Protein AF-Q58280-F1 (afdb_monomer_lite)

Radius of gyration: 30.01 Å; chains: 1; bounding box: 88×53×83 Å

InterPro domains:
  IPR005117 Nitrite/Sulfite reductase ferredoxin-like domain [PF03460] (348-410)
  IPR006066 Nitrite/sulphite reductase iron-sulphur/sirohaem-binding site [PR00397] (423-441)
  IPR006066 Nitrite/sulphite reductase iron-sulphur/sirohaem-binding site [PR00397] (466-484)
  IPR006066 Nitrite/sulphite reductase iron-sulphur/sirohaem-binding site [PS00365] (466-482)
  IPR006067 Nitrite/sulphite reductase 4Fe-4S domain [PF01077] (419-618)
  IPR007516 Coenzyme F420 hydrogenase/dehydrogenase beta subunit, N-terminal [PF04422] (76-139)
  IPR007525 Coenzyme F420 hydrogenase/dehydrogenase beta subunit, C-terminal [PF04432] (151-309)
  IPR017896 4Fe-4S ferredoxin-type, iron-sulphur binding domain [PF00037] (488-510)
  IPR017896 4Fe-4S ferredoxin-type, iron-sulphur binding domain [PF00037] (520-539)
  IPR017896 4Fe-4S ferredoxin-type, iron-sulphur binding domain [PF12800] (14-28)
  IPR017896 4Fe-4S ferredoxin-type, iron-sulphur binding domain [PS51379] (6-35)
  IPR017896 4Fe-4S ferredoxin-type, iron-sulphur binding domain [PS51379] (486-515)
  IPR017896 4Fe-4S ferredoxin-type, iron-sulphur binding domain [PS51379] (520-544)
  IPR017900 4Fe-4S ferredoxin, iron-sulphur binding, conserved site [PS00198] (15-26)
  IPR017900 4Fe-4S ferredoxin, iron-sulphur binding, conserved site [PS00198] (524-535)
  IPR036136 Nitrite/Sulfite reductase ferredoxin-like domain superfamily [SSF55124] (317-434)
  IPR045220 Oxidoreductase FRHB/FDHB/HCAR-like [PTHR31332] (1-546)
  IPR045854 Nitrite and sulphite reductase 4Fe-4S domain-like superfamily [G3DSA:3.30.413.10] (414-620)
  IPR045854 Nitrite and sulphite reductase 4Fe-4S domain-like superfamily [SSF56014] (419-613)

Structure (mmCIF, N/CA/C/O backbone):
data_AF-Q58280-F1
#
_entry.id   AF-Q58280-F1
#
loop_
_atom_site.group_PDB
_atom_site.id
_atom_site.type_symbol
_atom_site.label_atom_id
_atom_site.label_alt_id
_atom_site.label_comp_id
_atom_site.label_asym_id
_atom_site.label_entity_id
_atom_site.label_seq_id
_atom_site.pdbx_PDB_ins_code
_atom_site.Cartn_x
_atom_site.Cartn_y
_atom_site.Cartn_z
_atom_site.occupancy
_atom_site.B_iso_or_equiv
_atom_site.auth_seq_id
_atom_site.auth_comp_id
_atom_site.auth_asym_id
_atom_site.auth_atom_id
_atom_site.pdbx_PDB_model_num
ATOM 1 N N . MET A 1 1 ? -24.214 26.954 2.823 1.00 74.12 1 MET A N 1
ATOM 2 C CA . MET A 1 1 ? -23.451 25.808 3.363 1.00 74.12 1 MET A CA 1
ATOM 3 C C . MET A 1 1 ? -22.046 25.932 2.795 1.00 74.12 1 MET A C 1
ATOM 5 O O . MET A 1 1 ? -21.952 26.145 1.594 1.00 74.12 1 MET A O 1
ATOM 9 N N . TYR A 1 2 ? -21.002 25.929 3.626 1.00 87.38 2 TYR A N 1
ATOM 10 C CA . TYR A 1 2 ? -19.623 26.147 3.164 1.00 87.38 2 TYR A CA 1
ATOM 11 C C . TYR A 1 2 ? -19.167 25.038 2.208 1.00 87.38 2 TYR A C 1
ATOM 13 O O . TYR A 1 2 ? -19.563 23.877 2.367 1.00 87.38 2 TYR A O 1
ATOM 21 N N . GLU A 1 3 ? -18.339 25.387 1.223 1.00 86.62 3 GLU A N 1
ATOM 22 C CA . GLU A 1 3 ? -17.853 24.426 0.234 1.00 86.62 3 GLU A CA 1
ATOM 23 C C . GLU A 1 3 ? -16.837 23.474 0.880 1.00 86.62 3 GLU A C 1
ATOM 25 O O . GLU A 1 3 ? -15.738 23.859 1.292 1.00 86.62 3 GLU A O 1
ATOM 30 N N . TRP A 1 4 ? -17.211 22.199 0.983 1.00 91.69 4 TRP A N 1
ATOM 31 C CA . TRP A 1 4 ? -16.361 21.172 1.566 1.00 91.69 4 TRP A CA 1
ATOM 32 C C . TRP A 1 4 ? -16.449 19.887 0.765 1.00 91.69 4 TRP A C 1
ATOM 34 O O . TRP A 1 4 ? -17.489 19.237 0.711 1.00 91.69 4 TRP A O 1
ATOM 44 N N . LYS A 1 5 ? -15.321 19.471 0.193 1.00 90.38 5 LYS A N 1
ATOM 45 C CA . LYS A 1 5 ? -15.232 18.242 -0.601 1.00 90.38 5 LYS A CA 1
ATOM 46 C C . LYS A 1 5 ? -15.723 16.978 0.123 1.00 90.38 5 LYS A C 1
ATOM 48 O O . LYS A 1 5 ? -16.164 16.035 -0.521 1.00 90.38 5 LYS A O 1
ATOM 53 N N . LEU A 1 6 ? -15.653 16.936 1.455 1.00 93.75 6 LEU A N 1
ATOM 54 C CA . LEU A 1 6 ? -16.158 15.802 2.234 1.00 93.75 6 LEU A CA 1
ATOM 55 C C . LEU A 1 6 ? -17.679 15.815 2.444 1.00 93.75 6 LEU A C 1
ATOM 57 O O . LEU A 1 6 ? -18.184 14.813 2.947 1.00 93.75 6 LEU A O 1
ATOM 61 N N . ASN A 1 7 ? -18.409 16.860 2.033 1.00 93.69 7 ASN A N 1
ATOM 62 C CA . ASN A 1 7 ? -19.876 16.892 2.116 1.00 93.69 7 ASN A CA 1
ATOM 63 C C . ASN A 1 7 ? -20.492 15.667 1.428 1.00 93.69 7 ASN A C 1
ATOM 65 O O . ASN A 1 7 ? -21.327 15.002 2.028 1.00 93.69 7 ASN A O 1
ATOM 69 N N . GLU A 1 8 ? -19.988 15.254 0.257 1.00 92.25 8 GLU A N 1
ATOM 70 C CA . GLU A 1 8 ? -20.461 14.033 -0.417 1.00 92.25 8 GLU A CA 1
ATOM 71 C C . GLU A 1 8 ? -20.361 12.784 0.472 1.00 92.25 8 GLU A C 1
ATOM 73 O O . GLU A 1 8 ? -21.234 11.926 0.441 1.00 92.25 8 GLU A O 1
ATOM 78 N N . ILE A 1 9 ? -19.320 12.670 1.301 1.00 95.81 9 ILE A N 1
ATOM 79 C CA . ILE A 1 9 ? -19.116 11.534 2.213 1.00 95.81 9 ILE A CA 1
ATOM 80 C C . ILE A 1 9 ? -19.955 11.689 3.489 1.00 95.81 9 ILE A C 1
ATOM 82 O O . ILE A 1 9 ? -20.457 10.699 4.028 1.00 95.81 9 ILE A O 1
ATOM 86 N N . VAL A 1 10 ? -20.065 12.910 4.011 1.00 95.44 10 VAL A N 1
ATOM 87 C CA . VAL A 1 10 ? -20.758 13.208 5.271 1.00 95.44 10 VAL A CA 1
ATOM 88 C C . VAL A 1 10 ? -22.267 13.140 5.100 1.00 95.44 10 VAL A C 1
ATOM 90 O O . VAL A 1 10 ? -22.926 12.462 5.887 1.00 95.44 10 VAL A O 1
ATOM 93 N N . ASP A 1 11 ? -22.796 13.770 4.059 1.00 94.00 11 ASP A N 1
ATOM 94 C CA . ASP A 1 11 ? -24.233 13.895 3.831 1.00 94.00 11 ASP A CA 1
ATOM 95 C C . ASP A 1 11 ? -24.843 12.626 3.215 1.00 94.00 11 ASP A C 1
ATOM 97 O O . ASP A 1 11 ? -26.002 12.321 3.471 1.00 94.00 11 ASP A O 1
ATOM 101 N N . SER A 1 12 ? -24.058 11.802 2.507 1.00 94.69 12 SER A N 1
ATOM 102 C CA . SER A 1 12 ? -24.516 10.497 1.985 1.00 94.69 12 SER A CA 1
ATOM 103 C C . SER A 1 12 ? -24.589 9.375 3.030 1.00 94.69 12 SER A C 1
ATOM 105 O O . SER A 1 12 ? -24.921 8.226 2.708 1.00 94.69 12 SER A O 1
ATOM 107 N N . GLY A 1 13 ? -24.201 9.657 4.277 1.00 93.38 13 GLY A N 1
ATOM 108 C CA . GLY A 1 13 ? -24.159 8.676 5.360 1.00 93.38 13 GLY A CA 1
ATOM 109 C C . GLY A 1 13 ? -22.985 7.688 5.300 1.00 93.38 13 GLY A C 1
ATOM 110 O O . GLY A 1 13 ? -22.933 6.785 6.137 1.00 93.38 13 GLY A O 1
ATOM 111 N N . VAL A 1 14 ? -22.030 7.852 4.373 1.00 96.38 14 VAL A N 1
ATOM 112 C CA . VAL A 1 14 ? -20.827 6.997 4.245 1.00 96.38 14 VAL A CA 1
ATOM 113 C C . VAL A 1 14 ? -19.780 7.307 5.326 1.00 96.38 14 VAL A C 1
ATOM 115 O O . VAL A 1 14 ? -18.984 6.438 5.711 1.00 96.38 14 VAL A O 1
ATOM 118 N N . CYS A 1 15 ? -19.771 8.543 5.834 1.00 96.69 15 CYS A N 1
ATOM 119 C CA . CYS A 1 15 ? -18.841 9.012 6.855 1.00 96.69 15 CYS A CA 1
ATOM 120 C C . CYS A 1 15 ? -18.802 8.082 8.071 1.00 96.69 15 CYS A C 1
ATOM 122 O O . CYS A 1 15 ? -19.806 7.827 8.730 1.00 96.69 15 CYS A O 1
ATOM 124 N N . ALA A 1 16 ? -17.598 7.620 8.415 1.00 95.81 16 ALA A N 1
ATOM 125 C CA . ALA A 1 16 ? -17.385 6.726 9.548 1.00 95.81 16 ALA A CA 1
ATOM 126 C C . ALA A 1 16 ? -17.553 7.405 10.921 1.00 95.81 16 ALA A C 1
ATOM 128 O O . ALA A 1 16 ? -17.482 6.706 11.935 1.00 95.81 16 ALA A O 1
ATOM 129 N N . ARG A 1 17 ? -17.737 8.738 10.950 1.00 96.06 17 ARG A N 1
ATOM 130 C CA . ARG A 1 17 ? -17.824 9.565 12.166 1.00 96.06 17 ARG A CA 1
ATOM 131 C C . ARG A 1 17 ? -16.638 9.310 13.110 1.00 96.06 17 ARG A C 1
ATOM 133 O O . ARG A 1 17 ? -16.820 8.954 14.262 1.00 96.06 17 ARG A O 1
ATOM 140 N N . CYS A 1 18 ? -15.419 9.392 12.566 1.00 95.75 18 CYS A N 1
ATOM 141 C CA . CYS A 1 18 ? -14.172 9.090 13.290 1.00 95.75 18 CYS A CA 1
ATOM 142 C C . CYS A 1 18 ? -13.432 10.328 13.826 1.00 95.75 18 CYS A C 1
ATOM 144 O O . CYS A 1 18 ? -12.540 10.184 14.652 1.00 95.75 18 CYS A O 1
ATOM 146 N N . GLY A 1 19 ? -13.754 11.527 13.332 1.00 95.38 19 GLY A N 1
ATOM 147 C CA . GLY A 1 19 ? -13.117 12.775 13.766 1.00 95.38 19 GLY A CA 1
ATOM 148 C C . GLY A 1 19 ? -11.717 13.049 13.199 1.00 95.38 19 GLY A C 1
ATOM 149 O O . GLY A 1 19 ? -11.196 14.131 13.403 1.00 95.38 19 GLY A O 1
ATOM 150 N N . THR A 1 20 ? -11.083 12.166 12.416 1.00 95.62 20 THR A N 1
ATOM 151 C CA . THR A 1 20 ? -9.710 12.446 11.926 1.00 95.62 20 THR A CA 1
ATOM 152 C C . THR A 1 20 ? -9.606 13.753 11.121 1.00 95.62 20 THR A C 1
ATOM 154 O O . THR A 1 20 ? -8.592 14.444 11.173 1.00 95.62 20 THR A O 1
ATOM 157 N N . CYS A 1 21 ? -10.669 14.138 10.408 1.00 95.25 21 CYS A N 1
ATOM 158 C CA . CYS A 1 21 ? -10.714 15.386 9.648 1.00 95.25 21 CYS A CA 1
ATOM 159 C C . CYS A 1 21 ? -10.676 16.655 10.518 1.00 95.25 21 CYS A C 1
ATOM 161 O O . CYS A 1 21 ? -10.153 17.668 10.054 1.00 95.25 21 CYS A O 1
ATOM 163 N N . THR A 1 22 ? -11.218 16.621 11.742 1.00 94.69 22 THR A N 1
ATOM 164 C CA . THR A 1 22 ? -11.254 17.782 12.653 1.00 94.69 22 THR A CA 1
ATOM 165 C C . THR A 1 22 ? -9.886 18.021 13.288 1.00 94.69 22 THR A C 1
ATOM 167 O O . THR A 1 22 ? -9.436 19.165 13.372 1.00 94.69 22 THR A O 1
ATOM 170 N N . ILE A 1 23 ? -9.166 16.937 13.604 1.00 95.19 23 ILE A N 1
ATOM 171 C CA . ILE A 1 23 ? -7.809 16.958 14.174 1.00 95.19 23 ILE A CA 1
ATOM 172 C C . ILE A 1 23 ? -6.834 17.740 13.283 1.00 95.19 23 ILE A C 1
ATOM 174 O O . ILE A 1 23 ? -6.026 18.520 13.778 1.00 95.19 23 ILE A O 1
ATOM 178 N N . VAL A 1 24 ? -6.913 17.551 11.963 1.00 94.31 24 VAL A N 1
ATOM 179 C CA . VAL A 1 24 ? -5.906 18.055 11.012 1.00 94.31 24 VAL A CA 1
ATOM 180 C C . VAL A 1 24 ? -6.205 19.446 10.447 1.00 94.31 24 VAL A C 1
ATOM 182 O O . VAL A 1 24 ? -5.461 19.934 9.601 1.00 94.31 24 VAL A O 1
ATOM 185 N N . CYS A 1 25 ? -7.297 20.093 10.861 1.00 93.75 25 CYS A N 1
ATOM 186 C CA . CYS A 1 25 ? -7.671 21.405 10.335 1.00 93.75 25 CYS A CA 1
ATOM 187 C C . CYS A 1 25 ? -6.815 22.520 10.968 1.00 93.75 25 CYS A C 1
ATOM 189 O O . CYS A 1 25 ? -7.039 22.847 12.139 1.00 93.75 25 CYS A O 1
ATOM 191 N N . PRO A 1 26 ? -5.913 23.197 10.229 1.00 92.62 26 PRO A N 1
ATOM 192 C CA . PRO A 1 26 ? -5.037 24.213 10.823 1.00 92.62 26 PRO A CA 1
ATOM 193 C C . PRO A 1 26 ? -5.790 25.466 11.290 1.00 92.62 26 PRO A C 1
ATOM 195 O O . PRO A 1 26 ? -5.306 26.184 12.156 1.00 92.62 26 PRO A O 1
ATOM 198 N N . ASN A 1 27 ? -6.991 25.716 10.757 1.00 92.31 27 ASN A N 1
ATOM 199 C CA . ASN A 1 27 ? -7.810 26.878 11.112 1.00 92.31 27 ASN A CA 1
ATOM 200 C C . ASN A 1 27 ? -8.852 26.584 12.202 1.00 92.31 27 ASN A C 1
ATOM 202 O O . ASN A 1 27 ? -9.545 27.501 12.618 1.00 92.31 27 ASN A O 1
ATOM 206 N N . GLY A 1 28 ? -9.009 25.326 12.639 1.00 90.75 28 GLY A N 1
ATOM 207 C CA . GLY A 1 28 ? -10.010 24.966 13.658 1.00 90.75 28 GLY A CA 1
ATOM 208 C C . GLY A 1 28 ? -11.470 25.176 13.230 1.00 90.75 28 GLY A C 1
ATOM 209 O O . GLY A 1 28 ? -12.353 25.230 14.073 1.00 90.75 28 GLY A O 1
ATOM 210 N N . ILE A 1 29 ? -11.736 25.286 11.925 1.00 93.12 29 ILE A N 1
ATOM 211 C CA . ILE A 1 29 ? -13.072 25.575 11.369 1.00 93.12 29 ILE A CA 1
ATOM 212 C C . ILE A 1 29 ? -13.929 24.319 11.150 1.00 93.12 29 ILE A C 1
ATOM 214 O O . ILE A 1 29 ? -15.058 24.421 10.676 1.00 93.12 29 ILE A O 1
ATOM 218 N N . LEU A 1 30 ? -13.386 23.134 11.440 1.00 93.62 30 LEU A N 1
ATOM 219 C CA . LEU A 1 30 ? -14.109 21.865 11.422 1.00 93.62 30 LEU A CA 1
ATOM 220 C C . LEU A 1 30 ? -14.433 21.460 12.859 1.00 93.62 30 LEU A C 1
ATOM 222 O O . LEU A 1 30 ? -13.530 21.093 13.608 1.00 93.62 30 LEU A O 1
ATOM 226 N N . THR A 1 31 ? -15.713 21.500 13.215 1.00 93.00 31 THR A N 1
ATOM 227 C CA . THR A 1 31 ? -16.219 21.020 14.505 1.00 93.00 31 THR A CA 1
ATOM 228 C C . THR A 1 31 ? -16.819 19.629 14.355 1.00 93.00 31 THR A C 1
ATOM 230 O O . THR A 1 31 ? -17.085 19.168 13.240 1.00 93.00 31 THR A O 1
ATOM 233 N N . PHE A 1 32 ? -17.013 18.941 15.477 1.00 93.50 32 PHE A N 1
ATOM 234 C CA . PHE A 1 32 ? -17.645 17.631 15.512 1.00 93.50 32 PHE A CA 1
ATOM 235 C C . PHE A 1 32 ? -18.780 17.632 16.531 1.00 93.50 32 PHE A C 1
ATOM 237 O O . PHE A 1 32 ? -18.540 17.781 17.723 1.00 93.50 32 PHE A O 1
ATOM 244 N N . ASP A 1 33 ? -20.000 17.440 16.047 1.00 88.38 33 ASP A N 1
ATOM 245 C CA . ASP A 1 33 ? -21.176 17.195 16.878 1.00 88.38 33 ASP A CA 1
ATOM 246 C C . ASP A 1 33 ? -22.032 16.147 16.173 1.00 88.38 33 ASP A C 1
ATOM 248 O O . ASP A 1 33 ? -22.635 16.431 15.134 1.00 88.38 33 ASP A O 1
ATOM 252 N N . GLU A 1 34 ? -21.947 14.899 16.650 1.00 87.25 34 GLU A N 1
ATOM 253 C CA . GLU A 1 34 ? -22.400 13.655 15.998 1.00 87.25 34 GLU A CA 1
ATOM 254 C C . GLU A 1 34 ? -21.781 13.367 14.612 1.00 87.25 34 GLU A C 1
ATOM 256 O O . GLU A 1 34 ? -21.587 12.211 14.231 1.00 87.25 34 GLU A O 1
ATOM 261 N N . ARG A 1 35 ? -21.447 14.401 13.843 1.00 93.00 35 ARG A N 1
ATOM 262 C CA . ARG A 1 35 ? -20.812 14.394 12.530 1.00 93.00 35 ARG A CA 1
ATOM 263 C C . ARG A 1 35 ? -19.921 15.636 12.381 1.00 93.00 35 ARG A C 1
ATOM 265 O O . ARG A 1 35 ? -20.163 16.649 13.036 1.00 93.00 35 ARG A O 1
ATOM 272 N N . PRO A 1 36 ? -18.902 15.594 11.507 1.00 94.88 36 PRO A N 1
ATOM 273 C CA . PRO A 1 36 ? -18.076 16.766 11.260 1.00 94.88 36 PRO A CA 1
ATOM 274 C C . PRO A 1 36 ? -18.834 17.822 10.440 1.00 94.88 36 PRO A C 1
ATOM 276 O O . PRO A 1 36 ? -19.567 17.472 9.511 1.00 94.88 36 PRO A O 1
ATOM 279 N N . LYS A 1 37 ? -18.636 19.105 10.757 1.00 93.81 37 LYS A N 1
ATOM 280 C CA . LYS A 1 37 ? -19.264 20.246 10.072 1.00 93.81 37 LYS A CA 1
ATOM 281 C C . LYS A 1 37 ? -18.290 21.425 9.971 1.00 93.81 37 LYS A C 1
ATOM 283 O O . LYS A 1 37 ? -17.522 21.675 10.897 1.00 93.81 37 LYS A O 1
ATOM 288 N N . LEU A 1 38 ? -18.339 22.164 8.859 1.00 93.44 38 LEU A N 1
ATOM 289 C CA . LEU A 1 38 ? -17.668 23.464 8.751 1.00 93.44 38 LEU A CA 1
ATOM 290 C C . LEU A 1 38 ? -18.476 24.564 9.447 1.00 93.44 38 LEU A C 1
ATOM 292 O O . LEU A 1 38 ? -19.686 24.680 9.232 1.00 93.44 38 LEU A O 1
ATOM 296 N N . ILE A 1 39 ? -17.783 25.397 10.219 1.00 93.88 39 ILE A N 1
ATOM 297 C CA . ILE A 1 39 ? -18.339 26.606 10.847 1.00 93.88 39 ILE A CA 1
ATOM 298 C C . ILE A 1 39 ? -17.867 27.908 10.184 1.00 93.88 39 ILE A C 1
ATOM 300 O O . ILE A 1 39 ? -18.379 28.968 10.520 1.00 93.88 39 ILE A O 1
ATOM 304 N N . ASP A 1 40 ? -16.918 27.831 9.250 1.00 94.00 40 ASP A N 1
ATOM 305 C CA . ASP A 1 40 ? -16.397 28.964 8.478 1.00 94.00 40 ASP A CA 1
ATOM 306 C C . ASP A 1 40 ? -15.900 28.473 7.100 1.00 94.00 40 ASP A C 1
ATOM 308 O O . ASP A 1 40 ? -15.750 27.266 6.871 1.00 94.00 40 ASP A O 1
ATOM 312 N N . GLU A 1 41 ? -15.638 29.399 6.179 1.00 92.06 41 GLU A N 1
ATOM 313 C CA . GLU A 1 41 ? -15.187 29.114 4.819 1.00 92.06 41 GLU A CA 1
ATOM 314 C C . GLU A 1 41 ? -13.762 28.535 4.808 1.00 92.06 41 GLU A C 1
ATOM 316 O O . GLU A 1 41 ? -12.810 29.077 5.388 1.00 92.06 41 GLU A O 1
ATOM 321 N N . CYS A 1 42 ? -13.595 27.418 4.098 1.00 91.19 42 CYS A N 1
ATOM 322 C CA . CYS A 1 42 ? -12.296 26.791 3.922 1.00 91.19 42 CYS A CA 1
ATOM 323 C C . CYS A 1 42 ? -11.541 27.467 2.774 1.00 91.19 42 CYS A C 1
ATOM 325 O O . CYS A 1 42 ? -11.931 27.347 1.618 1.00 91.19 42 CYS A O 1
ATOM 327 N N . LEU A 1 43 ? -10.370 28.051 3.054 1.00 88.19 43 LEU A N 1
ATOM 328 C CA . LEU A 1 43 ? -9.512 28.673 2.027 1.00 88.19 43 LEU A CA 1
ATOM 329 C C . LEU A 1 43 ? -9.090 27.718 0.891 1.00 88.19 43 LEU A C 1
ATOM 331 O O . LEU A 1 43 ? -8.633 28.162 -0.158 1.00 88.19 43 LEU A O 1
ATOM 335 N N . ARG A 1 44 ? -9.220 26.404 1.100 1.00 88.50 44 ARG A N 1
ATOM 336 C CA . ARG A 1 44 ? -8.934 25.354 0.113 1.00 88.50 44 ARG A CA 1
ATOM 337 C C . ARG A 1 44 ? -10.184 24.605 -0.353 1.00 88.50 44 ARG A C 1
ATOM 339 O O . ARG A 1 44 ? -10.044 23.557 -0.977 1.00 88.50 44 ARG A O 1
ATOM 346 N N . LYS A 1 45 ? -11.393 25.080 -0.024 1.00 88.25 45 LYS A N 1
ATOM 347 C CA . LYS A 1 45 ? -12.674 24.456 -0.414 1.00 88.25 45 LYS A CA 1
ATOM 348 C C . LYS A 1 45 ? -12.749 22.956 -0.076 1.00 88.25 45 LYS A C 1
ATOM 350 O O . LYS A 1 45 ? -13.258 22.124 -0.822 1.00 88.25 45 LYS A O 1
ATOM 355 N N . GLY A 1 46 ? -12.125 22.559 1.036 1.00 83.88 46 GLY A N 1
ATOM 356 C CA . GLY A 1 46 ? -12.035 21.160 1.460 1.00 83.88 46 GLY A CA 1
ATOM 357 C C . GLY A 1 46 ? -11.034 20.272 0.718 1.00 83.88 46 GLY A C 1
ATOM 358 O O . GLY A 1 46 ? -10.967 19.086 1.028 1.00 83.88 46 GLY A O 1
ATOM 359 N N . HIS A 1 47 ? -10.218 20.797 -0.201 1.00 86.44 47 HIS A N 1
ATOM 360 C CA . HIS A 1 47 ? -9.141 20.054 -0.881 1.00 86.44 47 HIS A CA 1
ATOM 361 C C . HIS A 1 47 ? -7.897 19.842 -0.007 1.00 86.44 47 HIS A C 1
ATOM 363 O O . HIS A 1 47 ? -6.771 19.843 -0.505 1.00 86.44 47 HIS A O 1
ATOM 369 N N . GLY A 1 48 ? -8.109 19.693 1.296 1.00 87.69 48 GLY A N 1
ATOM 370 C CA . GLY A 1 48 ? -7.036 19.699 2.264 1.00 87.69 48 GLY A CA 1
ATOM 371 C C . GLY A 1 48 ? -6.727 18.384 2.933 1.00 87.69 48 GLY A C 1
ATOM 372 O O . GLY A 1 48 ? -7.245 17.333 2.550 1.00 87.69 48 GLY A O 1
ATOM 373 N N . MET A 1 49 ? -5.915 18.460 3.991 1.00 91.94 49 MET A N 1
ATOM 374 C CA . MET A 1 49 ? -5.506 17.293 4.777 1.00 91.94 49 MET A CA 1
ATOM 375 C C . MET A 1 49 ? -6.715 16.490 5.246 1.00 91.94 49 MET A C 1
ATOM 377 O O . MET A 1 49 ? -6.684 15.266 5.197 1.00 91.94 49 MET A O 1
ATOM 381 N N . CYS A 1 50 ? -7.802 17.173 5.626 1.00 93.75 50 CYS A N 1
ATOM 382 C CA . CYS A 1 50 ? -9.054 16.543 6.040 1.00 93.75 50 CYS A CA 1
ATOM 383 C C . CYS A 1 50 ? -9.585 15.520 5.019 1.00 93.75 50 CYS A C 1
ATOM 385 O O . CYS A 1 50 ? -10.046 14.454 5.424 1.00 93.75 50 CYS A O 1
ATOM 387 N N . PHE A 1 51 ? -9.487 15.814 3.718 1.00 93.62 51 PHE A N 1
ATOM 388 C CA . PHE A 1 51 ? -9.904 14.910 2.649 1.00 93.62 51 PHE A CA 1
ATOM 389 C C . PHE A 1 51 ? -8.942 13.725 2.516 1.00 93.62 51 PHE A C 1
ATOM 391 O O . PHE A 1 51 ? -9.382 12.579 2.490 1.00 93.62 51 PHE A O 1
ATOM 398 N N . GLU A 1 52 ? -7.634 13.985 2.490 1.00 92.94 52 GLU A N 1
ATOM 399 C CA . GLU A 1 52 ? -6.608 12.951 2.296 1.00 92.94 52 GLU A CA 1
ATOM 400 C C . GLU A 1 52 ? -6.570 11.925 3.441 1.00 92.94 52 GLU A C 1
ATOM 402 O O . GLU A 1 52 ? -6.471 10.722 3.188 1.00 92.94 52 GLU A O 1
ATOM 407 N N . VAL A 1 53 ? -6.738 12.373 4.693 1.00 94.38 53 VAL A N 1
ATOM 408 C CA . VAL A 1 53 ? -6.756 11.490 5.877 1.00 94.38 53 VAL A CA 1
ATOM 409 C C . VAL A 1 53 ? -8.095 10.786 6.089 1.00 94.38 53 VAL A C 1
ATOM 411 O O . VAL A 1 53 ? -8.209 9.931 6.964 1.00 94.38 53 VAL A O 1
ATOM 414 N N . CYS A 1 54 ? -9.136 11.118 5.322 1.00 95.69 54 CYS A N 1
ATOM 415 C CA . CYS A 1 54 ? -10.438 10.495 5.503 1.00 95.69 54 CYS A CA 1
ATOM 416 C C . CYS A 1 54 ? -10.360 8.991 5.163 1.00 95.69 54 CYS A C 1
ATOM 418 O O . CYS A 1 54 ? -9.948 8.624 4.055 1.00 95.69 54 CYS A O 1
ATOM 420 N N . PRO A 1 55 ? -10.815 8.087 6.054 1.00 95.38 55 PRO A N 1
ATOM 421 C CA . PRO A 1 55 ? -10.807 6.645 5.787 1.00 95.38 55 PRO A CA 1
ATOM 422 C C . PRO A 1 55 ? -11.784 6.238 4.673 1.00 95.38 55 PRO A C 1
ATOM 424 O O . PRO A 1 55 ? -11.748 5.113 4.187 1.00 95.38 55 PRO A O 1
ATOM 427 N N . ARG A 1 56 ? -12.672 7.153 4.262 1.00 95.69 56 ARG A N 1
ATOM 428 C CA . ARG A 1 56 ? -13.642 6.968 3.174 1.00 95.69 56 ARG A CA 1
ATOM 429 C C . ARG A 1 56 ? -13.191 7.565 1.844 1.00 95.69 56 ARG A C 1
ATOM 431 O O . ARG A 1 56 ? -13.972 7.557 0.902 1.00 95.69 56 ARG A O 1
ATOM 438 N N . VAL A 1 57 ? -11.952 8.035 1.747 1.00 93.19 57 VAL A N 1
ATOM 439 C CA . VAL A 1 57 ? -11.328 8.468 0.491 1.00 93.19 57 VAL A CA 1
ATOM 440 C C . VAL A 1 57 ? -10.356 7.388 0.013 1.00 93.19 57 VAL A C 1
ATOM 442 O O . VAL A 1 57 ? -9.587 6.846 0.810 1.00 93.19 57 VAL A O 1
ATOM 445 N N . SER A 1 58 ? -10.391 7.061 -1.283 1.00 89.38 58 SER A N 1
ATOM 446 C CA . SER A 1 58 ? -9.514 6.053 -1.897 1.00 89.38 58 SER A CA 1
ATOM 447 C C . SER A 1 58 ? -8.077 6.571 -2.046 1.00 89.38 58 SER A C 1
ATOM 449 O O . SER A 1 58 ? -7.664 7.003 -3.123 1.00 89.38 58 SER A O 1
ATOM 451 N N . SER A 1 59 ? -7.305 6.526 -0.963 1.00 85.12 59 SER A N 1
ATOM 452 C CA . SER A 1 59 ? -5.895 6.919 -0.940 1.00 85.12 59 SER A CA 1
ATOM 453 C C . SER A 1 59 ? -5.065 6.045 0.004 1.00 85.12 59 SER A C 1
ATOM 455 O O . SER A 1 59 ? -5.573 5.500 0.987 1.00 85.12 59 SER A O 1
ATOM 457 N N . ALA A 1 60 ? -3.764 5.971 -0.289 1.00 83.69 60 ALA A N 1
ATOM 458 C CA . ALA A 1 60 ? -2.670 5.552 0.595 1.00 83.69 60 ALA A CA 1
ATOM 459 C C . ALA A 1 60 ? -2.583 4.077 1.027 1.00 83.69 60 ALA A C 1
ATOM 461 O O . ALA A 1 60 ? -1.466 3.596 1.200 1.00 83.69 60 ALA A O 1
ATOM 462 N N . LYS A 1 61 ? -3.697 3.359 1.210 1.00 91.56 61 LYS A N 1
ATOM 463 C CA . LYS A 1 61 ? -3.704 2.079 1.944 1.00 91.56 61 LYS A CA 1
ATOM 464 C C . LYS A 1 61 ? -2.748 1.027 1.368 1.00 91.56 61 LYS A C 1
ATOM 466 O O . LYS A 1 61 ? -1.937 0.499 2.122 1.00 91.56 61 LYS A O 1
ATOM 471 N N . TYR A 1 62 ? -2.737 0.811 0.054 1.00 93.25 62 TYR A N 1
ATOM 472 C CA . TYR A 1 62 ? -1.770 -0.072 -0.611 1.00 93.25 62 TYR A CA 1
ATOM 473 C C . TYR A 1 62 ? -0.306 0.294 -0.311 1.00 93.25 62 TYR A C 1
ATOM 475 O O . TYR A 1 62 ? 0.503 -0.550 0.065 1.00 93.25 62 TYR A O 1
ATOM 483 N N . GLN A 1 63 ? 0.035 1.582 -0.415 1.00 92.00 63 GLN A N 1
ATOM 484 C CA . GLN A 1 63 ? 1.399 2.067 -0.184 1.00 92.00 63 GLN A CA 1
ATOM 485 C C . GLN A 1 63 ? 1.809 1.955 1.284 1.00 92.00 63 GLN A C 1
ATOM 487 O O . GLN A 1 63 ? 2.966 1.658 1.571 1.00 92.00 63 GLN A O 1
ATOM 492 N N . ILE A 1 64 ? 0.871 2.194 2.201 1.00 94.56 64 ILE A N 1
ATOM 493 C CA . ILE A 1 64 ? 1.081 2.009 3.637 1.00 94.56 64 ILE A CA 1
ATOM 494 C C . ILE A 1 64 ? 1.365 0.531 3.916 1.00 94.56 64 ILE A C 1
ATOM 496 O O . ILE A 1 64 ? 2.362 0.236 4.566 1.00 94.56 64 ILE A O 1
ATOM 500 N N . LYS A 1 65 ? 0.565 -0.394 3.364 1.00 94.06 65 LYS A N 1
ATOM 501 C CA . LYS A 1 65 ? 0.769 -1.841 3.546 1.00 94.06 65 LYS A CA 1
ATOM 502 C C . LYS A 1 65 ? 2.154 -2.303 3.093 1.00 94.06 65 LYS A C 1
ATOM 504 O O . LYS A 1 65 ? 2.795 -3.069 3.802 1.00 94.06 65 LYS A O 1
ATOM 509 N N . ILE A 1 66 ? 2.643 -1.794 1.962 1.00 92.81 66 ILE A N 1
ATOM 510 C CA . ILE A 1 66 ? 3.992 -2.107 1.465 1.00 92.81 66 ILE A CA 1
ATOM 511 C C . ILE A 1 66 ? 5.091 -1.545 2.380 1.00 92.81 66 ILE A C 1
ATOM 513 O O . ILE A 1 66 ? 6.121 -2.188 2.565 1.00 92.81 66 ILE A O 1
ATOM 517 N N . ARG A 1 67 ? 4.905 -0.336 2.924 1.00 93.69 67 ARG A N 1
ATOM 518 C CA . ARG A 1 67 ? 5.906 0.328 3.777 1.00 93.69 67 ARG A CA 1
ATOM 519 C C . ARG A 1 67 ? 6.008 -0.308 5.155 1.00 93.69 67 ARG A C 1
ATOM 521 O O . ARG A 1 67 ? 7.120 -0.540 5.610 1.00 93.69 67 ARG A O 1
ATOM 528 N N . GLU A 1 68 ? 4.865 -0.588 5.770 1.00 94.25 68 GLU A N 1
ATOM 529 C CA . GLU A 1 68 ? 4.778 -1.192 7.104 1.00 94.25 68 GLU A CA 1
ATOM 530 C C . GLU A 1 68 ? 5.034 -2.701 7.092 1.00 94.25 68 GLU A C 1
ATOM 532 O O . GLU A 1 68 ? 5.403 -3.255 8.118 1.00 94.25 68 GLU A O 1
ATOM 537 N N . LYS A 1 69 ? 4.847 -3.373 5.943 1.00 94.25 69 LYS A N 1
ATOM 538 C CA . LYS A 1 69 ? 4.992 -4.834 5.807 1.00 94.25 69 LYS A CA 1
ATOM 539 C C . LYS A 1 69 ? 4.201 -5.593 6.882 1.00 94.25 69 LYS A C 1
ATOM 541 O O . LYS A 1 69 ? 4.743 -6.456 7.568 1.00 94.25 69 LYS A O 1
ATOM 546 N N . PHE A 1 70 ? 2.920 -5.246 7.026 1.00 95.62 70 PHE A N 1
ATOM 547 C CA . PHE A 1 70 ? 2.064 -5.823 8.063 1.00 95.62 70 PHE A CA 1
ATOM 548 C C . PHE A 1 70 ? 2.062 -7.357 8.036 1.00 95.62 70 PHE A C 1
ATOM 550 O O . PHE A 1 70 ? 1.997 -7.969 6.968 1.00 95.62 70 PHE A O 1
ATOM 557 N N . TYR A 1 71 ? 2.047 -7.951 9.224 1.00 97.06 71 TYR A N 1
ATOM 558 C CA . TYR A 1 71 ? 1.863 -9.384 9.453 1.00 97.06 71 TYR A CA 1
ATOM 559 C C . TYR A 1 71 ? 0.749 -9.628 10.482 1.00 97.06 71 TYR A C 1
ATOM 561 O O . TYR A 1 71 ? 0.100 -8.687 10.937 1.00 97.06 71 TYR A O 1
ATOM 569 N N . GLU A 1 72 ? 0.477 -10.889 10.818 1.00 97.44 72 GLU A N 1
ATOM 570 C CA . GLU A 1 72 ? -0.487 -11.259 11.859 1.00 97.44 72 GLU A CA 1
ATOM 571 C C . GLU A 1 72 ? 0.128 -12.328 12.760 1.00 97.44 72 GLU A C 1
ATOM 573 O O . GLU A 1 72 ? 0.380 -13.448 12.321 1.00 97.44 72 GLU A O 1
ATOM 578 N N . LYS A 1 73 ? 0.381 -11.976 14.024 1.00 98.06 73 LYS A N 1
ATOM 579 C CA . LYS A 1 73 ? 0.666 -12.944 15.091 1.00 98.06 73 LYS A CA 1
ATOM 580 C C . LYS A 1 73 ? -0.417 -12.840 16.152 1.00 98.06 73 LYS A C 1
ATOM 582 O O . LYS A 1 73 ? -0.726 -11.736 16.600 1.00 98.06 73 LYS A O 1
ATOM 587 N N . TYR A 1 74 ? -0.971 -13.981 16.536 1.00 98.19 74 TYR A N 1
ATOM 588 C CA . TYR A 1 74 ? -2.148 -14.063 17.390 1.00 98.19 74 TYR A CA 1
ATOM 589 C C . TYR A 1 74 ? -1.786 -14.592 18.765 1.00 98.19 74 TYR A C 1
ATOM 591 O O . TYR A 1 74 ? -1.239 -15.685 18.892 1.00 98.19 74 TYR A O 1
ATOM 599 N N . TYR A 1 75 ? -2.167 -13.835 19.782 1.00 97.50 75 TYR A N 1
ATOM 600 C CA . TYR A 1 75 ? -2.006 -14.203 21.177 1.00 97.50 75 TYR A CA 1
ATOM 601 C C . TYR A 1 75 ? -3.263 -13.834 21.951 1.00 97.50 75 TYR A C 1
ATOM 603 O O . TYR A 1 75 ? -4.079 -13.038 21.492 1.00 97.50 75 TYR A O 1
ATOM 611 N N . TYR A 1 76 ? -3.409 -14.366 23.151 1.00 95.62 76 TYR A N 1
ATOM 612 C CA . TYR A 1 76 ? -4.313 -13.814 24.142 1.00 95.62 76 TYR A CA 1
ATOM 613 C C . TYR A 1 76 ? -3.560 -13.565 25.442 1.00 95.62 76 TYR A C 1
ATOM 615 O O . TYR A 1 76 ? -2.596 -14.259 25.761 1.00 95.62 76 TYR A O 1
ATOM 623 N N . ALA A 1 77 ? -3.992 -12.563 26.195 1.00 93.69 77 ALA A N 1
ATOM 624 C CA . ALA A 1 77 ? -3.407 -12.234 27.484 1.00 93.69 77 ALA A CA 1
ATOM 625 C C . ALA A 1 77 ? -4.470 -11.739 28.453 1.00 93.69 77 ALA A C 1
ATOM 627 O O . ALA A 1 77 ? -5.567 -11.327 28.068 1.00 93.69 77 ALA A O 1
ATOM 628 N N . LYS A 1 78 ? -4.120 -11.791 29.731 1.00 87.50 78 LYS A N 1
ATOM 629 C CA . LYS A 1 78 ? -4.867 -11.162 30.808 1.00 87.50 78 LYS A CA 1
ATOM 630 C C . LYS A 1 78 ? -3.915 -10.206 31.508 1.00 87.50 78 LYS A C 1
ATOM 632 O O . LYS A 1 78 ? -2.741 -10.519 31.671 1.00 87.50 78 LYS A O 1
ATOM 637 N N . SER A 1 79 ? -4.417 -9.034 31.862 1.00 74.88 79 SER A N 1
ATOM 638 C CA . SER A 1 79 ? -3.685 -8.089 32.697 1.00 74.88 79 SER A CA 1
ATOM 639 C C . SER A 1 79 ? -4.127 -8.254 34.148 1.00 74.88 79 SER A C 1
ATOM 641 O O . SER A 1 79 ? -5.297 -8.547 34.400 1.00 74.88 79 SER A O 1
ATOM 643 N N . ASP A 1 80 ? -3.210 -8.013 35.083 1.00 66.88 80 ASP A N 1
ATOM 644 C CA . ASP A 1 80 ? -3.513 -7.897 36.517 1.00 66.88 80 ASP A CA 1
ATOM 645 C C . ASP A 1 80 ? -4.369 -6.659 36.838 1.00 66.88 80 ASP A C 1
ATOM 647 O O . ASP A 1 80 ? -4.871 -6.500 37.947 1.00 66.88 80 ASP A O 1
ATOM 651 N N . ILE A 1 81 ? -4.546 -5.769 35.859 1.00 62.06 81 ILE A N 1
ATOM 652 C CA . ILE A 1 81 ? -5.370 -4.573 35.962 1.00 62.06 81 ILE A CA 1
ATOM 653 C C . ILE A 1 81 ? -6.842 -4.945 35.738 1.00 62.06 81 ILE A C 1
ATOM 655 O O . ILE A 1 81 ? -7.214 -5.410 34.657 1.00 62.06 81 ILE A O 1
ATOM 659 N N . GLU A 1 82 ? -7.694 -4.695 36.739 1.00 52.00 82 GLU A N 1
ATOM 660 C CA . GLU A 1 82 ? -9.144 -4.882 36.620 1.00 52.00 82 GLU A CA 1
ATOM 661 C C . GLU A 1 82 ? -9.737 -3.976 35.524 1.00 52.00 82 GLU A C 1
ATOM 663 O O . GLU A 1 82 ? -9.759 -2.751 35.629 1.00 52.00 82 GLU A O 1
ATOM 668 N N . GLY A 1 83 ? -10.244 -4.594 34.452 1.00 50.56 83 GLY A N 1
ATOM 669 C CA . GLY A 1 83 ? -10.937 -3.913 33.358 1.00 50.56 83 GLY A CA 1
ATOM 670 C C . GLY A 1 83 ? -11.137 -4.831 32.149 1.00 50.56 83 GLY A C 1
ATOM 671 O O . GLY A 1 83 ? -10.178 -5.400 31.633 1.00 50.56 83 GLY A O 1
ATOM 672 N N . GLN A 1 84 ? -12.382 -4.988 31.684 1.00 50.84 84 GLN A N 1
ATOM 673 C CA . GLN A 1 84 ? -12.702 -5.801 30.501 1.00 50.84 84 GLN A CA 1
ATOM 674 C C . GLN A 1 84 ? -12.105 -5.166 29.241 1.00 50.84 84 GLN A C 1
ATOM 676 O O . GLN A 1 84 ? -12.391 -4.004 28.977 1.00 50.84 84 GLN A O 1
ATOM 681 N N . ASP A 1 85 ? -11.311 -5.922 28.476 1.00 56.09 85 ASP A N 1
ATOM 682 C CA . ASP A 1 85 ? -10.587 -5.521 27.252 1.00 56.09 85 ASP A CA 1
ATOM 683 C C . ASP A 1 85 ? -9.575 -4.365 27.397 1.00 56.09 85 ASP A C 1
ATOM 685 O O . ASP A 1 85 ? -8.519 -4.371 26.760 1.00 56.09 85 ASP A O 1
ATOM 689 N N . GLY A 1 86 ? -9.830 -3.413 28.295 1.00 62.31 86 GLY A N 1
ATOM 690 C CA . GLY A 1 86 ? -8.968 -2.285 28.611 1.00 62.31 86 GLY A CA 1
ATOM 691 C C . GLY A 1 86 ? -7.759 -2.643 29.469 1.00 62.31 86 GLY A C 1
ATOM 692 O O . GLY A 1 86 ? -6.781 -1.904 29.422 1.00 62.31 86 GLY A O 1
ATOM 693 N N . GLY A 1 87 ? -7.768 -3.754 30.213 1.00 81.31 87 GLY A N 1
ATOM 694 C CA . GLY A 1 87 ? -6.632 -4.138 31.061 1.00 81.31 87 GLY A CA 1
ATOM 695 C C . GLY A 1 87 ? -5.339 -4.328 30.259 1.00 81.31 87 GLY A C 1
ATOM 696 O O . GLY A 1 87 ? -4.307 -3.746 30.583 1.00 81.31 87 GLY A O 1
ATOM 697 N N . VAL A 1 88 ? -5.410 -5.061 29.143 1.00 89.69 88 VAL A N 1
ATOM 698 C CA . VAL A 1 88 ? -4.263 -5.277 28.241 1.00 89.69 88 VAL A CA 1
ATOM 699 C C . VAL A 1 88 ? -3.812 -3.975 27.575 1.00 89.69 88 VAL A C 1
ATOM 701 O O . VAL A 1 88 ? -2.622 -3.673 27.550 1.00 89.69 88 VAL A O 1
ATOM 704 N N . VAL A 1 89 ? -4.751 -3.168 27.071 1.00 92.31 89 VAL A N 1
ATOM 705 C CA . VAL A 1 89 ? -4.428 -1.865 26.463 1.00 92.31 89 VAL A CA 1
ATOM 706 C C . VAL A 1 89 ? -3.760 -0.942 27.482 1.00 92.31 89 VAL A C 1
ATOM 708 O O . VAL A 1 89 ? -2.772 -0.283 27.169 1.00 92.31 89 VAL A O 1
ATOM 711 N N . THR A 1 90 ? -4.263 -0.934 28.715 1.00 90.75 90 THR A N 1
ATOM 712 C CA . THR A 1 90 ? -3.713 -0.146 29.819 1.00 90.75 90 THR A CA 1
ATOM 713 C C . THR A 1 90 ? -2.308 -0.618 30.166 1.00 90.75 90 THR A C 1
ATOM 715 O O . THR A 1 90 ? -1.429 0.219 30.332 1.00 90.75 90 THR A O 1
ATOM 718 N N . ALA A 1 91 ? -2.061 -1.931 30.203 1.00 91.94 91 ALA A N 1
ATOM 719 C CA . ALA A 1 91 ? -0.727 -2.487 30.415 1.00 91.94 91 ALA A CA 1
ATOM 720 C C . ALA A 1 91 ? 0.261 -2.057 29.315 1.00 91.94 91 ALA A C 1
ATOM 722 O O . ALA A 1 91 ? 1.360 -1.606 29.633 1.00 91.94 91 ALA A O 1
ATOM 723 N N . PHE A 1 92 ? -0.142 -2.093 28.038 1.00 94.50 92 PHE A N 1
ATOM 724 C CA . PHE A 1 92 ? 0.688 -1.584 26.939 1.00 94.50 92 PHE A CA 1
ATOM 725 C C . PHE A 1 92 ? 1.003 -0.093 27.083 1.00 94.50 92 PHE A C 1
ATOM 727 O O . PHE A 1 92 ? 2.158 0.311 26.962 1.00 94.50 92 PHE A O 1
ATOM 734 N N . LEU A 1 93 ? -0.006 0.737 27.352 1.00 95.12 93 LEU A N 1
ATOM 735 C CA . LEU A 1 93 ? 0.184 2.180 27.510 1.00 95.12 93 LEU A CA 1
ATOM 736 C C . LEU A 1 93 ? 1.033 2.521 28.738 1.00 95.12 93 LEU A C 1
ATOM 738 O O . LEU A 1 93 ? 1.906 3.382 28.650 1.00 95.12 93 LEU A O 1
ATOM 742 N N . LYS A 1 94 ? 0.813 1.826 29.858 1.00 93.31 94 LYS A N 1
ATOM 743 C CA . LYS A 1 94 ? 1.613 1.950 31.078 1.00 93.31 94 LYS A CA 1
ATOM 744 C C . LYS A 1 94 ? 3.073 1.615 30.795 1.00 93.31 94 LYS A C 1
ATOM 746 O O . LYS A 1 94 ? 3.936 2.440 31.073 1.00 93.31 94 LYS A O 1
ATOM 751 N N . TYR A 1 95 ? 3.335 0.476 30.153 1.00 94.06 95 TYR A N 1
ATOM 752 C CA . TYR A 1 95 ? 4.682 0.084 29.743 1.00 94.06 95 TYR A CA 1
ATOM 753 C C . TYR A 1 95 ? 5.346 1.160 28.875 1.00 94.06 95 TYR A C 1
ATOM 755 O O . TYR A 1 95 ? 6.496 1.529 29.113 1.00 94.06 95 TYR A O 1
ATOM 763 N N . LEU A 1 96 ? 4.621 1.705 27.895 1.00 96.38 96 LEU A N 1
ATOM 764 C CA . LEU A 1 96 ? 5.137 2.751 27.013 1.00 96.38 96 LEU A CA 1
ATOM 765 C C . LEU A 1 96 ? 5.471 4.057 27.755 1.00 96.38 96 LEU A C 1
ATOM 767 O O . LEU A 1 96 ? 6.509 4.655 27.463 1.00 96.38 96 LEU A O 1
ATOM 771 N N . LEU A 1 97 ? 4.625 4.490 28.695 1.00 95.00 97 LEU A N 1
ATOM 772 C CA . LEU A 1 97 ? 4.858 5.682 29.521 1.00 95.00 97 LEU A CA 1
ATOM 773 C C . LEU A 1 97 ? 6.042 5.480 30.477 1.00 95.00 97 LEU A C 1
ATOM 775 O O . LEU A 1 97 ? 6.955 6.300 30.505 1.00 95.00 97 LEU A O 1
ATOM 779 N N . GLU A 1 98 ? 6.067 4.370 31.218 1.00 93.00 98 GLU A N 1
ATOM 780 C CA . GLU A 1 98 ? 7.102 4.080 32.224 1.00 93.00 98 GLU A CA 1
ATOM 781 C C . GLU A 1 98 ? 8.493 3.884 31.604 1.00 93.00 98 GLU A C 1
ATOM 783 O O . GLU A 1 98 ? 9.500 4.213 32.226 1.00 93.00 98 GLU A O 1
ATOM 788 N N . ASN A 1 99 ? 8.563 3.409 30.356 1.00 94.56 99 ASN A N 1
ATOM 789 C CA . ASN A 1 99 ? 9.817 3.267 29.609 1.00 94.56 99 ASN A CA 1
ATOM 790 C C . ASN A 1 99 ? 10.173 4.509 28.767 1.00 94.56 99 ASN A C 1
ATOM 792 O O . ASN A 1 99 ? 11.088 4.443 27.943 1.00 94.56 99 ASN A O 1
ATOM 796 N N . GLY A 1 100 ? 9.443 5.623 28.912 1.00 94.56 100 GLY A N 1
ATOM 797 C CA . GLY A 1 100 ? 9.716 6.876 28.196 1.00 94.56 100 GLY A CA 1
ATOM 798 C C . GLY A 1 100 ? 9.627 6.757 26.669 1.00 94.56 100 GLY A C 1
ATOM 799 O O . GLY A 1 100 ? 10.292 7.490 25.937 1.00 94.56 100 GLY A O 1
ATOM 800 N N . LYS A 1 101 ? 8.845 5.797 26.158 1.00 96.62 101 LYS A N 1
ATOM 801 C CA . LYS A 1 101 ? 8.643 5.596 24.713 1.00 96.62 101 LYS A CA 1
ATOM 802 C C . LYS A 1 101 ? 7.643 6.599 24.134 1.00 96.62 101 LYS A C 1
ATOM 804 O O . LYS A 1 101 ? 7.691 6.873 22.932 1.00 96.62 101 LYS A O 1
ATOM 809 N N . ILE A 1 102 ? 6.751 7.118 24.975 1.00 97.75 102 ILE A N 1
ATOM 810 C CA . ILE A 1 102 ? 5.749 8.141 24.662 1.00 97.75 102 ILE A CA 1
ATOM 811 C C . ILE A 1 102 ? 5.657 9.145 25.815 1.00 97.75 102 ILE A C 1
ATOM 813 O O . ILE A 1 102 ? 5.878 8.779 26.966 1.00 97.75 102 ILE A O 1
ATOM 817 N N . ASP A 1 103 ? 5.257 10.375 25.505 1.00 97.19 103 ASP A N 1
ATOM 818 C CA . ASP A 1 103 ? 5.012 11.440 26.490 1.00 97.19 103 ASP A CA 1
ATOM 819 C C . ASP A 1 103 ? 3.558 11.426 26.992 1.00 97.19 103 ASP A C 1
ATOM 821 O O . ASP A 1 103 ? 3.216 12.022 28.011 1.00 97.19 103 ASP A O 1
ATOM 825 N N . GLY A 1 104 ? 2.671 10.769 26.241 1.00 97.25 104 GLY A N 1
ATOM 826 C CA . GLY A 1 104 ? 1.254 10.680 26.557 1.00 97.25 104 GLY A CA 1
ATOM 827 C C . GLY A 1 104 ? 0.510 9.683 25.680 1.00 97.25 104 GLY A C 1
ATOM 828 O O . GLY A 1 104 ? 0.956 9.294 24.600 1.00 97.25 104 GLY A O 1
ATOM 829 N N . ALA A 1 105 ? -0.662 9.278 26.145 1.00 97.50 105 ALA A N 1
ATOM 830 C CA . ALA A 1 105 ? -1.588 8.414 25.443 1.00 97.50 105 ALA A CA 1
ATOM 831 C C . ALA A 1 105 ? -2.872 9.176 25.103 1.00 97.50 105 ALA A C 1
ATOM 833 O O . ALA A 1 105 ? -3.428 9.892 25.937 1.00 97.50 105 ALA A O 1
ATOM 834 N N . ILE A 1 106 ? -3.360 9.001 23.878 1.00 97.06 106 ILE A N 1
ATOM 835 C CA . ILE A 1 106 ? -4.669 9.487 23.447 1.00 97.06 106 ILE A CA 1
ATOM 836 C C . ILE A 1 106 ? -5.654 8.329 23.553 1.00 97.06 106 ILE A C 1
ATOM 838 O O . ILE A 1 106 ? -5.541 7.341 22.822 1.00 97.06 106 ILE A O 1
ATOM 842 N N . VAL A 1 107 ? -6.608 8.456 24.470 1.00 95.31 107 VAL A N 1
ATOM 843 C CA . VAL A 1 107 ? -7.593 7.416 24.802 1.00 95.31 107 VAL A CA 1
ATOM 844 C C . VAL A 1 107 ? -9.008 7.988 24.809 1.00 95.31 107 VAL A C 1
ATOM 846 O O . VAL A 1 107 ? -9.205 9.203 24.739 1.00 95.31 107 VAL A O 1
ATOM 849 N N . VAL A 1 108 ? -10.006 7.110 24.892 1.00 93.12 108 VAL A N 1
ATOM 850 C CA . VAL A 1 108 ? -11.418 7.491 25.008 1.00 93.12 108 VAL A CA 1
ATOM 851 C C . VAL A 1 108 ? -11.910 7.161 26.417 1.00 93.12 108 VAL A C 1
ATOM 853 O O . VAL A 1 108 ? -12.113 5.999 26.771 1.00 93.12 108 VAL A O 1
ATOM 856 N N . GLY A 1 109 ? -12.092 8.204 27.223 1.00 91.06 109 GLY A N 1
ATOM 857 C CA . GLY A 1 109 ? -12.844 8.148 28.472 1.00 91.06 109 GLY A CA 1
ATOM 858 C C . GLY A 1 109 ? -14.324 8.423 28.224 1.00 91.06 109 GLY A C 1
ATOM 859 O O . GLY A 1 109 ? -14.829 8.249 27.110 1.00 91.06 109 GLY A O 1
ATOM 860 N N . ASP A 1 110 ? -15.025 8.859 29.260 1.00 89.88 110 ASP A N 1
ATOM 861 C CA . ASP A 1 110 ? -16.420 9.254 29.150 1.00 89.88 110 ASP A CA 1
ATOM 862 C C . ASP A 1 110 ? -16.812 10.321 30.174 1.00 89.88 110 ASP A C 1
ATOM 864 O O . ASP A 1 110 ? -16.210 10.435 31.239 1.00 89.88 110 ASP A O 1
ATOM 868 N N . GLU A 1 111 ? -17.845 11.082 29.827 1.00 88.56 111 GLU A N 1
ATOM 869 C CA . GLU A 1 111 ? -18.625 11.906 30.744 1.00 88.56 111 GLU A CA 1
ATOM 870 C C . GLU A 1 111 ? -20.041 11.326 30.758 1.00 88.56 111 GLU A C 1
ATOM 872 O O . GLU A 1 111 ? -20.801 11.504 29.804 1.00 88.56 111 GLU A O 1
ATOM 877 N N . CYS A 1 112 ? -20.381 10.571 31.807 1.00 87.12 112 CYS A N 1
ATOM 878 C CA . CYS A 1 112 ? -21.649 9.840 31.897 1.00 87.12 112 CYS A CA 1
ATOM 879 C C . CYS A 1 112 ? -21.892 8.924 30.683 1.00 87.12 112 CYS A C 1
ATOM 881 O O . CYS A 1 112 ? -22.926 9.011 30.024 1.00 87.12 112 CYS A O 1
ATOM 883 N N . TRP A 1 113 ? -20.916 8.077 30.337 1.00 89.62 113 TRP A N 1
ATOM 884 C CA . TRP A 1 113 ? -20.925 7.202 29.155 1.00 89.62 113 TRP A CA 1
ATOM 885 C C . TRP A 1 113 ? -20.899 7.894 27.789 1.00 89.62 113 TRP A C 1
ATOM 887 O O . TRP A 1 113 ? -20.712 7.207 26.777 1.00 89.62 113 TRP A O 1
ATOM 897 N N . LYS A 1 114 ? -21.016 9.226 27.716 1.00 91.12 114 LYS A N 1
ATOM 898 C CA . LYS A 1 114 ? -20.752 9.959 26.476 1.00 91.12 114 LYS A CA 1
ATOM 899 C C . LYS A 1 114 ? -19.246 9.925 26.209 1.00 91.12 114 LYS A C 1
ATOM 901 O O . LYS A 1 114 ? -18.495 10.431 27.039 1.00 91.12 114 LYS A O 1
ATOM 906 N N . PRO A 1 115 ? -18.771 9.348 25.092 1.00 92.94 115 PRO A N 1
ATOM 907 C CA . PRO A 1 115 ? -17.339 9.202 24.861 1.00 92.94 115 PRO A CA 1
ATOM 908 C C . PRO A 1 115 ? -16.635 10.555 24.742 1.00 92.94 115 PRO A C 1
ATOM 910 O O . PRO A 1 115 ? -17.051 11.405 23.954 1.00 92.94 115 PRO A O 1
ATOM 913 N N . VAL A 1 116 ? -15.529 10.723 25.468 1.00 92.25 116 VAL A N 1
ATOM 914 C CA . VAL A 1 116 ? -14.690 11.927 25.414 1.00 92.25 116 VAL A CA 1
ATOM 915 C C . VAL A 1 116 ? -13.241 11.517 25.195 1.00 92.25 116 VAL A C 1
ATOM 917 O O . VAL A 1 116 ? -12.717 10.631 25.869 1.00 92.25 116 VAL A O 1
ATOM 920 N N . SER A 1 117 ? -12.575 12.150 24.231 1.00 94.62 117 SER A N 1
ATOM 921 C CA . SER A 1 117 ? -11.150 11.917 23.997 1.00 94.62 117 SER A CA 1
ATOM 922 C C . SER A 1 117 ? -10.310 12.617 25.065 1.00 94.62 117 SER A C 1
ATOM 924 O O . SER A 1 117 ? -10.494 13.818 25.284 1.00 94.62 117 SER A O 1
ATOM 926 N N . LEU A 1 118 ? -9.349 11.908 25.653 1.00 95.19 118 LEU A N 1
ATOM 927 C CA . LEU A 1 118 ? -8.488 12.397 26.729 1.00 95.19 118 LEU A CA 1
ATOM 928 C C . LEU A 1 118 ? -7.008 12.264 26.354 1.00 95.19 118 LEU A C 1
ATOM 930 O O . LEU A 1 118 ? -6.624 11.355 25.617 1.00 95.19 118 LEU A O 1
ATOM 934 N N . VAL A 1 119 ? -6.190 13.175 26.886 1.00 96.25 119 VAL A N 1
ATOM 935 C CA . VAL A 1 119 ? -4.728 13.045 26.922 1.00 96.25 119 VAL A CA 1
ATOM 936 C C . VAL A 1 119 ? -4.366 12.524 28.306 1.00 96.25 119 VAL A C 1
ATOM 938 O O . VAL A 1 119 ? -4.700 13.164 29.299 1.00 96.25 119 VAL A O 1
ATOM 941 N N . VAL A 1 120 ? -3.699 11.377 28.373 1.00 94.94 120 VAL A N 1
ATOM 942 C CA . VAL A 1 120 ? -3.250 10.765 29.628 1.00 94.94 120 VAL A CA 1
ATOM 943 C C . VAL A 1 120 ? -1.729 10.715 29.638 1.00 94.94 120 VAL A C 1
ATOM 945 O O . VAL A 1 120 ? -1.131 10.167 28.719 1.00 94.94 120 VAL A O 1
ATOM 948 N N . GLN A 1 121 ? -1.099 11.293 30.659 1.00 94.62 121 GLN A N 1
ATOM 949 C CA . GLN A 1 121 ? 0.368 11.352 30.783 1.00 94.62 121 GLN A CA 1
ATOM 950 C C . GLN A 1 121 ? 0.908 10.519 31.953 1.00 94.62 121 GLN A C 1
ATOM 952 O O . GLN A 1 121 ? 2.117 10.421 32.125 1.00 94.62 121 GLN A O 1
ATOM 957 N N . ASN A 1 122 ? 0.034 9.934 32.776 1.00 89.75 122 ASN A N 1
ATOM 958 C CA . ASN A 1 122 ? 0.419 9.084 33.899 1.00 89.75 122 ASN A CA 1
ATOM 959 C C . ASN A 1 122 ? -0.349 7.753 33.849 1.00 89.75 122 ASN A C 1
ATOM 961 O O . ASN A 1 122 ? -1.431 7.662 33.270 1.00 89.75 122 ASN A O 1
ATOM 965 N N . ALA A 1 123 ? 0.234 6.706 34.431 1.00 80.62 123 ALA A N 1
ATOM 966 C CA . ALA A 1 123 ? -0.341 5.367 34.372 1.00 80.62 123 ALA A CA 1
ATOM 967 C C . ALA A 1 123 ? -1.625 5.220 35.210 1.00 80.62 123 ALA A C 1
ATOM 969 O O . ALA A 1 123 ? -2.507 4.446 34.845 1.00 80.62 123 ALA A O 1
ATOM 970 N N . GLU A 1 124 ? -1.748 5.958 36.315 1.00 81.12 124 GLU A N 1
ATOM 971 C CA . GLU A 1 124 ? -2.890 5.862 37.234 1.00 81.12 124 GLU A CA 1
ATOM 972 C C . GLU A 1 124 ? -4.191 6.370 36.598 1.00 81.12 124 GLU A C 1
ATOM 974 O O . GLU A 1 124 ? -5.248 5.756 36.756 1.00 81.12 124 GLU A O 1
ATOM 979 N N . ASP A 1 125 ? -4.122 7.441 35.805 1.00 85.69 125 ASP A N 1
ATOM 980 C CA . ASP A 1 125 ? -5.284 8.003 35.119 1.00 85.69 125 ASP A CA 1
ATOM 981 C C . ASP A 1 125 ? -5.789 7.108 33.980 1.00 85.69 125 ASP A C 1
ATOM 983 O O . ASP A 1 125 ? -6.956 7.218 33.594 1.00 85.69 125 ASP A O 1
ATOM 987 N N . LEU A 1 126 ? -4.976 6.166 33.480 1.00 83.31 126 LEU A N 1
ATOM 988 C CA . LEU A 1 126 ? -5.430 5.199 32.475 1.00 83.31 126 LEU A CA 1
ATOM 989 C C . LEU A 1 126 ? -6.549 4.301 33.017 1.00 83.31 126 LEU A C 1
ATOM 991 O O . LEU A 1 126 ? -7.493 3.999 32.282 1.00 83.31 126 LEU A O 1
ATOM 995 N N . LEU A 1 127 ? -6.496 3.933 34.304 1.00 77.38 127 LEU A N 1
ATOM 996 C CA . LEU A 1 127 ? -7.480 3.054 34.953 1.00 77.38 127 LEU A CA 1
ATOM 997 C C . LEU A 1 127 ? -8.898 3.627 34.881 1.00 77.38 127 LEU A C 1
ATOM 999 O O . LEU A 1 127 ? -9.867 2.898 34.667 1.00 77.38 127 LEU A O 1
ATOM 1003 N N . LYS A 1 128 ? -9.017 4.956 34.960 1.00 76.38 128 LYS A N 1
ATOM 1004 C CA . LYS A 1 128 ? -10.296 5.675 34.868 1.00 76.38 128 LYS A CA 1
ATOM 1005 C C . LYS A 1 128 ? -10.935 5.557 33.480 1.00 76.38 128 LYS A C 1
ATOM 1007 O O . LYS A 1 128 ? -12.126 5.807 33.324 1.00 76.38 128 LYS A O 1
ATOM 1012 N N . THR A 1 129 ? -10.171 5.147 32.467 1.00 81.06 129 THR A N 1
ATOM 1013 C CA . THR A 1 129 ? -10.625 5.068 31.071 1.00 81.06 129 THR A CA 1
ATOM 1014 C C . THR A 1 129 ? -10.926 3.646 30.594 1.00 81.06 129 THR A C 1
ATOM 1016 O O . THR A 1 129 ? -11.479 3.489 29.508 1.00 81.06 129 THR A O 1
ATOM 1019 N N . ALA A 1 130 ? -10.658 2.618 31.409 1.00 74.88 130 ALA A N 1
ATOM 1020 C CA . ALA A 1 130 ? -10.625 1.216 30.976 1.00 74.88 130 ALA A CA 1
ATOM 1021 C C . ALA A 1 130 ? -11.979 0.609 30.549 1.00 74.88 130 ALA A C 1
ATOM 1023 O O . ALA A 1 130 ? -11.998 -0.405 29.857 1.00 74.88 130 ALA A O 1
ATOM 1024 N N . LYS A 1 131 ? -13.118 1.196 30.945 1.00 80.56 131 LYS A N 1
ATOM 1025 C CA . LYS A 1 131 ? -14.452 0.678 30.581 1.00 80.56 131 LYS A CA 1
ATOM 1026 C C . LYS A 1 131 ? -14.706 0.775 29.071 1.00 80.56 131 LYS A C 1
ATOM 1028 O O . LYS A 1 131 ? -14.318 1.770 28.461 1.00 80.56 131 LYS A O 1
ATOM 1033 N N . SER A 1 132 ? -15.430 -0.187 28.494 1.00 83.25 132 SER A N 1
ATOM 1034 C CA . SER A 1 132 ? -15.821 -0.192 27.074 1.00 83.25 132 SER A CA 1
ATOM 1035 C C . SER A 1 132 ? -16.897 0.849 26.762 1.00 83.25 132 SER A C 1
ATOM 1037 O O . SER A 1 132 ? -17.943 0.882 27.407 1.00 83.25 132 SER A O 1
ATOM 1039 N N . LYS A 1 133 ? -16.661 1.685 25.744 1.00 88.56 133 LYS A N 1
ATOM 1040 C CA . LYS A 1 133 ? -17.619 2.687 25.247 1.00 88.56 133 LYS A CA 1
ATOM 1041 C C . LYS A 1 133 ? -18.058 2.309 23.837 1.00 88.56 133 LYS A C 1
ATOM 1043 O O . LYS A 1 133 ? -17.219 2.159 22.951 1.00 88.56 133 LYS A O 1
ATOM 1048 N N . TYR A 1 134 ? -19.367 2.212 23.619 1.00 90.19 134 TYR A N 1
ATOM 1049 C CA . TYR A 1 134 ? -19.935 1.777 22.335 1.00 90.19 134 TYR A CA 1
ATOM 1050 C C . TYR A 1 134 ? -20.534 2.917 21.494 1.00 90.19 134 TYR A C 1
ATOM 1052 O O . TYR A 1 134 ? -20.894 2.707 20.335 1.00 90.19 134 TYR A O 1
ATOM 1060 N N . ALA A 1 135 ? -20.629 4.130 22.043 1.00 93.38 135 ALA A N 1
ATOM 1061 C CA . ALA A 1 135 ? -21.102 5.301 21.311 1.00 93.38 135 ALA A CA 1
ATOM 1062 C C . ALA A 1 135 ? -20.038 5.870 20.346 1.00 93.38 135 ALA A C 1
ATOM 1064 O O . ALA A 1 135 ? -18.852 5.540 20.411 1.00 93.38 135 ALA A O 1
ATOM 1065 N N . ILE A 1 136 ? -20.467 6.729 19.416 1.00 93.88 136 ILE A N 1
ATOM 1066 C CA . ILE A 1 136 ? -19.573 7.472 18.515 1.00 93.88 136 ILE A CA 1
ATOM 1067 C C . ILE A 1 136 ? -18.532 8.249 19.332 1.00 93.88 136 ILE A C 1
ATOM 1069 O O . ILE A 1 136 ? -18.879 9.010 20.229 1.00 93.88 136 ILE A O 1
ATOM 1073 N N . SER A 1 137 ? -17.257 8.081 18.977 1.00 93.94 137 SER A N 1
ATOM 1074 C CA . SER A 1 137 ? -16.130 8.769 19.601 1.00 93.94 137 SER A CA 1
ATOM 1075 C C . SER A 1 137 ? -15.204 9.395 18.558 1.00 93.94 137 SER A C 1
ATOM 1077 O O . SER A 1 137 ? -15.092 8.932 17.413 1.00 93.94 137 SER A O 1
ATOM 1079 N N . THR A 1 138 ? -14.511 10.448 18.972 1.00 94.31 138 THR A N 1
ATOM 1080 C CA . THR A 1 138 ? -13.439 11.114 18.225 1.00 94.31 138 THR A CA 1
ATOM 1081 C C . THR A 1 138 ? -12.137 11.059 19.023 1.00 94.31 138 THR A C 1
ATOM 1083 O O . THR A 1 138 ? -12.095 10.517 20.125 1.00 94.31 138 THR A O 1
ATOM 1086 N N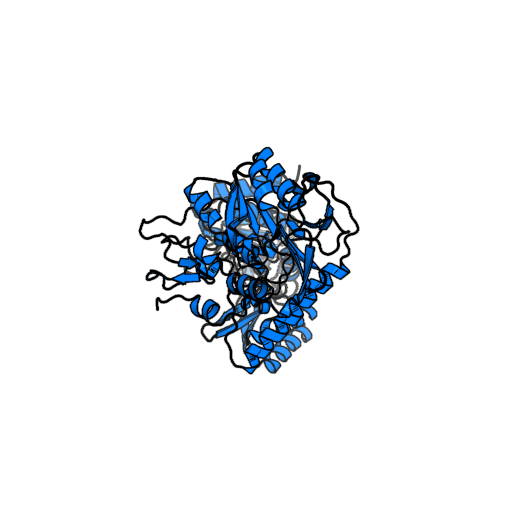 . LEU A 1 139 ? -11.052 11.580 18.446 1.00 95.38 139 LEU A N 1
ATOM 1087 C CA . LEU A 1 139 ? -9.724 11.629 19.067 1.00 95.38 139 LEU A CA 1
ATOM 1088 C C . LEU A 1 139 ? -9.158 13.057 19.021 1.00 95.38 139 LEU A C 1
ATOM 1090 O O . LEU A 1 139 ? -7.970 13.257 18.773 1.00 95.38 139 LEU A O 1
ATOM 1094 N N . ASP A 1 140 ? -10.013 14.064 19.234 1.00 93.31 140 ASP A N 1
ATOM 1095 C CA . ASP A 1 140 ? -9.634 15.486 19.192 1.00 93.31 140 ASP A CA 1
ATOM 1096 C C . ASP A 1 140 ? -8.546 15.839 20.224 1.00 93.31 140 ASP A C 1
ATOM 1098 O O . ASP A 1 140 ? -7.762 16.766 20.017 1.00 93.31 140 ASP A O 1
ATOM 1102 N N . ALA A 1 141 ? -8.424 15.048 21.295 1.00 95.50 141 ALA A N 1
ATOM 1103 C CA . ALA A 1 141 ? -7.320 15.109 22.251 1.00 95.50 141 ALA A CA 1
ATOM 1104 C C . ALA A 1 141 ? -5.929 15.007 21.602 1.00 95.50 141 ALA A C 1
ATOM 1106 O O . ALA A 1 141 ? -4.984 15.579 22.134 1.00 95.50 141 ALA A O 1
ATOM 1107 N N . LEU A 1 142 ? -5.785 14.375 20.431 1.00 97.25 142 LEU A N 1
ATOM 1108 C CA . LEU A 1 142 ? -4.514 14.358 19.700 1.00 97.25 142 LEU A CA 1
ATOM 1109 C C . LEU A 1 142 ? -4.051 15.772 19.309 1.00 97.25 142 LEU A C 1
ATOM 1111 O O . LEU A 1 142 ? -2.861 16.078 19.368 1.00 97.25 142 LEU A O 1
ATOM 1115 N N . ARG A 1 143 ? -4.991 16.650 18.940 1.00 94.75 143 ARG A N 1
ATOM 1116 C CA . ARG A 1 143 ? -4.690 18.057 18.657 1.00 94.75 143 ARG A CA 1
ATOM 1117 C C . ARG A 1 143 ? -4.291 18.794 19.932 1.00 94.75 143 ARG A C 1
ATOM 1119 O O . ARG A 1 143 ? -3.264 19.467 19.940 1.00 94.75 143 ARG A O 1
ATOM 1126 N N . LYS A 1 144 ? -5.054 18.598 21.013 1.00 95.00 144 LYS A N 1
ATOM 1127 C CA . LYS A 1 144 ? -4.745 19.176 22.330 1.00 95.00 144 LYS A CA 1
ATOM 1128 C C . LYS A 1 144 ? -3.350 18.766 22.804 1.00 95.00 144 LYS A C 1
ATOM 1130 O O . LYS A 1 144 ? -2.607 19.612 23.276 1.00 95.00 144 LYS A O 1
ATOM 1135 N N . ALA A 1 145 ? -2.953 17.510 22.603 1.00 97.12 145 ALA A N 1
ATOM 1136 C CA . ALA A 1 145 ? -1.621 17.033 22.963 1.00 97.12 145 ALA A CA 1
ATOM 1137 C C . ALA A 1 145 ? -0.501 17.785 22.219 1.00 97.12 145 ALA A C 1
ATOM 1139 O O . ALA A 1 145 ? 0.512 18.151 22.812 1.00 97.12 145 ALA A O 1
ATOM 1140 N N . GLY A 1 146 ? -0.697 18.088 20.933 1.00 95.50 146 GLY A N 1
ATOM 1141 C CA . GLY A 1 146 ? 0.250 18.905 20.169 1.00 95.50 146 GLY A CA 1
ATOM 1142 C C . GLY A 1 146 ? 0.318 20.347 20.676 1.00 95.50 146 GLY A C 1
ATOM 1143 O O . GLY A 1 146 ? 1.406 20.919 20.800 1.00 95.50 146 GLY A O 1
ATOM 1144 N N . GLU A 1 147 ? -0.834 20.926 21.016 1.00 93.31 147 GLU A N 1
ATOM 1145 C CA . GLU A 1 147 ? -0.949 22.262 21.616 1.00 93.31 147 GLU A CA 1
ATOM 1146 C C . GLU A 1 147 ? -0.269 22.324 22.998 1.00 93.31 147 GLU A C 1
ATOM 1148 O O . GLU A 1 147 ? 0.466 23.274 23.261 1.00 93.31 147 GLU A O 1
ATOM 1153 N N . MET A 1 148 ? -0.401 21.270 23.812 1.00 95.75 148 MET A N 1
ATOM 1154 C CA . MET A 1 148 ? 0.298 21.074 25.093 1.00 95.75 148 MET A CA 1
ATOM 1155 C C . MET A 1 148 ? 1.811 20.854 24.939 1.00 95.75 148 MET A C 1
ATOM 1157 O O . MET A 1 148 ? 2.553 21.007 25.902 1.00 95.75 148 MET A O 1
ATOM 1161 N N . GLY A 1 149 ? 2.281 20.529 23.732 1.00 96.44 149 GLY A N 1
ATOM 1162 C CA . GLY A 1 149 ? 3.703 20.367 23.439 1.00 96.44 149 GLY A CA 1
ATOM 1163 C C . GLY A 1 149 ? 4.260 18.961 23.628 1.00 96.44 149 GLY A C 1
ATOM 1164 O O . GLY A 1 149 ? 5.478 18.833 23.644 1.00 96.44 149 GLY A O 1
ATOM 1165 N N . LEU A 1 150 ? 3.414 17.929 23.704 1.00 97.69 150 LEU A N 1
ATOM 1166 C CA . LEU A 1 150 ? 3.886 16.545 23.641 1.00 97.69 150 LEU A CA 1
ATOM 1167 C C . LEU A 1 150 ? 4.561 16.279 22.287 1.00 97.69 150 LEU A C 1
ATOM 1169 O O . LEU A 1 150 ? 4.105 16.776 21.250 1.00 97.69 150 LEU A O 1
ATOM 1173 N N . GLU A 1 151 ? 5.619 15.470 22.282 1.00 97.62 151 GLU A N 1
ATOM 1174 C CA . GLU A 1 151 ? 6.367 15.131 21.072 1.00 97.62 151 GLU A CA 1
ATOM 1175 C C . GLU A 1 151 ? 5.945 13.779 20.501 1.00 97.62 151 GLU A C 1
ATOM 1177 O O . GLU A 1 151 ? 5.757 13.663 19.288 1.00 97.62 151 GLU A O 1
ATOM 1182 N N . LYS A 1 152 ? 5.769 12.762 21.352 1.00 98.25 152 LYS A N 1
ATOM 1183 C CA . LYS A 1 152 ? 5.420 11.387 20.974 1.00 98.25 152 LYS A CA 1
ATOM 1184 C C . LYS A 1 152 ? 4.220 10.892 21.758 1.00 98.25 152 LYS A C 1
ATOM 1186 O O . LYS A 1 152 ? 4.193 10.971 22.981 1.00 98.25 152 LYS A O 1
ATOM 1191 N N . VAL A 1 153 ? 3.252 10.305 21.062 1.00 98.50 153 VAL A N 1
ATOM 1192 C CA . VAL A 1 153 ? 2.064 9.731 21.703 1.00 98.50 153 VAL A CA 1
ATOM 1193 C C . VAL A 1 153 ? 1.748 8.328 21.210 1.00 98.50 153 VAL A C 1
ATOM 1195 O O . VAL A 1 153 ? 1.993 7.995 20.049 1.00 98.50 153 VAL A O 1
ATOM 1198 N N . ALA A 1 154 ? 1.141 7.522 22.076 1.00 98.38 154 ALA A N 1
ATOM 1199 C CA . ALA A 1 154 ? 0.378 6.353 21.649 1.00 98.38 154 ALA A CA 1
ATOM 1200 C C . ALA A 1 154 ? -1.090 6.744 21.473 1.00 98.38 154 ALA A C 1
ATOM 1202 O O . ALA A 1 154 ? -1.606 7.585 22.206 1.00 98.38 154 ALA A O 1
ATOM 1203 N N . VAL A 1 155 ? -1.778 6.141 20.509 1.00 98.25 155 VAL A N 1
ATOM 1204 C CA . VAL A 1 155 ? -3.198 6.406 20.271 1.00 98.25 155 VAL A CA 1
ATOM 1205 C C . VAL A 1 155 ? -3.967 5.095 20.265 1.00 98.25 155 VAL A C 1
ATOM 1207 O O . VAL A 1 155 ? -3.654 4.194 19.485 1.00 98.25 155 VAL A O 1
ATOM 1210 N N . VAL A 1 156 ? -4.990 5.012 21.115 1.00 97.00 156 VAL A N 1
ATOM 1211 C CA . VAL A 1 156 ? -5.961 3.916 21.116 1.00 97.00 156 VAL A CA 1
ATOM 1212 C C . VAL A 1 156 ? -7.148 4.328 20.262 1.00 97.00 156 VAL A C 1
ATOM 1214 O O . VAL A 1 156 ? -7.729 5.394 20.470 1.00 97.00 156 VAL A O 1
ATOM 1217 N N . GLY A 1 157 ? -7.519 3.503 19.288 1.00 96.38 157 GLY A N 1
ATOM 1218 C CA . GLY A 1 157 ? -8.576 3.866 18.355 1.00 96.38 157 GLY A CA 1
ATOM 1219 C C . GLY A 1 157 ? -9.334 2.688 17.771 1.00 96.38 157 GLY A C 1
ATOM 1220 O O . GLY A 1 157 ? -8.856 1.562 17.682 1.00 96.38 157 GLY A O 1
ATOM 1221 N N . LEU A 1 158 ? -10.541 2.984 17.305 1.00 96.94 158 LEU A N 1
ATOM 1222 C CA . LEU A 1 158 ? -11.368 2.065 16.532 1.00 96.94 158 LEU A CA 1
ATOM 1223 C C . LEU A 1 158 ? -10.842 1.964 15.088 1.00 96.94 158 LEU A C 1
ATOM 1225 O O . LEU A 1 158 ? -10.202 2.904 14.607 1.00 96.94 158 LEU A O 1
ATOM 1229 N N . PRO A 1 159 ? -11.186 0.915 14.320 1.00 97.62 159 PRO A N 1
ATOM 1230 C CA . PRO A 1 159 ? -10.631 0.677 12.984 1.00 97.62 159 PRO A CA 1
ATOM 1231 C C . PRO A 1 159 ? -10.722 1.885 12.035 1.00 97.62 159 PRO A C 1
ATOM 1233 O O . PRO A 1 159 ? -9.772 2.228 11.333 1.00 97.62 159 PRO A O 1
ATOM 1236 N N . CYS A 1 160 ? -11.839 2.623 12.059 1.00 97.06 160 CYS A N 1
ATOM 1237 C CA . CYS A 1 160 ? -11.995 3.829 11.242 1.00 97.06 160 CYS A CA 1
ATOM 1238 C C . CYS A 1 160 ? -11.081 4.994 11.659 1.00 97.06 160 CYS A C 1
ATOM 1240 O O . CYS A 1 160 ? -10.684 5.778 10.801 1.00 97.06 160 CYS A O 1
ATOM 1242 N N . GLN A 1 161 ? -10.774 5.119 12.953 1.00 97.44 161 GLN A N 1
ATOM 1243 C CA . GLN A 1 161 ? -9.854 6.126 13.484 1.00 97.44 161 GLN A CA 1
ATOM 1244 C C . GLN A 1 161 ? -8.412 5.730 13.168 1.00 97.44 161 GLN A C 1
ATOM 1246 O O . GLN A 1 161 ? -7.689 6.530 12.582 1.00 97.44 161 GLN A O 1
ATOM 1251 N N . ILE A 1 162 ? -8.033 4.476 13.449 1.00 97.94 162 ILE A N 1
ATOM 1252 C CA . ILE A 1 162 ? -6.723 3.912 13.093 1.00 97.94 162 ILE A CA 1
ATOM 1253 C C . ILE A 1 162 ? -6.441 4.111 11.605 1.00 97.94 162 ILE A C 1
ATOM 1255 O O . ILE A 1 162 ? -5.348 4.534 11.236 1.00 97.94 162 ILE A O 1
ATOM 1259 N N . ASN A 1 163 ? -7.443 3.899 10.746 1.00 96.81 163 ASN A N 1
ATOM 1260 C CA . ASN A 1 163 ? -7.272 4.095 9.316 1.00 96.81 163 ASN A CA 1
ATOM 1261 C C . ASN A 1 163 ? -6.890 5.539 8.958 1.00 96.81 163 ASN A C 1
ATOM 1263 O O . ASN A 1 163 ? -5.903 5.758 8.254 1.00 96.81 163 ASN A O 1
ATOM 1267 N N . GLY A 1 164 ? -7.616 6.521 9.495 1.00 96.19 164 GLY A N 1
ATOM 1268 C CA . GLY A 1 164 ? -7.298 7.928 9.269 1.00 96.19 164 GLY A CA 1
ATOM 1269 C C . GLY A 1 164 ? -5.965 8.361 9.889 1.00 96.19 164 GLY A C 1
ATOM 1270 O O . GLY A 1 164 ? -5.219 9.127 9.280 1.00 96.19 164 GLY A O 1
ATOM 1271 N N . LEU A 1 165 ? -5.622 7.840 11.068 1.00 97.12 165 LEU A N 1
ATOM 1272 C CA . LEU A 1 165 ? -4.373 8.159 11.764 1.00 97.12 165 LEU A CA 1
ATOM 1273 C C . LEU A 1 165 ? -3.144 7.563 11.072 1.00 97.12 165 LEU A C 1
ATOM 1275 O O . LEU A 1 165 ? -2.132 8.247 10.932 1.00 97.12 165 LEU A O 1
ATOM 1279 N N . ARG A 1 166 ? -3.234 6.333 10.556 1.00 97.00 166 ARG A N 1
ATOM 1280 C CA . ARG A 1 166 ? -2.151 5.746 9.758 1.00 97.00 166 ARG A CA 1
ATOM 1281 C C . ARG A 1 166 ? -1.963 6.517 8.451 1.00 97.00 166 ARG A C 1
ATOM 1283 O O . ARG A 1 166 ? -0.830 6.773 8.050 1.00 97.00 166 ARG A O 1
ATOM 1290 N N . LYS A 1 167 ? -3.046 6.980 7.810 1.00 95.75 167 LYS A N 1
ATOM 1291 C CA . LYS A 1 167 ? -2.922 7.917 6.680 1.00 95.75 167 LYS A CA 1
ATOM 1292 C C . LYS A 1 167 ? -2.185 9.186 7.092 1.00 95.75 167 LYS A C 1
ATOM 1294 O O . LYS A 1 167 ? -1.268 9.587 6.386 1.00 95.75 167 LYS A O 1
ATOM 1299 N N . LEU A 1 168 ? -2.525 9.780 8.234 1.00 94.62 168 LEU A N 1
ATOM 1300 C CA . LEU A 1 168 ? -1.836 10.960 8.755 1.00 94.62 168 LEU A CA 1
ATOM 1301 C C . LEU A 1 168 ? -0.329 10.717 8.980 1.00 94.62 168 LEU A C 1
ATOM 1303 O O . LEU A 1 168 ? 0.470 11.530 8.520 1.00 94.62 168 LEU A O 1
ATOM 1307 N N . GLN A 1 169 ? 0.079 9.589 9.581 1.00 94.38 169 GLN A N 1
ATOM 1308 C CA . GLN A 1 169 ? 1.503 9.220 9.729 1.00 94.38 169 GLN A CA 1
ATOM 1309 C C . GLN A 1 169 ? 2.232 9.152 8.377 1.00 94.38 169 GLN A C 1
ATOM 1311 O O . GLN A 1 169 ? 3.380 9.578 8.255 1.00 94.38 169 GLN A O 1
ATOM 1316 N N . TYR A 1 170 ? 1.548 8.667 7.339 1.00 93.12 170 TYR A N 1
ATOM 1317 C CA . TYR A 1 170 ? 2.079 8.543 5.981 1.00 93.12 170 TYR A CA 1
ATOM 1318 C C . TYR A 1 170 ? 1.677 9.696 5.057 1.00 93.12 170 TYR A C 1
ATOM 1320 O O . TYR A 1 170 ? 1.775 9.560 3.833 1.00 93.12 170 TYR A O 1
ATOM 1328 N N . PHE A 1 171 ? 1.237 10.837 5.598 1.00 92.00 171 PHE A N 1
ATOM 1329 C CA . PHE A 1 171 ? 0.811 11.990 4.802 1.00 92.00 171 PHE A CA 1
ATOM 1330 C C . PHE A 1 171 ? 1.841 12.424 3.752 1.00 92.00 171 PHE A C 1
ATOM 1332 O O . PHE A 1 171 ? 1.468 12.501 2.577 1.00 92.00 171 PHE A O 1
ATOM 1339 N N . PRO A 1 172 ? 3.140 12.567 4.090 1.00 87.44 172 PRO A N 1
ATOM 1340 C CA . PRO A 1 172 ? 4.159 12.940 3.108 1.00 87.44 172 PRO A CA 1
ATOM 1341 C C . PRO A 1 172 ? 4.264 11.971 1.921 1.00 87.44 172 PRO A C 1
ATOM 1343 O O . PRO A 1 172 ? 4.663 12.366 0.827 1.00 87.44 172 PRO A O 1
ATOM 1346 N N . TYR A 1 173 ? 3.912 10.698 2.121 1.00 88.12 173 TYR A N 1
ATOM 1347 C CA . TYR A 1 173 ? 4.053 9.650 1.113 1.00 88.12 173 T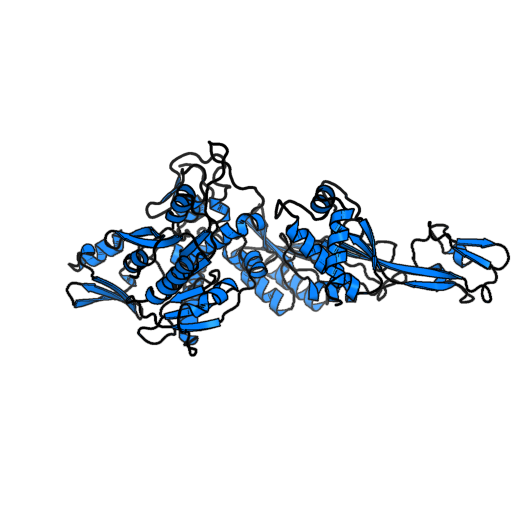YR A CA 1
ATOM 1348 C C . TYR A 1 173 ? 2.799 9.406 0.287 1.00 88.12 173 TYR A C 1
ATOM 1350 O O . TYR A 1 173 ? 2.920 8.759 -0.745 1.00 88.12 173 TYR A O 1
ATOM 1358 N N . HIS A 1 174 ? 1.620 9.898 0.668 1.00 86.75 174 HIS A N 1
ATOM 1359 C CA . HIS A 1 174 ? 0.405 9.702 -0.135 1.00 86.75 174 HIS A CA 1
ATOM 1360 C C . HIS A 1 174 ? -0.171 11.004 -0.694 1.00 86.75 174 HIS A C 1
ATOM 1362 O O . HIS A 1 174 ? -0.710 10.990 -1.804 1.00 86.75 174 HIS A O 1
ATOM 1368 N N . ALA A 1 175 ? -0.013 12.122 0.018 1.00 85.56 175 ALA A N 1
ATOM 1369 C CA . ALA A 1 175 ? -0.483 13.417 -0.441 1.00 85.56 175 ALA A CA 1
ATOM 1370 C C . ALA A 1 175 ? 0.452 13.999 -1.509 1.00 85.56 175 ALA A C 1
ATOM 1372 O O . ALA A 1 175 ? 1.675 13.859 -1.466 1.00 85.56 175 ALA A O 1
ATOM 1373 N N . LYS A 1 176 ? -0.135 14.689 -2.491 1.00 77.06 176 LYS A N 1
ATOM 1374 C CA . LYS A 1 176 ? 0.618 15.393 -3.547 1.00 77.06 176 LYS A CA 1
ATOM 1375 C C . LYS A 1 176 ? 1.012 16.822 -3.151 1.00 77.06 176 LYS A C 1
ATOM 1377 O O . LYS A 1 176 ? 1.690 17.497 -3.923 1.00 77.06 176 LYS A O 1
ATOM 1382 N N . HIS A 1 177 ? 0.563 17.289 -1.989 1.00 82.19 177 HIS A N 1
ATOM 1383 C CA . HIS A 1 177 ? 0.723 18.654 -1.496 1.00 82.19 177 HIS A CA 1
ATOM 1384 C C . HIS A 1 177 ? 1.381 18.672 -0.109 1.00 82.19 177 HIS A C 1
ATOM 1386 O O . HIS A 1 177 ? 1.351 17.677 0.610 1.00 82.19 177 HIS A O 1
ATOM 1392 N N . ASP A 1 178 ? 1.984 19.811 0.246 1.00 83.81 178 ASP A N 1
ATOM 1393 C CA . ASP A 1 178 ? 2.486 20.069 1.601 1.00 83.81 178 ASP A CA 1
ATOM 1394 C C . ASP A 1 178 ? 1.363 20.135 2.631 1.00 83.81 178 ASP A C 1
ATOM 1396 O O . ASP A 1 178 ? 0.197 20.368 2.290 1.00 83.81 178 ASP A O 1
ATOM 1400 N N . LEU A 1 179 ? 1.762 20.018 3.902 1.00 86.94 179 LEU A N 1
ATOM 1401 C CA . LEU A 1 179 ? 0.922 20.384 5.035 1.00 86.94 179 LEU A CA 1
ATOM 1402 C C . LEU A 1 179 ? 0.317 21.772 4.819 1.00 86.94 179 LEU A C 1
ATOM 1404 O O . LEU A 1 179 ? 0.958 22.702 4.321 1.00 86.94 179 LEU A O 1
ATOM 1408 N N . GLU A 1 180 ? -0.950 21.898 5.180 1.00 88.62 180 GLU A N 1
ATOM 1409 C CA . GLU A 1 180 ? -1.679 23.142 4.990 1.00 88.62 180 GLU A CA 1
ATOM 1410 C C . GLU A 1 180 ? -1.266 24.149 6.049 1.00 88.62 180 GLU A C 1
ATOM 1412 O O . GLU A 1 180 ? -1.241 23.827 7.235 1.00 88.62 180 GLU A O 1
ATOM 1417 N N . LEU A 1 181 ? -0.988 25.378 5.624 1.00 91.31 181 LEU A N 1
ATOM 1418 C CA . LEU A 1 181 ? -0.766 26.482 6.543 1.00 91.31 181 LEU A CA 1
ATOM 1419 C C . LEU A 1 181 ? -2.114 27.095 6.924 1.00 91.31 181 LEU A C 1
ATOM 1421 O O . LEU A 1 181 ? -2.972 27.327 6.067 1.00 91.31 181 LEU A O 1
ATOM 1425 N N . GLY A 1 182 ? -2.298 27.342 8.216 1.00 91.06 182 GLY A N 1
ATOM 1426 C CA . GLY A 1 182 ? -3.424 28.106 8.726 1.00 91.06 182 GLY A CA 1
ATOM 1427 C C . GLY A 1 182 ? -3.300 29.592 8.394 1.00 91.06 182 GLY A C 1
ATOM 1428 O O . GLY A 1 182 ? -2.288 30.057 7.867 1.00 91.06 182 GLY A O 1
ATOM 1429 N N . ARG A 1 183 ? -4.321 30.367 8.769 1.00 91.44 183 ARG A N 1
ATOM 1430 C CA . ARG A 1 183 ? -4.341 31.838 8.650 1.00 91.44 183 ARG A CA 1
ATOM 1431 C C . ARG A 1 183 ? -3.169 32.513 9.383 1.00 91.44 183 ARG A C 1
ATOM 1433 O O . ARG A 1 183 ? -2.788 33.618 9.032 1.00 91.44 183 ARG A O 1
ATOM 1440 N N . ASN A 1 184 ? -2.570 31.831 10.359 1.00 91.88 184 ASN A N 1
ATOM 1441 C CA . ASN A 1 184 ? -1.372 32.259 11.089 1.00 91.88 184 ASN A CA 1
ATOM 1442 C C . ASN A 1 184 ? -0.041 31.901 10.387 1.00 91.88 184 ASN A C 1
ATOM 1444 O O . ASN A 1 184 ? 1.023 32.073 10.981 1.00 91.88 184 ASN A O 1
ATOM 1448 N N . GLY A 1 185 ? -0.083 31.343 9.173 1.00 93.31 185 GLY A N 1
ATOM 1449 C CA . GLY A 1 185 ? 1.100 30.931 8.414 1.00 93.31 185 GLY A CA 1
ATOM 1450 C C . GLY A 1 185 ? 1.788 29.661 8.927 1.00 93.31 185 GLY A C 1
ATOM 1451 O O . GLY A 1 185 ? 2.872 29.333 8.452 1.00 93.31 185 GLY A O 1
ATOM 1452 N N . LYS A 1 186 ? 1.189 28.933 9.879 1.00 92.12 186 LYS A N 1
ATOM 1453 C CA . LYS A 1 186 ? 1.761 27.719 10.482 1.00 92.12 186 LYS A CA 1
ATOM 1454 C C . LYS A 1 186 ? 0.877 26.498 10.211 1.00 92.12 186 LYS A C 1
ATOM 1456 O O . LYS A 1 186 ? -0.344 26.645 10.131 1.00 92.12 186 LYS A O 1
ATOM 1461 N N . PRO A 1 187 ? 1.450 25.291 10.070 1.00 91.62 187 PRO A N 1
ATOM 1462 C CA . PRO A 1 187 ? 0.654 24.073 10.015 1.00 91.62 187 PRO A CA 1
ATOM 1463 C C . PRO A 1 187 ? 0.019 23.769 11.376 1.00 91.62 187 PRO A C 1
ATOM 1465 O O . PRO A 1 187 ? 0.421 24.317 12.406 1.00 91.62 187 PRO A O 1
ATOM 1468 N N . VAL A 1 188 ? -0.962 22.864 11.385 1.00 92.94 188 VAL A N 1
ATOM 1469 C CA . VAL A 1 188 ? -1.473 22.296 12.638 1.00 92.94 188 VAL A CA 1
ATOM 1470 C C . VAL A 1 188 ? -0.329 21.609 13.392 1.00 92.94 188 VAL A C 1
ATOM 1472 O O . VAL A 1 188 ? 0.448 20.857 12.802 1.00 92.94 188 VAL A O 1
ATOM 1475 N N . LYS A 1 189 ? -0.209 21.883 14.693 1.00 93.38 189 LYS A N 1
ATOM 1476 C CA . LYS A 1 189 ? 0.786 21.244 15.556 1.00 93.38 189 LYS A CA 1
ATOM 1477 C C . LYS A 1 189 ? 0.200 19.941 16.090 1.00 93.38 189 LYS A C 1
ATOM 1479 O O . LYS A 1 189 ? -0.790 19.969 16.811 1.00 93.38 189 LYS A O 1
ATOM 1484 N N . LEU A 1 190 ? 0.802 18.817 15.721 1.00 95.81 190 LEU A N 1
ATOM 1485 C CA . LEU A 1 190 ? 0.409 17.481 16.168 1.00 95.81 190 LEU A CA 1
ATOM 1486 C C . LEU A 1 190 ? 1.654 16.748 16.679 1.00 95.81 190 LEU A C 1
ATOM 1488 O O . LEU A 1 190 ? 2.718 16.916 16.076 1.00 95.81 190 LEU A O 1
ATOM 1492 N N . PRO A 1 191 ? 1.542 15.941 17.748 1.00 97.25 191 PRO A N 1
ATOM 1493 C CA . PRO A 1 191 ? 2.636 15.083 18.173 1.00 97.25 191 PRO A CA 1
ATOM 1494 C C . PRO A 1 191 ? 2.855 13.974 17.136 1.00 97.25 191 PRO A C 1
ATOM 1496 O O . PRO A 1 191 ? 1.954 13.612 16.368 1.00 97.25 191 PRO A O 1
ATOM 1499 N N . LYS A 1 192 ? 4.048 13.383 17.137 1.00 97.19 192 LYS A N 1
ATOM 1500 C CA . LYS A 1 192 ? 4.315 12.152 16.401 1.00 97.19 192 LYS A CA 1
ATOM 1501 C C . LYS A 1 192 ? 3.477 11.033 17.016 1.00 97.19 192 LYS A C 1
ATOM 1503 O O . LYS A 1 192 ? 3.638 10.681 18.181 1.00 97.19 192 LYS A O 1
ATOM 1508 N N . ILE A 1 193 ? 2.601 10.440 16.212 1.00 97.94 193 ILE A N 1
ATOM 1509 C CA . ILE A 1 193 ? 1.928 9.192 16.575 1.00 97.94 193 ILE A CA 1
ATOM 1510 C C . ILE A 1 193 ? 2.999 8.102 16.533 1.00 97.94 193 ILE A C 1
ATOM 1512 O O . ILE A 1 193 ? 3.443 7.708 15.452 1.00 97.94 193 ILE A O 1
ATOM 1516 N N . GLU A 1 194 ? 3.471 7.677 17.697 1.00 97.81 194 GLU A N 1
ATOM 1517 C CA . GLU A 1 194 ? 4.522 6.673 17.817 1.00 97.81 194 GLU A CA 1
ATOM 1518 C C . GLU A 1 194 ? 3.928 5.264 17.774 1.00 97.81 194 GLU A C 1
ATOM 1520 O O . GLU A 1 194 ? 4.449 4.438 17.032 1.00 97.81 194 GLU A O 1
ATOM 1525 N N . TYR A 1 195 ? 2.810 5.020 18.463 1.00 98.50 195 TYR A N 1
ATOM 1526 C CA . TYR A 1 195 ? 2.128 3.720 18.489 1.00 98.50 195 TYR A CA 1
ATOM 1527 C C . TYR A 1 195 ? 0.634 3.865 18.198 1.00 98.50 195 TYR A C 1
ATOM 1529 O O . TYR A 1 195 ? -0.024 4.777 18.704 1.00 98.50 195 TYR A O 1
ATOM 1537 N N . LEU A 1 196 ? 0.089 2.940 17.413 1.00 98.62 196 LEU A N 1
ATOM 1538 C CA . LEU A 1 196 ? -1.340 2.779 17.170 1.00 98.62 196 LEU A CA 1
ATOM 1539 C C . LEU A 1 196 ? -1.823 1.456 17.765 1.00 98.62 196 LEU A C 1
ATOM 1541 O O . LEU A 1 196 ? -1.484 0.386 17.262 1.00 98.62 196 LEU A O 1
ATOM 1545 N N . ILE A 1 197 ? -2.664 1.540 18.796 1.00 98.12 197 ILE A N 1
ATOM 1546 C CA . ILE A 1 197 ? -3.347 0.386 19.387 1.00 98.12 197 ILE A CA 1
ATOM 1547 C C . ILE A 1 197 ? -4.789 0.382 18.878 1.00 98.12 197 ILE A C 1
ATOM 1549 O O . ILE A 1 197 ? -5.590 1.266 19.187 1.00 98.12 197 ILE A O 1
ATOM 1553 N N . GLY A 1 198 ? -5.112 -0.596 18.045 1.00 97.62 198 GLY A N 1
ATOM 1554 C CA . GLY A 1 198 ? -6.438 -0.790 17.485 1.00 97.62 198 GLY A CA 1
ATOM 1555 C C . GLY A 1 198 ? -7.339 -1.579 18.424 1.00 97.62 198 GLY A C 1
ATOM 1556 O O . GLY A 1 198 ? -6.895 -2.529 19.057 1.00 97.62 198 GLY A O 1
ATOM 1557 N N . LEU A 1 199 ? -8.617 -1.223 18.489 1.00 95.50 199 LEU A N 1
ATOM 1558 C CA . LEU A 1 199 ? -9.632 -2.019 19.178 1.00 95.50 199 LEU A CA 1
ATOM 1559 C C . LEU A 1 199 ? -10.503 -2.773 18.174 1.00 95.50 199 LEU A C 1
ATOM 1561 O O . LEU A 1 199 ? -10.820 -2.249 17.101 1.00 95.50 199 LEU A O 1
ATOM 1565 N N . PHE A 1 200 ? -10.955 -3.968 18.547 1.00 94.94 200 PHE A N 1
ATOM 1566 C CA . PHE A 1 200 ? -11.969 -4.686 17.778 1.00 94.94 200 PHE A CA 1
ATOM 1567 C C . PHE A 1 200 ? -13.290 -3.914 17.809 1.00 94.94 200 PHE A C 1
ATOM 1569 O O . PHE A 1 200 ? -13.714 -3.390 18.838 1.00 94.94 200 PHE A O 1
ATOM 1576 N N . CYS A 1 201 ? -13.960 -3.818 16.663 1.00 94.69 201 CYS A N 1
ATOM 1577 C CA . CYS A 1 201 ? -15.177 -3.031 16.530 1.00 94.69 201 CYS A CA 1
ATOM 1578 C C . CYS A 1 201 ? -16.092 -3.583 15.440 1.00 94.69 201 CYS A C 1
ATOM 1580 O O . CYS A 1 201 ? -15.778 -3.568 14.243 1.00 94.69 201 CYS A O 1
ATOM 1582 N N . THR A 1 202 ? -17.300 -3.976 15.832 1.00 93.25 202 THR A N 1
ATOM 1583 C CA . THR A 1 202 ? -18.390 -4.295 14.905 1.00 93.25 202 THR A CA 1
ATOM 1584 C C . THR A 1 202 ? -19.108 -3.021 14.459 1.00 93.25 202 THR A C 1
ATOM 1586 O O . THR A 1 202 ? -19.246 -2.784 13.253 1.00 93.25 202 THR A O 1
ATOM 1589 N N . GLU A 1 203 ? -19.506 -2.164 15.398 1.00 94.25 203 GLU A N 1
ATOM 1590 C CA . GLU A 1 203 ? -20.241 -0.920 15.155 1.00 94.25 203 GLU A CA 1
ATOM 1591 C C . GLU A 1 203 ? -20.143 0.076 16.314 1.00 94.25 203 GLU A C 1
ATOM 1593 O O . GLU A 1 203 ? -19.572 -0.218 17.359 1.00 94.25 203 GLU A O 1
ATOM 1598 N N . LYS A 1 204 ? -20.662 1.284 16.074 1.00 94.25 204 LYS A N 1
ATOM 1599 C CA . LYS A 1 204 ? -20.799 2.356 17.063 1.00 94.25 204 LYS A CA 1
ATOM 1600 C C . LYS A 1 204 ? -22.247 2.819 17.067 1.00 94.25 204 LYS A C 1
ATOM 1602 O O . LYS A 1 204 ? -22.825 2.907 15.981 1.00 94.25 204 LYS A O 1
ATOM 1607 N N . PHE A 1 205 ? -22.780 3.191 18.219 1.00 94.69 205 PHE A N 1
ATOM 1608 C CA . PHE A 1 205 ? -24.158 3.663 18.370 1.00 94.69 205 PHE A CA 1
ATOM 1609 C C . PHE A 1 205 ? -24.222 5.181 18.545 1.00 94.69 205 PHE A C 1
ATOM 1611 O O . PHE A 1 205 ? -23.235 5.826 18.910 1.00 94.69 205 PHE A O 1
ATOM 1618 N N . ARG A 1 206 ? -25.385 5.770 18.268 1.00 93.62 206 ARG A N 1
ATOM 1619 C CA . ARG A 1 206 ? -25.645 7.171 18.620 1.00 93.62 206 ARG A CA 1
ATOM 1620 C C . ARG A 1 206 ? -25.927 7.274 20.113 1.00 93.62 206 ARG A C 1
ATOM 1622 O O . ARG A 1 206 ? -26.786 6.557 20.620 1.00 93.62 206 ARG A O 1
ATOM 1629 N N . TYR A 1 207 ? -25.223 8.172 20.798 1.00 93.38 207 TYR A N 1
ATOM 1630 C CA . TYR A 1 207 ? -25.346 8.325 22.249 1.00 93.38 207 TYR A CA 1
ATOM 1631 C C . TYR A 1 207 ? -26.776 8.696 22.663 1.00 93.38 207 TYR A C 1
ATOM 1633 O O . TYR A 1 207 ? -27.353 8.043 23.528 1.00 93.38 207 TYR A O 1
ATOM 1641 N N . ASP A 1 208 ? -27.382 9.669 21.979 1.00 93.06 208 ASP A N 1
ATOM 1642 C CA . ASP A 1 208 ? -28.743 10.117 22.293 1.00 93.06 208 ASP A CA 1
ATOM 1643 C C . ASP A 1 208 ? -29.776 9.001 22.099 1.00 93.06 208 ASP A C 1
ATOM 1645 O O . ASP A 1 208 ? -30.664 8.832 22.930 1.00 93.06 208 ASP A O 1
ATOM 1649 N N . ASN A 1 209 ? -29.623 8.185 21.050 1.00 94.56 209 ASN A N 1
ATOM 1650 C CA . ASN A 1 209 ? -30.503 7.041 20.826 1.00 94.56 209 ASN A CA 1
ATOM 1651 C C . ASN A 1 209 ? -30.298 5.952 21.891 1.00 94.56 209 ASN A C 1
ATOM 1653 O O . ASN A 1 209 ? -31.280 5.413 22.388 1.00 94.56 209 ASN A O 1
ATOM 1657 N N . MET A 1 210 ? -29.053 5.663 22.294 1.00 94.12 210 MET A N 1
ATOM 1658 C CA . MET A 1 210 ? -28.805 4.761 23.425 1.00 94.12 210 MET A CA 1
ATOM 1659 C C . MET A 1 210 ? -29.493 5.269 24.693 1.00 94.12 210 MET A C 1
ATOM 1661 O O . MET A 1 210 ? -30.200 4.505 25.347 1.00 94.12 210 MET A O 1
ATOM 1665 N N . LYS A 1 211 ? -29.335 6.557 25.019 1.00 94.38 211 LYS A N 1
ATOM 1666 C CA . LYS A 1 211 ? -29.975 7.175 26.187 1.00 94.38 211 LYS A CA 1
ATOM 1667 C C . LYS A 1 211 ? -31.501 7.080 26.103 1.00 94.38 211 LYS A C 1
ATOM 1669 O O . LYS A 1 211 ? -32.139 6.737 27.096 1.00 94.38 211 LYS A O 1
ATOM 1674 N N . GLU A 1 212 ? -32.081 7.320 24.930 1.00 95.50 212 GLU A N 1
ATOM 1675 C CA . GLU A 1 212 ? -33.521 7.209 24.684 1.00 95.50 212 GLU A CA 1
ATOM 1676 C C . GLU A 1 212 ? -34.038 5.774 24.882 1.00 95.50 212 GLU A C 1
ATOM 1678 O O . GLU A 1 212 ? -35.012 5.564 25.607 1.00 95.50 212 GLU A O 1
ATOM 1683 N N . VAL A 1 213 ? -33.380 4.780 24.275 1.00 95.50 213 VAL A N 1
ATOM 1684 C CA . VAL A 1 213 ? -33.768 3.361 24.365 1.00 95.50 213 VAL A CA 1
ATOM 1685 C C . VAL A 1 213 ? -33.682 2.858 25.807 1.00 95.50 213 VAL A C 1
ATOM 1687 O O . VAL A 1 213 ? -34.598 2.181 26.274 1.00 95.50 213 VAL A O 1
ATOM 1690 N N . LEU A 1 214 ? -32.631 3.227 26.544 1.00 95.50 214 LEU A N 1
ATOM 1691 C CA . LEU A 1 214 ? -32.486 2.867 27.958 1.00 95.50 214 LEU A CA 1
ATOM 1692 C C . LEU A 1 214 ? -33.546 3.550 28.831 1.00 95.50 214 LEU A C 1
ATOM 1694 O O . LEU A 1 214 ? -34.179 2.889 29.657 1.00 95.50 214 LEU A O 1
ATOM 1698 N N . SER A 1 215 ? -33.817 4.837 28.589 1.00 95.19 215 SER A N 1
ATOM 1699 C CA . SER A 1 215 ? -34.829 5.599 29.335 1.00 95.19 215 SER A CA 1
ATOM 1700 C C . SER A 1 215 ? -36.235 5.022 29.143 1.00 95.19 215 SER A C 1
ATOM 1702 O O . SER A 1 215 ? -36.993 4.927 30.106 1.00 95.19 215 SER A O 1
ATOM 1704 N N . LYS A 1 216 ? -36.570 4.553 27.930 1.00 95.31 216 LYS A N 1
ATOM 1705 C CA . LYS A 1 216 ? -37.829 3.834 27.642 1.00 95.31 216 LYS A CA 1
ATOM 1706 C C . LYS A 1 216 ? -38.004 2.561 28.478 1.00 95.31 216 LYS A C 1
ATOM 1708 O O . LYS A 1 216 ? -39.133 2.154 28.726 1.00 95.31 216 LYS A O 1
ATOM 1713 N N . HIS A 1 217 ? -36.907 1.972 28.948 1.00 93.69 217 HIS A N 1
ATOM 1714 C CA . HIS A 1 217 ? -36.892 0.803 29.829 1.00 93.69 217 HIS A CA 1
ATOM 1715 C C . HIS A 1 217 ? -36.655 1.161 31.307 1.00 93.69 217 HIS A C 1
ATOM 1717 O O . HIS A 1 217 ? -36.320 0.290 32.116 1.00 93.69 217 HIS A O 1
ATOM 1723 N N . GLY A 1 218 ? -36.811 2.440 31.668 1.00 93.81 218 GLY A N 1
ATOM 1724 C CA . GLY A 1 218 ? -36.636 2.936 33.032 1.00 93.81 218 GLY A CA 1
ATOM 1725 C C . GLY A 1 218 ? -35.188 2.902 33.528 1.00 93.81 218 GLY A C 1
ATOM 1726 O O . GLY A 1 218 ? -34.962 2.902 34.736 1.00 93.81 218 GLY A O 1
ATOM 1727 N N . ILE A 1 219 ? -34.207 2.830 32.623 1.00 94.75 219 ILE A N 1
ATOM 1728 C CA . ILE A 1 219 ? -32.783 2.847 32.962 1.00 94.75 219 ILE A CA 1
ATOM 1729 C C . ILE A 1 219 ? -32.237 4.242 32.688 1.00 94.75 219 ILE A C 1
ATOM 1731 O O . ILE A 1 219 ? -32.186 4.692 31.544 1.00 94.75 219 ILE A O 1
ATOM 1735 N N . ASP A 1 220 ? -31.780 4.897 33.747 1.00 92.69 220 ASP A N 1
ATOM 1736 C CA . ASP A 1 220 ? -30.958 6.090 33.623 1.00 92.69 220 ASP A CA 1
ATOM 1737 C C . ASP A 1 220 ? -29.525 5.680 33.268 1.00 92.69 220 ASP A C 1
ATOM 1739 O O . ASP A 1 220 ? -28.884 4.930 34.009 1.00 92.69 220 ASP A O 1
ATOM 1743 N N . ILE A 1 221 ? -29.031 6.161 32.125 1.00 92.44 221 ILE A N 1
ATOM 1744 C CA . ILE A 1 221 ? -27.692 5.831 31.628 1.00 92.44 221 ILE A CA 1
ATOM 1745 C C . ILE A 1 221 ? -26.600 6.236 32.625 1.00 92.44 221 ILE A C 1
ATOM 1747 O O . ILE A 1 221 ? -25.586 5.554 32.725 1.00 92.44 221 ILE A O 1
ATOM 1751 N N . GLU A 1 222 ? -26.825 7.291 33.410 1.00 90.25 222 GLU A N 1
ATOM 1752 C CA . GLU A 1 222 ? -25.867 7.801 34.399 1.00 90.25 222 GLU A CA 1
ATOM 1753 C C . GLU A 1 222 ? -25.668 6.828 35.570 1.00 90.25 222 GLU A C 1
ATOM 1755 O O . GLU A 1 222 ? -24.624 6.836 36.218 1.00 90.25 222 GLU A O 1
ATOM 1760 N N . LYS A 1 223 ? -26.642 5.939 35.806 1.00 91.94 223 LYS A N 1
ATOM 1761 C CA . LYS A 1 223 ? -26.580 4.895 36.839 1.00 91.94 223 LYS A CA 1
ATOM 1762 C C . LYS A 1 223 ? -26.015 3.572 36.329 1.00 91.94 223 LYS A C 1
ATOM 1764 O O . LYS A 1 223 ? -25.847 2.643 37.113 1.00 91.94 223 LYS A O 1
ATOM 1769 N N . VAL A 1 224 ? -25.748 3.453 35.027 1.00 92.62 224 VAL A N 1
ATOM 1770 C CA . VAL A 1 224 ? -25.179 2.230 34.456 1.00 92.62 224 VAL A CA 1
ATOM 1771 C C . VAL A 1 224 ? -23.744 2.065 34.946 1.00 92.62 224 VAL A C 1
ATOM 1773 O O . VAL A 1 224 ? -22.905 2.952 34.809 1.00 92.62 224 VAL A O 1
ATOM 1776 N N . GLU A 1 225 ? -23.445 0.893 35.490 1.00 89.94 225 GLU A N 1
ATOM 1777 C CA . GLU A 1 225 ? -22.133 0.549 36.035 1.00 89.94 225 GLU A CA 1
ATOM 1778 C C . GLU A 1 225 ? -21.191 0.058 34.932 1.00 89.94 225 GLU A C 1
ATOM 1780 O O . GLU A 1 225 ? -19.988 0.366 34.938 1.00 89.94 225 GLU A O 1
ATOM 1785 N N . LYS A 1 226 ? -21.754 -0.687 33.969 1.00 88.75 226 LYS A N 1
ATOM 1786 C CA . LYS A 1 226 ? -21.028 -1.331 32.875 1.00 88.75 226 LYS A CA 1
ATOM 1787 C C . LYS A 1 226 ? -21.930 -1.610 31.666 1.00 88.75 226 LYS A C 1
ATOM 1789 O O . LYS A 1 226 ? -23.058 -2.076 31.818 1.00 88.75 226 LYS A O 1
ATOM 1794 N N . PHE A 1 227 ? -21.378 -1.419 30.468 1.00 90.38 227 PHE A N 1
ATOM 1795 C CA . PHE A 1 227 ? -21.901 -1.981 29.222 1.00 90.38 227 PHE A CA 1
ATOM 1796 C C . PHE A 1 227 ? -21.014 -3.123 28.727 1.00 90.38 227 PHE A C 1
ATOM 1798 O O . PHE A 1 227 ? -19.790 -3.062 28.848 1.00 90.38 227 PHE A O 1
ATOM 1805 N N . ASP A 1 228 ? -21.622 -4.124 28.099 1.00 87.06 228 ASP A N 1
ATOM 1806 C CA . ASP A 1 228 ? -20.919 -5.208 27.415 1.00 87.06 228 ASP A CA 1
ATOM 1807 C C . ASP A 1 228 ? -21.684 -5.650 26.157 1.00 87.06 228 ASP A C 1
ATOM 1809 O O . ASP A 1 228 ? -22.895 -5.464 26.075 1.00 87.06 228 ASP A O 1
ATOM 1813 N N . ILE A 1 229 ? -21.004 -6.230 25.168 1.00 85.88 229 ILE A N 1
ATOM 1814 C CA . ILE A 1 229 ? -21.647 -6.807 23.982 1.00 85.88 229 ILE A CA 1
ATOM 1815 C C . ILE A 1 229 ? -21.238 -8.267 23.854 1.00 85.88 229 ILE A C 1
ATOM 1817 O O . ILE A 1 229 ? -20.090 -8.585 23.554 1.00 85.88 229 ILE A O 1
ATOM 1821 N N . LYS A 1 230 ? -22.213 -9.171 23.993 1.00 78.62 230 LYS A N 1
ATOM 1822 C CA . LYS A 1 230 ? -21.996 -10.612 23.819 1.00 78.62 230 LYS A CA 1
ATOM 1823 C C . LYS A 1 230 ? -23.100 -11.199 22.949 1.00 78.62 230 LYS A C 1
ATOM 1825 O O . LYS A 1 230 ? -24.280 -10.945 23.163 1.00 78.62 230 LYS A O 1
ATOM 1830 N N . LYS A 1 231 ? -22.708 -11.974 21.931 1.00 77.69 231 LYS A N 1
ATOM 1831 C CA . LYS A 1 231 ? -23.619 -12.728 21.040 1.00 77.69 231 LYS A CA 1
ATOM 1832 C C . LYS A 1 231 ? -24.781 -11.896 20.456 1.00 77.69 231 LYS A C 1
ATOM 1834 O O . LYS A 1 231 ? -25.902 -12.379 20.351 1.00 77.69 231 LYS A O 1
ATOM 1839 N N . GLY A 1 232 ? -24.511 -10.654 20.047 1.00 81.75 232 GLY A N 1
ATOM 1840 C CA . GLY A 1 232 ? -25.519 -9.790 19.416 1.00 81.75 232 GLY A CA 1
ATOM 1841 C C . GLY A 1 232 ? -26.513 -9.145 20.387 1.00 81.75 232 GLY A C 1
ATOM 1842 O O . GLY A 1 232 ? -27.551 -8.655 19.944 1.00 81.75 232 GLY A O 1
ATOM 1843 N N . LYS A 1 233 ? -26.203 -9.134 21.687 1.00 90.38 233 LYS A N 1
ATOM 1844 C CA . LYS A 1 233 ? -26.947 -8.416 22.724 1.00 90.38 233 LYS A CA 1
ATOM 1845 C C . LYS A 1 233 ? -26.066 -7.353 23.372 1.00 90.38 233 LYS A C 1
ATOM 1847 O O . LYS A 1 233 ? -24.878 -7.601 23.584 1.00 90.38 233 LYS A O 1
ATOM 1852 N N . LEU A 1 234 ? -26.656 -6.204 23.699 1.00 92.56 234 LEU A N 1
ATOM 1853 C CA . LEU A 1 234 ? -26.066 -5.236 24.621 1.00 92.56 234 LEU A CA 1
ATOM 1854 C C . LEU A 1 234 ? -26.471 -5.636 26.042 1.00 92.56 234 LEU A C 1
ATOM 1856 O O . LEU A 1 234 ? -27.658 -5.680 26.365 1.00 92.56 234 LEU A O 1
ATOM 1860 N N . LEU A 1 235 ? -25.487 -5.944 26.875 1.00 92.88 235 LEU A N 1
ATOM 1861 C CA . LEU A 1 235 ? -25.656 -6.227 28.292 1.00 92.88 235 LEU A CA 1
ATOM 1862 C C . LEU A 1 235 ? -25.437 -4.927 29.069 1.00 92.88 235 LEU A C 1
ATOM 1864 O O . LEU A 1 235 ? -24.407 -4.268 28.915 1.00 92.88 235 LEU A O 1
ATOM 1868 N N . VAL A 1 236 ? -26.408 -4.567 29.898 1.00 94.50 236 VAL A N 1
ATOM 1869 C CA . VAL A 1 236 ? -26.418 -3.343 30.700 1.00 94.50 236 VAL A CA 1
ATOM 1870 C C . VAL A 1 236 ? -26.463 -3.748 32.160 1.00 94.50 236 VAL A C 1
ATOM 1872 O O . VAL A 1 236 ? -27.428 -4.370 32.603 1.00 94.50 236 VAL A O 1
ATOM 1875 N N . TYR A 1 237 ? -25.412 -3.411 32.895 1.00 93.56 237 TYR A N 1
ATOM 1876 C CA . TYR A 1 237 ? -25.309 -3.677 34.324 1.00 93.56 237 TYR A CA 1
ATOM 1877 C C . TYR A 1 237 ? -25.683 -2.405 35.076 1.00 93.56 237 TYR A C 1
ATOM 1879 O O . TYR A 1 237 ? -25.018 -1.379 34.921 1.00 93.56 237 TYR A O 1
ATOM 1887 N N . VAL A 1 238 ? -26.771 -2.449 35.837 1.00 93.69 238 VAL A N 1
ATOM 1888 C CA . VAL A 1 238 ? -27.307 -1.293 36.561 1.00 93.69 238 VAL A CA 1
ATOM 1889 C C . VAL A 1 238 ? -27.929 -1.751 37.873 1.00 93.69 238 VAL A C 1
ATOM 1891 O O . VAL A 1 238 ? -28.738 -2.676 37.882 1.00 93.69 238 VAL A O 1
ATOM 1894 N N . ASN A 1 239 ? -27.562 -1.098 38.978 1.00 89.62 239 ASN A N 1
ATOM 1895 C CA . ASN A 1 239 ? -28.016 -1.434 40.332 1.00 89.62 239 ASN A CA 1
ATOM 1896 C C . ASN A 1 239 ? -27.773 -2.915 40.692 1.00 89.62 239 ASN A C 1
ATOM 1898 O O . ASN A 1 239 ? -28.637 -3.563 41.280 1.00 89.62 239 ASN A O 1
ATOM 1902 N N . GLY A 1 24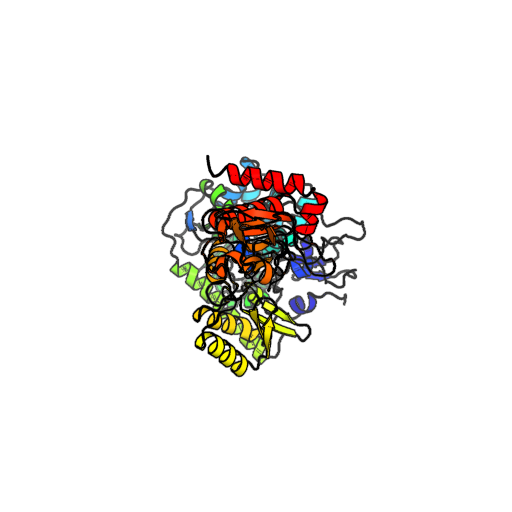0 ? -26.631 -3.476 40.280 1.00 88.44 240 GLY A N 1
ATOM 1903 C CA . GLY A 1 240 ? -26.306 -4.896 40.471 1.00 88.44 240 GLY A CA 1
ATOM 1904 C C . GLY A 1 240 ? -27.097 -5.897 39.609 1.00 88.44 240 GLY A C 1
ATOM 1905 O O . GLY A 1 240 ? -26.817 -7.094 39.665 1.00 88.44 240 GLY A O 1
ATOM 1906 N N . GLU A 1 241 ? -28.045 -5.449 38.781 1.00 92.06 241 GLU A N 1
ATOM 1907 C CA . GLU A 1 241 ? -28.786 -6.305 37.849 1.00 92.06 241 GLU A CA 1
ATOM 1908 C C . GLU A 1 241 ? -28.191 -6.259 36.438 1.00 92.06 241 GLU A C 1
ATOM 1910 O O . GLU A 1 241 ? -27.734 -5.218 35.966 1.00 92.06 241 GLU A O 1
ATOM 1915 N N . LYS A 1 242 ? -28.257 -7.388 35.720 1.00 94.12 242 LYS A N 1
ATOM 1916 C CA . LYS A 1 242 ? -27.925 -7.471 34.291 1.00 94.12 242 LYS A CA 1
ATOM 1917 C C . LYS A 1 242 ? -29.207 -7.452 33.461 1.00 94.12 242 LYS A C 1
ATOM 1919 O O . LYS A 1 242 ? -30.003 -8.385 33.541 1.00 94.12 242 LYS A O 1
ATOM 1924 N N . LYS A 1 243 ? -29.354 -6.450 32.596 1.00 94.94 243 LYS A N 1
ATOM 1925 C CA . LYS A 1 243 ? -30.415 -6.362 31.583 1.00 94.94 243 LYS A CA 1
ATOM 1926 C C . LYS A 1 243 ? -29.839 -6.584 30.188 1.00 94.94 243 LYS A C 1
ATOM 1928 O O . LYS A 1 243 ? -28.720 -6.164 29.906 1.00 94.94 243 LYS A O 1
ATOM 1933 N N . GLU A 1 244 ? -30.586 -7.262 29.324 1.00 95.38 244 GLU A N 1
ATOM 1934 C CA . GLU A 1 244 ? -30.146 -7.600 27.967 1.00 95.38 244 GLU A CA 1
ATOM 1935 C C . GLU A 1 244 ? -31.060 -6.955 26.928 1.00 95.38 244 GLU A C 1
ATOM 1937 O O . GLU A 1 244 ? -32.279 -7.074 27.018 1.00 95.38 244 GLU A O 1
ATOM 1942 N N . PHE A 1 245 ? -30.461 -6.322 25.924 1.00 95.25 245 PHE A N 1
ATOM 1943 C CA . PHE A 1 245 ? -31.161 -5.650 24.830 1.00 95.25 245 PHE A CA 1
ATOM 1944 C C . PHE A 1 245 ? -30.683 -6.191 23.489 1.00 95.25 245 PHE A C 1
ATOM 1946 O O . PHE A 1 245 ? -29.504 -6.526 23.330 1.00 95.25 245 PHE A O 1
ATOM 1953 N N . ASP A 1 246 ? -31.574 -6.283 22.502 1.00 93.94 246 ASP A N 1
ATOM 1954 C CA . ASP A 1 246 ? -31.148 -6.621 21.148 1.00 93.94 246 ASP A CA 1
ATOM 1955 C C . ASP A 1 246 ? -30.389 -5.446 20.527 1.00 93.94 246 ASP A C 1
ATOM 1957 O O . ASP A 1 246 ? -30.832 -4.301 20.601 1.00 93.94 246 ASP A O 1
ATOM 1961 N N . LEU A 1 247 ? -29.253 -5.708 19.869 1.00 91.75 247 LEU A N 1
ATOM 1962 C CA . LEU A 1 247 ? -28.501 -4.634 19.209 1.00 91.75 247 LEU A CA 1
ATOM 1963 C C . LEU A 1 247 ? -29.327 -3.905 18.140 1.00 91.75 247 LEU A C 1
ATOM 1965 O O . LEU A 1 247 ? -29.055 -2.743 17.856 1.00 91.75 247 LEU A O 1
ATOM 1969 N N . LYS A 1 248 ? -30.351 -4.556 17.568 1.00 91.25 248 LYS A N 1
ATOM 1970 C CA . LYS A 1 248 ? -31.258 -3.943 16.586 1.00 91.25 248 LYS A CA 1
ATOM 1971 C C . LYS A 1 248 ? -32.124 -2.822 17.159 1.00 91.25 248 LYS A C 1
ATOM 1973 O O . LYS A 1 248 ? -32.664 -2.047 16.375 1.00 91.25 248 LYS A O 1
ATOM 1978 N N . GLU A 1 249 ? -32.279 -2.747 18.479 1.00 94.06 249 GLU A N 1
ATOM 1979 C CA . GLU A 1 249 ? -33.017 -1.663 19.136 1.00 94.06 249 GLU A CA 1
ATOM 1980 C C . GLU A 1 249 ? -32.241 -0.341 19.102 1.00 94.06 249 GLU A C 1
ATOM 1982 O O . GLU A 1 249 ? -32.840 0.728 19.196 1.00 94.06 249 GLU A O 1
ATOM 1987 N N . PHE A 1 250 ? -30.918 -0.407 18.921 1.00 94.62 250 PHE A N 1
ATOM 1988 C CA . PHE A 1 250 ? -30.041 0.755 18.919 1.00 94.62 250 PHE A CA 1
ATOM 1989 C C . PHE A 1 250 ? -29.677 1.195 17.499 1.00 94.62 250 PHE A C 1
ATOM 1991 O O . PHE A 1 250 ? -29.298 0.409 16.627 1.00 94.62 250 PHE A O 1
ATOM 1998 N N . GLU A 1 251 ? -29.725 2.502 17.272 1.00 94.31 251 GLU A N 1
ATOM 1999 C CA . GLU A 1 251 ? -29.338 3.123 16.017 1.00 94.31 251 GLU A CA 1
ATOM 2000 C C . GLU A 1 251 ? -27.808 3.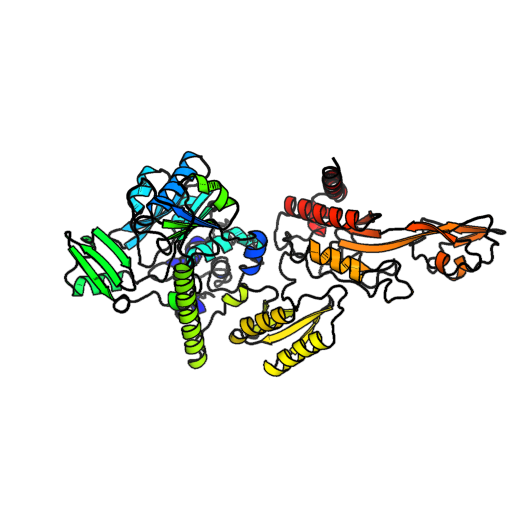147 15.884 1.00 94.31 251 GLU A C 1
ATOM 2002 O O . GLU A 1 251 ? -27.090 3.862 16.595 1.00 94.31 251 GLU A O 1
ATOM 2007 N N . ILE A 1 252 ? -27.298 2.380 14.921 1.00 94.25 252 ILE A N 1
ATOM 2008 C CA . ILE A 1 252 ? -25.877 2.380 14.576 1.00 94.25 252 ILE A CA 1
ATOM 2009 C C . ILE A 1 252 ? -25.500 3.620 13.761 1.00 94.25 252 ILE A C 1
ATOM 2011 O O . ILE A 1 252 ? -26.258 4.118 12.929 1.00 94.25 252 ILE A O 1
ATOM 2015 N N . CYS A 1 253 ? -24.253 4.061 13.902 1.00 94.19 253 CYS A N 1
ATOM 2016 C CA . CYS A 1 253 ? -23.637 5.027 13.003 1.00 94.19 253 CYS A CA 1
ATOM 2017 C C . CYS A 1 253 ? -23.739 4.522 11.554 1.00 94.19 253 CYS A C 1
ATOM 2019 O O . CYS A 1 253 ? -23.198 3.465 11.217 1.00 94.19 253 CYS A O 1
ATOM 2021 N N . SER A 1 254 ? -24.390 5.304 10.686 1.00 92.69 254 SER A N 1
ATOM 2022 C CA . SER A 1 254 ? -24.677 4.943 9.289 1.00 92.69 254 SER A CA 1
ATOM 2023 C C . SER A 1 254 ? -23.438 4.453 8.532 1.00 92.69 254 SER A C 1
ATOM 2025 O O . SER A 1 254 ? -23.475 3.423 7.855 1.00 92.69 254 SER A O 1
ATOM 2027 N N . GLY A 1 255 ? -22.297 5.119 8.732 1.00 95.69 255 GLY A N 1
ATOM 2028 C CA . GLY A 1 255 ? -21.036 4.769 8.086 1.00 95.69 255 GLY A CA 1
ATOM 2029 C C . GLY A 1 255 ? -20.449 3.428 8.529 1.00 95.69 255 GLY A C 1
ATOM 2030 O O . GLY A 1 255 ? -19.536 2.933 7.868 1.00 95.69 255 GLY A O 1
ATOM 2031 N N . CYS A 1 256 ? -20.942 2.805 9.608 1.00 96.38 256 CYS A N 1
ATOM 2032 C CA . CYS A 1 256 ? -20.521 1.463 10.029 1.00 96.38 256 CYS A CA 1
ATOM 2033 C C . CYS A 1 256 ? -21.002 0.368 9.066 1.00 96.38 256 CYS A C 1
ATOM 2035 O O . CYS A 1 256 ? -20.343 -0.671 8.968 1.00 96.38 256 CYS A O 1
ATOM 2037 N N . LYS A 1 257 ? -22.085 0.613 8.310 1.00 96.31 257 LYS A N 1
ATOM 2038 C CA . LYS A 1 257 ? -22.539 -0.270 7.220 1.00 96.31 257 LYS A CA 1
ATOM 2039 C C . LYS A 1 257 ? -21.529 -0.308 6.073 1.00 96.31 257 LYS A C 1
ATOM 2041 O O . LYS A 1 257 ? -21.303 -1.359 5.497 1.00 96.31 257 LYS A O 1
ATOM 2046 N N . MET A 1 258 ? -20.834 0.806 5.839 1.00 96.50 258 MET A N 1
ATOM 2047 C CA . MET A 1 258 ? -19.760 0.929 4.849 1.00 96.50 258 MET A CA 1
ATOM 2048 C C . MET A 1 258 ? -18.381 0.506 5.387 1.00 96.50 258 MET A C 1
ATOM 2050 O O . MET A 1 258 ? -17.369 0.819 4.773 1.00 96.50 258 MET A O 1
ATOM 2054 N N . CYS A 1 259 ? -18.273 -0.108 6.571 1.00 96.31 259 CYS A N 1
ATOM 2055 C CA . CYS A 1 259 ? -16.988 -0.483 7.173 1.00 96.31 259 CYS A CA 1
ATOM 2056 C C . CYS A 1 259 ? -16.655 -1.961 6.941 1.00 96.31 259 CYS A C 1
ATOM 2058 O O . CYS A 1 259 ? -17.410 -2.825 7.376 1.00 96.31 259 CYS A O 1
ATOM 2060 N N . ARG A 1 260 ? -15.492 -2.228 6.331 1.00 95.88 260 ARG A N 1
ATOM 2061 C CA . ARG A 1 260 ? -14.942 -3.580 6.107 1.00 95.88 260 ARG A CA 1
ATOM 2062 C C . ARG A 1 260 ? -14.094 -4.105 7.271 1.00 95.88 260 ARG A C 1
ATOM 2064 O O . ARG A 1 260 ? -13.947 -5.307 7.414 1.00 95.88 260 ARG A O 1
ATOM 2071 N N . ASP A 1 261 ? -13.531 -3.203 8.068 1.00 96.81 261 ASP A N 1
ATOM 2072 C CA . ASP A 1 261 ? -12.444 -3.501 9.006 1.00 96.81 261 ASP A CA 1
ATOM 2073 C C . ASP A 1 261 ? -12.994 -3.755 10.417 1.00 96.81 261 ASP A C 1
ATOM 2075 O O . ASP A 1 261 ? -13.652 -2.876 10.988 1.00 96.81 261 ASP A O 1
ATOM 2079 N N . PHE A 1 262 ? -12.799 -4.969 10.935 1.00 97.56 262 PHE A N 1
ATOM 2080 C CA . PHE A 1 262 ? -13.271 -5.404 12.255 1.00 97.56 262 PHE A CA 1
ATOM 2081 C C . PHE A 1 262 ? -12.220 -5.161 13.333 1.00 97.56 262 PHE A C 1
ATOM 2083 O O . PHE A 1 262 ? -12.536 -4.611 14.383 1.00 97.56 262 PHE A O 1
ATOM 2090 N N . ASP A 1 263 ? -10.988 -5.544 13.054 1.00 97.19 263 ASP A N 1
ATOM 2091 C CA . ASP A 1 263 ? -9.911 -5.710 14.017 1.00 97.19 263 ASP A CA 1
ATOM 2092 C C . ASP A 1 263 ? -8.763 -4.726 13.785 1.00 97.19 263 ASP A C 1
ATOM 2094 O O . ASP A 1 263 ? -7.645 -4.984 14.202 1.00 97.19 263 ASP A O 1
ATOM 2098 N N . ALA A 1 264 ? -9.037 -3.589 13.140 1.00 97.56 264 ALA A N 1
ATOM 2099 C CA . ALA A 1 264 ? -8.108 -2.477 12.971 1.00 97.56 264 ALA A CA 1
ATOM 2100 C C . ALA A 1 264 ? -6.804 -2.889 12.269 1.00 97.56 264 ALA A C 1
ATOM 2102 O O . ALA A 1 264 ? -5.708 -2.663 12.778 1.00 97.56 264 ALA A O 1
ATOM 2103 N N . GLU A 1 265 ? -6.918 -3.424 11.052 1.00 96.62 265 GLU A N 1
ATOM 2104 C CA . GLU A 1 265 ? -5.806 -4.032 10.296 1.00 96.62 265 GLU A CA 1
ATOM 2105 C C . GLU A 1 265 ? -4.567 -3.133 10.075 1.00 96.62 265 GLU A C 1
ATOM 2107 O O . GLU A 1 265 ? -3.514 -3.625 9.679 1.00 96.62 265 GLU A O 1
ATOM 2112 N N . MET A 1 266 ? -4.682 -1.816 10.286 1.00 97.06 266 MET A N 1
ATOM 2113 C CA . MET A 1 266 ? -3.582 -0.847 10.148 1.00 97.06 266 MET A CA 1
ATOM 2114 C C . MET A 1 266 ? -3.003 -0.356 11.488 1.00 97.06 266 MET A C 1
ATOM 2116 O O . MET A 1 266 ? -2.229 0.609 11.510 1.00 97.06 266 MET A O 1
ATOM 2120 N N . ALA A 1 267 ? -3.392 -0.969 12.605 1.00 98.25 267 ALA A N 1
ATOM 2121 C CA . ALA A 1 267 ? -2.780 -0.748 13.912 1.00 98.25 267 ALA A CA 1
ATOM 2122 C C . ALA A 1 267 ? -1.431 -1.477 14.019 1.00 98.25 267 ALA A C 1
ATOM 2124 O O . ALA A 1 267 ? -1.146 -2.370 13.227 1.00 98.25 267 ALA A O 1
ATOM 2125 N N . ASP A 1 268 ? -0.605 -1.095 14.994 1.00 98.50 268 ASP A N 1
ATOM 2126 C CA . ASP A 1 268 ? 0.614 -1.839 15.343 1.00 98.50 268 ASP A CA 1
ATOM 2127 C C . ASP A 1 268 ? 0.266 -3.098 16.151 1.00 98.50 268 ASP A C 1
ATOM 2129 O O . ASP A 1 268 ? 0.809 -4.180 15.916 1.00 98.50 268 ASP A O 1
ATOM 2133 N N . VAL A 1 269 ? -0.708 -2.959 17.056 1.00 98.12 269 VAL A N 1
ATOM 2134 C CA . VAL A 1 269 ? -1.335 -4.048 17.812 1.00 98.12 269 VAL A CA 1
ATOM 2135 C C . VAL A 1 269 ? -2.838 -3.838 17.817 1.00 98.12 269 VAL A C 1
ATOM 2137 O O . VAL A 1 269 ? -3.302 -2.709 17.948 1.00 98.12 269 VAL A O 1
ATOM 2140 N N . SER A 1 270 ? -3.602 -4.915 17.683 1.00 97.94 270 SER A N 1
ATOM 2141 C CA . SER A 1 270 ? -5.064 -4.894 17.775 1.00 97.94 270 SER A CA 1
ATOM 2142 C C . SER A 1 270 ? -5.525 -5.702 18.982 1.00 97.94 270 SER A C 1
ATOM 2144 O O . SER A 1 270 ? -4.991 -6.784 19.205 1.00 97.94 270 SER A O 1
ATOM 2146 N N . VAL A 1 271 ? -6.492 -5.201 19.751 1.00 95.62 271 VAL A N 1
ATOM 2147 C CA . VAL A 1 271 ? -6.958 -5.820 21.001 1.00 95.62 271 VAL A CA 1
ATOM 2148 C C . VAL A 1 271 ? -8.483 -5.946 21.018 1.00 95.62 271 VAL A C 1
ATOM 2150 O O . VAL A 1 271 ? -9.198 -5.023 20.621 1.00 95.62 271 VAL A O 1
ATOM 2153 N N . GLY A 1 272 ? -8.992 -7.076 21.505 1.00 92.81 272 GLY A N 1
ATOM 2154 C CA . GLY A 1 272 ? -10.416 -7.284 21.787 1.00 92.81 272 GLY A CA 1
ATOM 2155 C C . GLY A 1 272 ? -10.693 -8.650 22.414 1.00 92.81 272 GLY A C 1
ATOM 2156 O O . GLY A 1 272 ? -9.792 -9.466 22.518 1.00 92.81 272 GLY A O 1
ATOM 2157 N N . CYS A 1 273 ? -11.928 -8.937 22.820 1.00 89.44 273 CYS A N 1
ATOM 2158 C CA . CYS A 1 273 ? -12.271 -10.179 23.536 1.00 89.44 273 CYS A CA 1
ATOM 2159 C C . CYS A 1 273 ? -12.542 -11.409 22.651 1.00 89.44 273 CYS A C 1
ATOM 2161 O O . CYS A 1 273 ? -12.673 -12.519 23.161 1.00 89.44 273 CYS A O 1
ATOM 2163 N N . VAL A 1 274 ? -12.688 -11.238 21.336 1.00 91.06 274 VAL A N 1
ATOM 2164 C CA . VAL A 1 274 ? -13.147 -12.314 20.441 1.00 91.06 274 VAL A CA 1
ATOM 2165 C C . VAL A 1 274 ? -12.006 -13.261 20.100 1.00 91.06 274 VAL A C 1
ATOM 2167 O O . VAL A 1 274 ? -10.969 -12.800 19.635 1.00 91.06 274 VAL A O 1
ATOM 2170 N N . GLY A 1 275 ? -12.236 -14.568 20.247 1.00 92.38 275 GLY A N 1
ATOM 2171 C CA . GLY A 1 275 ? -11.231 -15.602 20.010 1.00 92.38 275 GLY A CA 1
ATOM 2172 C C . GLY A 1 275 ? -10.402 -15.966 21.246 1.00 92.38 275 GLY A C 1
ATOM 2173 O O . GLY A 1 275 ? -9.588 -16.884 21.177 1.00 92.38 275 GLY A O 1
ATOM 2174 N N . SER A 1 276 ? -10.612 -15.300 22.383 1.00 93.00 276 SER A N 1
ATOM 2175 C CA . SER A 1 276 ? -9.938 -15.590 23.654 1.00 93.00 276 SER A CA 1
ATOM 2176 C C . SER A 1 276 ? -10.905 -16.149 24.704 1.00 93.00 276 SER A C 1
ATOM 2178 O O . SER A 1 276 ? -12.105 -15.879 24.632 1.00 93.00 276 SER A O 1
ATOM 2180 N N . PRO A 1 277 ? -10.410 -16.895 25.712 1.00 89.44 277 PRO A N 1
ATOM 2181 C CA . PRO A 1 277 ? -11.227 -17.318 26.849 1.00 89.44 277 PRO A CA 1
ATOM 2182 C C . PRO A 1 277 ? -11.839 -16.135 27.617 1.00 89.44 277 PRO A C 1
ATOM 2184 O O . PRO A 1 277 ? -11.293 -15.031 27.616 1.00 89.44 277 PRO A O 1
ATOM 2187 N N . ASP A 1 278 ? -12.938 -16.378 28.337 1.00 82.62 278 ASP A N 1
ATOM 2188 C CA . ASP A 1 278 ? -13.574 -15.354 29.171 1.00 82.62 278 ASP A CA 1
ATOM 2189 C C . ASP A 1 278 ? -12.567 -14.761 30.185 1.00 82.62 278 ASP A C 1
ATOM 2191 O O . ASP A 1 278 ? -11.843 -15.476 30.881 1.00 82.62 278 ASP A O 1
ATOM 2195 N N . GLY A 1 279 ? -12.513 -13.428 30.257 1.00 81.62 279 GLY A N 1
ATOM 2196 C CA . GLY A 1 279 ? -11.573 -12.690 31.109 1.00 81.62 279 GLY A CA 1
ATOM 2197 C C . GLY A 1 279 ? -10.178 -12.474 30.508 1.00 81.62 279 GLY A C 1
ATOM 2198 O O . GLY A 1 279 ? -9.350 -11.839 31.160 1.00 81.62 279 GLY A O 1
ATOM 2199 N N . TYR A 1 280 ? -9.925 -12.964 29.294 1.00 90.25 280 TYR A N 1
ATOM 2200 C CA . TYR A 1 280 ? -8.737 -12.658 28.500 1.00 90.25 280 TYR A CA 1
ATOM 2201 C C . TYR A 1 280 ? -9.106 -11.768 27.312 1.00 90.25 280 TYR A C 1
ATOM 2203 O O . TYR A 1 280 ? -10.252 -11.749 26.860 1.00 90.25 280 TYR A O 1
ATOM 2211 N N . SER A 1 281 ? -8.107 -11.072 26.781 1.00 92.19 281 SER A N 1
ATOM 2212 C CA . SER A 1 281 ? -8.210 -10.335 25.528 1.00 92.19 281 SER A CA 1
ATOM 2213 C C . SER A 1 281 ? -7.285 -10.941 24.488 1.00 92.19 281 SER A C 1
ATOM 2215 O O . SER A 1 281 ? -6.122 -11.240 24.754 1.00 92.19 281 SER A O 1
ATOM 2217 N N . THR A 1 282 ? -7.814 -11.095 23.287 1.00 95.44 282 THR A N 1
ATOM 2218 C CA . THR A 1 282 ? -7.084 -11.399 22.066 1.00 95.44 282 THR A CA 1
ATOM 2219 C C . THR A 1 282 ? -6.253 -10.197 21.639 1.00 95.44 282 THR A C 1
ATOM 2221 O O . THR A 1 282 ? -6.696 -9.050 21.705 1.00 95.44 282 THR A O 1
ATOM 2224 N N . ILE A 1 283 ? -5.038 -10.484 21.186 1.00 97.06 283 ILE A N 1
ATOM 2225 C CA . ILE A 1 283 ? -4.011 -9.550 20.751 1.00 97.06 283 ILE A CA 1
ATOM 2226 C C . ILE A 1 283 ? -3.533 -10.001 19.370 1.00 97.06 283 ILE A C 1
ATOM 2228 O O . ILE A 1 283 ? -3.107 -11.142 19.193 1.00 97.06 283 ILE A O 1
ATOM 2232 N N . ILE A 1 284 ? -3.572 -9.094 18.396 1.00 98.12 284 ILE A N 1
ATOM 2233 C CA . ILE A 1 284 ? -3.014 -9.305 17.058 1.00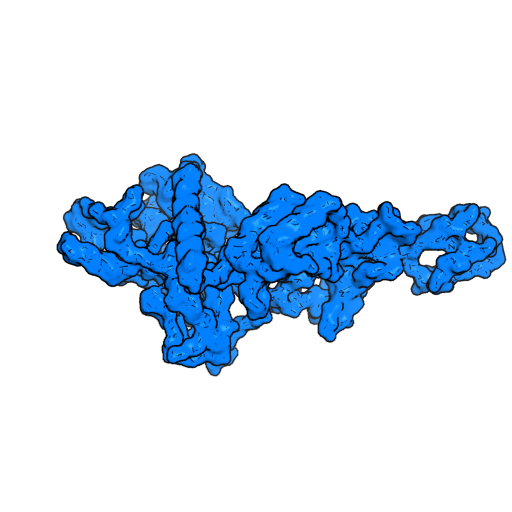 98.12 284 ILE A CA 1
ATOM 2234 C C . ILE A 1 284 ? -1.856 -8.329 16.868 1.00 98.12 284 ILE A C 1
ATOM 2236 O O . ILE A 1 284 ? -2.082 -7.124 16.740 1.00 98.12 284 ILE A O 1
ATOM 2240 N N . ILE A 1 285 ? -0.624 -8.833 16.849 1.00 98.31 285 ILE A N 1
ATOM 2241 C CA . ILE A 1 285 ? 0.573 -8.034 16.548 1.00 98.31 285 ILE A CA 1
ATOM 2242 C C . ILE A 1 285 ? 0.727 -7.935 15.032 1.00 98.31 285 ILE A C 1
ATOM 2244 O O . ILE A 1 285 ? 0.656 -8.956 14.339 1.00 98.31 285 ILE A O 1
ATOM 2248 N N . ARG A 1 286 ? 0.941 -6.710 14.530 1.00 97.81 286 ARG A N 1
ATOM 2249 C CA . ARG A 1 286 ? 0.943 -6.422 13.090 1.00 97.81 286 ARG A CA 1
ATOM 2250 C C . ARG A 1 286 ? 2.194 -5.752 12.545 1.00 97.81 286 ARG A C 1
ATOM 2252 O O . ARG A 1 286 ? 2.411 -5.815 11.338 1.00 97.81 286 ARG A O 1
ATOM 2259 N N . THR A 1 287 ? 2.989 -5.107 13.391 1.00 97.75 287 THR A N 1
ATOM 2260 C CA . THR A 1 287 ? 4.205 -4.388 12.986 1.00 97.75 287 THR A CA 1
ATOM 2261 C C . THR A 1 287 ? 5.342 -4.653 13.965 1.00 97.75 287 THR A C 1
ATOM 2263 O O . THR A 1 287 ? 5.106 -5.108 15.088 1.00 97.75 287 THR A O 1
ATOM 2266 N N . GLU A 1 288 ? 6.571 -4.303 13.570 1.00 96.50 288 GLU A N 1
ATOM 2267 C CA . GLU A 1 288 ? 7.747 -4.353 14.453 1.00 96.50 288 GLU A CA 1
ATOM 2268 C C . GLU A 1 288 ? 7.509 -3.571 15.754 1.00 96.50 288 GLU A C 1
ATOM 2270 O O . GLU A 1 288 ? 7.824 -4.056 16.836 1.00 96.50 288 GLU A O 1
ATOM 2275 N N . LYS A 1 289 ? 6.828 -2.421 15.680 1.00 96.12 289 LYS A N 1
ATOM 2276 C CA . LYS A 1 289 ? 6.440 -1.640 16.864 1.00 96.12 289 LYS A CA 1
ATOM 2277 C C . LYS A 1 289 ? 5.490 -2.384 17.793 1.00 96.12 289 LYS A C 1
ATOM 2279 O O . LYS A 1 289 ? 5.564 -2.227 19.008 1.00 96.12 289 LYS A O 1
ATOM 2284 N N . GLY A 1 290 ? 4.583 -3.182 17.238 1.00 97.06 290 GLY A N 1
ATOM 2285 C CA . GLY A 1 290 ? 3.728 -4.034 18.053 1.00 97.06 290 GLY A CA 1
ATOM 2286 C C . GLY A 1 290 ? 4.509 -5.148 18.749 1.00 97.06 290 GLY A C 1
ATOM 2287 O O . GLY A 1 290 ? 4.197 -5.504 19.883 1.00 97.06 290 GLY A O 1
ATOM 2288 N N . GLU A 1 291 ? 5.562 -5.656 18.106 1.00 96.62 291 GLU A N 1
ATOM 2289 C CA . GLU A 1 291 ? 6.479 -6.626 18.706 1.00 96.62 291 GLU A CA 1
ATOM 2290 C C . GLU A 1 291 ? 7.275 -6.014 19.871 1.00 96.62 291 GLU A C 1
ATOM 2292 O O . GLU A 1 291 ? 7.490 -6.692 20.874 1.00 96.62 291 GLU A O 1
ATOM 2297 N N . GLU A 1 292 ? 7.663 -4.735 19.785 1.00 96.06 292 GLU A N 1
ATOM 2298 C CA . GLU A 1 292 ? 8.409 -4.033 20.846 1.00 96.06 292 GLU A CA 1
ATOM 2299 C C . GLU A 1 292 ? 7.665 -3.995 22.190 1.00 96.06 292 GLU A C 1
ATOM 2301 O O . GLU A 1 292 ? 8.298 -4.041 23.244 1.00 96.06 292 GLU A O 1
ATOM 2306 N N . ILE A 1 293 ? 6.331 -3.930 22.172 1.00 95.12 293 ILE A N 1
ATOM 2307 C CA . ILE A 1 293 ? 5.510 -3.809 23.390 1.00 95.12 293 ILE A CA 1
ATOM 2308 C C . ILE A 1 293 ? 4.936 -5.137 23.881 1.00 95.12 293 ILE A C 1
ATOM 2310 O O . ILE A 1 293 ? 4.248 -5.172 24.900 1.00 95.12 293 ILE A O 1
ATOM 2314 N N . LYS A 1 294 ? 5.223 -6.243 23.188 1.00 92.12 294 LYS A N 1
ATOM 2315 C CA . LYS A 1 294 ? 4.619 -7.553 23.467 1.00 92.12 294 LYS A CA 1
ATOM 2316 C C . LYS A 1 294 ? 4.876 -8.054 24.894 1.00 92.12 294 LYS A C 1
ATOM 2318 O O . LYS A 1 294 ? 4.032 -8.737 25.454 1.00 92.12 294 LYS A O 1
ATOM 2323 N N . ASN A 1 295 ? 6.015 -7.675 25.481 1.00 89.81 295 ASN A N 1
ATOM 2324 C CA . ASN A 1 295 ? 6.443 -8.098 26.819 1.00 89.81 295 ASN A CA 1
ATOM 2325 C C . ASN A 1 295 ? 5.750 -7.328 27.956 1.00 89.81 295 ASN A C 1
ATOM 2327 O O . ASN A 1 295 ? 6.015 -7.606 29.121 1.00 89.81 295 ASN A O 1
ATOM 2331 N N . ALA A 1 296 ? 4.888 -6.354 27.646 1.00 91.44 296 ALA A N 1
ATOM 2332 C CA . ALA A 1 296 ? 4.113 -5.645 28.664 1.00 91.44 296 ALA A CA 1
ATOM 2333 C C . ALA A 1 296 ? 3.056 -6.538 29.342 1.00 91.44 296 ALA A C 1
ATOM 2335 O O . ALA A 1 296 ? 2.515 -6.168 30.381 1.00 91.44 296 ALA A O 1
ATOM 2336 N N . VAL A 1 297 ? 2.730 -7.682 28.735 1.00 91.94 297 VAL A N 1
ATOM 2337 C CA . VAL A 1 297 ? 1.782 -8.677 29.243 1.00 91.94 297 VAL A CA 1
ATOM 2338 C C . VAL A 1 297 ? 2.300 -10.086 28.955 1.00 91.94 297 VAL A C 1
ATOM 2340 O O . VAL A 1 297 ? 3.061 -10.300 28.013 1.00 91.94 297 VAL A O 1
ATOM 2343 N N . GLU A 1 298 ? 1.863 -11.067 29.742 1.00 92.75 298 GLU A N 1
ATOM 2344 C CA . GLU A 1 298 ? 2.157 -12.475 29.473 1.00 92.75 298 GLU A CA 1
ATOM 2345 C C . GLU A 1 298 ? 1.269 -12.990 28.328 1.00 92.75 298 GLU A C 1
ATOM 2347 O O . GLU A 1 298 ? 0.053 -13.146 28.477 1.00 92.75 298 GLU A O 1
ATOM 2352 N N . LEU A 1 299 ? 1.880 -13.232 27.167 1.00 93.94 299 LEU A N 1
ATOM 2353 C CA . LEU A 1 299 ? 1.193 -13.709 25.969 1.00 93.94 299 LEU A CA 1
ATOM 2354 C C . LEU A 1 299 ? 1.033 -15.230 25.972 1.00 93.94 299 LEU A C 1
ATOM 2356 O O . LEU A 1 299 ? 1.974 -15.966 26.263 1.00 93.94 299 LEU A O 1
ATOM 2360 N N . LYS A 1 300 ? -0.148 -15.698 25.564 1.00 95.69 300 LYS A N 1
ATOM 2361 C CA . LYS A 1 300 ? -0.480 -17.115 25.389 1.00 95.69 300 LYS A CA 1
ATOM 2362 C C . LYS A 1 300 ? -0.965 -17.380 23.967 1.00 95.69 300 LYS A C 1
ATOM 2364 O O . LYS A 1 300 ? -1.618 -16.535 23.356 1.00 95.69 300 LYS A O 1
ATOM 2369 N N . GLU A 1 301 ? -0.638 -18.552 23.439 1.00 96.38 301 GLU A N 1
ATOM 2370 C CA . GLU A 1 301 ? -1.100 -19.022 22.128 1.00 96.38 301 GLU A CA 1
ATOM 2371 C C . GLU A 1 301 ? -2.399 -19.825 22.251 1.00 96.38 301 GLU A C 1
ATOM 2373 O O . GLU A 1 301 ? -2.734 -20.300 23.332 1.00 96.38 301 GLU A O 1
ATOM 2378 N N . GLY A 1 302 ? -3.111 -20.017 21.135 1.00 95.75 302 GLY A N 1
ATOM 2379 C CA . GLY A 1 302 ? -4.375 -20.769 21.100 1.00 95.75 302 GLY A CA 1
ATOM 2380 C C . GLY A 1 302 ? -5.621 -19.901 20.912 1.00 95.75 302 GLY A C 1
ATOM 2381 O O . GLY A 1 302 ? -6.714 -20.295 21.308 1.00 95.75 302 GLY A O 1
ATOM 2382 N N . VAL A 1 303 ? -5.466 -18.716 20.315 1.00 96.75 303 VAL A N 1
ATOM 2383 C CA . VAL A 1 303 ? -6.594 -17.872 19.898 1.00 96.75 303 VAL A CA 1
ATOM 2384 C C . VAL A 1 303 ? -7.475 -18.632 18.904 1.00 96.75 303 VAL A C 1
ATOM 2386 O O . VAL A 1 303 ? -6.982 -19.181 17.917 1.00 96.75 303 VAL A O 1
ATOM 2389 N N . ASN A 1 304 ? -8.789 -18.621 19.121 1.00 96.81 304 ASN A N 1
ATOM 2390 C CA . ASN A 1 304 ? -9.755 -19.176 18.183 1.00 96.81 304 ASN A CA 1
ATOM 2391 C C . ASN A 1 304 ? -9.922 -18.242 16.971 1.00 96.81 304 ASN A C 1
ATOM 2393 O O . ASN A 1 304 ? -10.707 -17.290 16.983 1.00 96.81 304 ASN A O 1
ATOM 2397 N N . LEU A 1 305 ? -9.173 -18.536 15.907 1.00 97.31 305 LEU A N 1
ATOM 2398 C CA . LEU A 1 305 ? -9.180 -17.761 14.664 1.00 97.31 305 LEU A CA 1
ATOM 2399 C C . LEU A 1 305 ? -10.521 -17.831 13.918 1.00 97.31 305 LEU A C 1
ATOM 2401 O O . LEU A 1 305 ? -10.871 -16.885 13.213 1.00 97.31 305 LEU A O 1
ATOM 2405 N N . GLU A 1 306 ? -11.290 -18.910 14.085 1.00 97.38 306 GLU A N 1
ATOM 2406 C CA . GLU A 1 306 ? -12.587 -19.076 13.420 1.00 97.38 306 GLU A CA 1
ATOM 2407 C C . GLU A 1 306 ? -13.601 -18.034 13.914 1.00 97.38 306 GLU A C 1
ATOM 2409 O O . GLU A 1 306 ? -14.350 -17.461 13.120 1.00 97.38 306 GLU A O 1
ATOM 2414 N N . GLU A 1 307 ? -13.588 -17.709 15.211 1.00 95.00 307 GLU A N 1
ATOM 2415 C CA . GLU A 1 307 ? -14.454 -16.663 15.768 1.00 95.00 307 GLU A CA 1
ATOM 2416 C C . GLU A 1 307 ? -14.101 -15.264 15.250 1.00 95.00 307 GLU A C 1
ATOM 2418 O O . GLU A 1 307 ? -15.000 -14.469 14.951 1.00 95.00 307 GLU A O 1
ATOM 2423 N N . ILE A 1 308 ? -12.806 -14.968 15.102 1.00 96.44 308 ILE A N 1
ATOM 2424 C CA . ILE A 1 308 ? -12.333 -13.694 14.543 1.00 96.44 308 ILE A CA 1
ATOM 2425 C C . ILE A 1 308 ? -12.757 -13.587 13.078 1.00 96.44 308 ILE A C 1
ATOM 2427 O O . ILE A 1 308 ? -13.346 -12.580 12.669 1.00 96.44 308 ILE A O 1
ATOM 2431 N N . GLU A 1 309 ? -12.511 -14.635 12.290 1.00 97.69 309 GLU A N 1
ATOM 2432 C CA . GLU A 1 309 ? -12.835 -14.643 10.866 1.00 97.69 309 GLU A CA 1
ATOM 2433 C C . GLU A 1 309 ? -14.346 -14.548 10.633 1.00 97.69 309 GLU A C 1
ATOM 2435 O O . GLU A 1 309 ? -14.805 -13.797 9.770 1.00 97.69 309 GLU A O 1
ATOM 2440 N N . LYS A 1 310 ? -15.153 -15.190 11.481 1.00 96.50 310 LYS A N 1
ATOM 2441 C CA . LYS A 1 310 ? -16.612 -15.048 11.457 1.00 96.50 310 LYS A CA 1
ATOM 2442 C C . LYS A 1 310 ? -17.059 -13.588 11.577 1.00 96.50 310 LYS A C 1
ATOM 2444 O O . LYS A 1 310 ? -17.976 -13.173 10.861 1.00 96.50 310 LYS A O 1
ATOM 2449 N N . LEU A 1 311 ? -16.432 -12.787 12.444 1.00 94.88 311 LEU A N 1
ATOM 2450 C CA . LEU A 1 311 ? -16.769 -11.365 12.586 1.00 94.88 311 LEU A CA 1
ATOM 2451 C C . LEU A 1 311 ? -16.204 -10.492 11.460 1.00 94.88 311 LEU A C 1
ATOM 2453 O O . LEU A 1 311 ? -16.893 -9.564 11.021 1.00 94.88 311 LEU A O 1
ATOM 2457 N N . ARG A 1 312 ? -15.018 -10.812 10.928 1.00 97.50 312 ARG A N 1
ATOM 2458 C CA . ARG A 1 312 ? -14.500 -10.186 9.697 1.00 97.50 312 ARG A CA 1
ATOM 2459 C C . ARG A 1 312 ? -15.479 -10.388 8.536 1.00 97.50 312 ARG A C 1
ATOM 2461 O O . ARG A 1 312 ? -15.911 -9.414 7.911 1.00 97.50 312 ARG A O 1
ATOM 2468 N N . GLN A 1 313 ? -15.935 -11.622 8.317 1.00 97.50 313 GLN A N 1
ATOM 2469 C CA . GLN A 1 313 ? -16.913 -11.956 7.277 1.00 97.50 313 GLN A CA 1
ATOM 2470 C C . GLN A 1 313 ? -18.280 -11.317 7.517 1.00 97.50 313 GLN A C 1
ATOM 2472 O O . GLN A 1 313 ? -18.915 -10.848 6.569 1.00 97.50 313 GLN A O 1
ATOM 2477 N N . LEU A 1 314 ? -18.728 -11.213 8.773 1.00 95.06 314 LEU A N 1
ATOM 2478 C CA . LEU A 1 314 ? -19.952 -10.485 9.110 1.00 95.06 314 LEU A CA 1
ATOM 2479 C C . LEU A 1 314 ? -19.884 -9.025 8.631 1.00 95.06 314 LEU A C 1
ATOM 2481 O O . LEU A 1 314 ? -20.832 -8.540 8.003 1.00 95.06 314 LEU A O 1
ATOM 2485 N N . LYS A 1 315 ? -18.763 -8.328 8.876 1.00 95.62 315 LYS A N 1
ATOM 2486 C CA . LYS A 1 315 ? -18.581 -6.948 8.399 1.00 95.62 315 LYS A CA 1
ATOM 2487 C C . LYS A 1 315 ? -18.517 -6.870 6.882 1.00 95.62 315 LYS A C 1
ATOM 2489 O O . LYS A 1 315 ? -19.193 -6.018 6.306 1.00 95.62 315 LYS A O 1
ATOM 2494 N N . LEU A 1 316 ? -17.773 -7.766 6.232 1.00 96.50 316 LEU A N 1
ATOM 2495 C CA . LEU A 1 316 ? -17.683 -7.808 4.770 1.00 96.50 316 LEU A CA 1
ATOM 2496 C C . LEU A 1 316 ? -19.046 -8.058 4.116 1.00 96.50 316 LEU A C 1
ATOM 2498 O O . LEU A 1 316 ? -19.404 -7.359 3.170 1.00 96.50 316 LEU A O 1
ATOM 2502 N N . LYS A 1 317 ? -19.850 -8.983 4.649 1.00 97.56 317 LYS A N 1
ATOM 2503 C CA . LYS A 1 317 ? -21.206 -9.259 4.154 1.00 97.56 317 LYS A CA 1
ATOM 2504 C C . LYS A 1 317 ? -22.121 -8.045 4.304 1.00 97.56 317 LYS A C 1
ATOM 2506 O O . LYS A 1 317 ? -22.838 -7.698 3.365 1.00 97.56 317 LYS A O 1
ATOM 2511 N N . ARG A 1 318 ? -22.085 -7.374 5.462 1.00 96.31 318 ARG A N 1
ATOM 2512 C CA . ARG A 1 318 ? -22.856 -6.141 5.692 1.00 96.31 318 ARG A CA 1
ATOM 2513 C C . ARG A 1 318 ? -22.441 -5.028 4.729 1.00 96.31 318 ARG A C 1
ATOM 2515 O O . ARG A 1 318 ? -23.310 -4.356 4.183 1.00 96.31 318 ARG A O 1
ATOM 2522 N N . PHE A 1 319 ? -21.139 -4.875 4.502 1.00 97.44 319 PHE A N 1
ATOM 2523 C CA . PHE A 1 319 ? -20.583 -3.924 3.547 1.00 97.44 319 PHE A CA 1
ATOM 2524 C C . PHE A 1 319 ? -21.056 -4.198 2.117 1.00 97.44 319 PHE A C 1
ATOM 2526 O O . PHE A 1 319 ? -21.616 -3.300 1.498 1.00 97.44 319 PHE A O 1
ATOM 2533 N N . LYS A 1 320 ? -20.913 -5.434 1.619 1.00 96.75 320 LYS A N 1
ATOM 2534 C CA . LYS A 1 320 ? -21.355 -5.810 0.265 1.00 96.75 320 LYS A CA 1
ATOM 2535 C C . LYS A 1 320 ? -22.847 -5.538 0.061 1.00 96.75 320 LYS A C 1
ATOM 2537 O O . LYS A 1 320 ? -23.225 -4.942 -0.939 1.00 96.75 320 LYS A O 1
ATOM 2542 N N . LYS A 1 321 ? -23.681 -5.883 1.051 1.00 97.56 321 LYS A N 1
ATOM 2543 C CA . LYS A 1 321 ? -25.123 -5.596 1.014 1.00 97.56 321 LYS A CA 1
ATOM 2544 C C . LYS A 1 321 ? -25.421 -4.096 0.917 1.00 97.56 321 LYS A C 1
ATOM 2546 O O . LYS A 1 321 ? -26.316 -3.701 0.182 1.00 97.56 321 LYS A O 1
ATOM 2551 N N . GLU A 1 322 ? -24.703 -3.262 1.670 1.00 97.19 322 GLU A N 1
ATOM 2552 C CA . GLU A 1 322 ? -24.896 -1.808 1.619 1.00 97.19 322 GLU A CA 1
ATOM 2553 C C . GLU A 1 322 ? -24.404 -1.203 0.297 1.00 97.19 322 GLU A C 1
ATOM 2555 O O . GLU A 1 322 ? -25.040 -0.283 -0.210 1.00 97.19 322 GLU A O 1
ATOM 2560 N N . VAL A 1 323 ? -23.308 -1.713 -0.276 1.00 97.25 323 VAL A N 1
ATOM 2561 C CA . VAL A 1 323 ? -22.815 -1.282 -1.594 1.00 97.25 323 VAL A CA 1
ATOM 2562 C C . VAL A 1 323 ? -23.834 -1.597 -2.685 1.00 97.25 323 VAL A C 1
ATOM 2564 O O . VAL A 1 323 ? -24.141 -0.706 -3.472 1.00 97.25 323 VAL A O 1
ATOM 2567 N N . GLU A 1 324 ? -24.398 -2.806 -2.694 1.00 97.12 324 GLU A N 1
ATOM 2568 C CA . GLU A 1 324 ? -25.395 -3.195 -3.697 1.00 97.12 324 GLU A CA 1
ATOM 2569 C C . GLU A 1 324 ? -26.677 -2.368 -3.564 1.00 97.12 324 GLU A C 1
ATOM 2571 O O . GLU A 1 324 ? -27.121 -1.759 -4.529 1.00 97.12 324 GLU A O 1
ATOM 2576 N N . ARG A 1 325 ? -27.193 -2.198 -2.338 1.00 97.75 325 ARG A N 1
ATOM 2577 C CA . ARG A 1 325 ? -28.350 -1.325 -2.078 1.00 97.75 325 ARG A CA 1
ATOM 2578 C C . ARG A 1 325 ? -28.122 0.099 -2.598 1.00 97.75 325 ARG A C 1
ATOM 2580 O O . ARG A 1 325 ? -29.025 0.722 -3.147 1.00 97.75 325 ARG A O 1
ATOM 2587 N N . ARG A 1 326 ? -26.916 0.645 -2.399 1.00 97.25 326 ARG A N 1
ATOM 2588 C CA . ARG A 1 326 ? -26.558 1.980 -2.900 1.00 97.25 326 ARG A CA 1
ATOM 2589 C C . ARG A 1 326 ? -26.463 2.015 -4.420 1.00 97.25 326 ARG A C 1
ATOM 2591 O O . ARG A 1 326 ? -26.881 3.007 -5.004 1.00 97.25 326 ARG A O 1
ATOM 2598 N N . ARG A 1 327 ? -25.943 0.956 -5.048 1.00 96.12 327 ARG A N 1
ATOM 2599 C CA . ARG A 1 327 ? -25.900 0.806 -6.508 1.00 96.12 327 ARG A CA 1
ATOM 2600 C C . ARG A 1 327 ? -27.308 0.829 -7.098 1.00 96.12 327 ARG A C 1
ATOM 2602 O O . ARG A 1 327 ? -27.569 1.644 -7.977 1.00 96.12 327 ARG A O 1
ATOM 2609 N N . GLU A 1 328 ? -28.204 -0.006 -6.575 1.00 97.25 328 GLU A N 1
ATOM 2610 C CA . GLU A 1 328 ? -29.606 -0.116 -7.007 1.00 97.25 328 GLU A CA 1
ATOM 2611 C C . GLU A 1 328 ? -30.355 1.216 -6.865 1.00 97.25 328 GLU A C 1
ATOM 2613 O O . GLU A 1 328 ? -31.093 1.623 -7.760 1.00 97.25 328 GLU A O 1
ATOM 2618 N N . ASN A 1 329 ? -30.111 1.936 -5.768 1.00 97.12 329 ASN A N 1
ATOM 2619 C CA . ASN A 1 329 ? -30.758 3.217 -5.486 1.00 97.12 329 ASN A CA 1
ATOM 2620 C C . ASN A 1 329 ? -30.059 4.436 -6.119 1.00 97.12 329 ASN A C 1
ATOM 2622 O O . ASN A 1 329 ? -30.484 5.565 -5.872 1.00 97.12 329 ASN A O 1
ATOM 2626 N N . ASN A 1 330 ? -28.980 4.245 -6.888 1.00 95.12 330 ASN A N 1
ATOM 2627 C CA . ASN A 1 330 ? -28.140 5.326 -7.418 1.00 95.12 330 ASN A CA 1
ATOM 2628 C C . ASN A 1 330 ? -27.666 6.323 -6.331 1.00 95.12 330 ASN A C 1
ATOM 2630 O O . ASN A 1 330 ? -27.614 7.539 -6.525 1.00 95.12 330 ASN A O 1
ATOM 2634 N N . GLU A 1 331 ? -27.345 5.800 -5.149 1.00 95.62 331 GLU A N 1
ATOM 2635 C CA . GLU A 1 331 ? -26.816 6.567 -4.028 1.00 95.62 331 GLU A CA 1
ATOM 2636 C C . GLU A 1 331 ? -25.294 6.708 -4.121 1.00 95.62 331 GLU A C 1
ATOM 2638 O O . GLU A 1 331 ? -24.583 5.870 -4.677 1.00 95.62 331 GLU A O 1
ATOM 2643 N N . TYR A 1 332 ? -24.761 7.759 -3.498 1.00 95.38 332 TYR A N 1
ATOM 2644 C CA . TYR A 1 332 ? -23.323 7.999 -3.479 1.00 95.38 332 TYR A CA 1
ATOM 2645 C C . TYR A 1 332 ? -22.537 6.848 -2.828 1.00 95.38 332 TYR A C 1
ATOM 2647 O O . TYR A 1 332 ? -22.849 6.383 -1.722 1.00 95.38 332 TYR A O 1
ATOM 2655 N N . VAL A 1 333 ? -21.441 6.473 -3.490 1.00 94.94 333 VAL A N 1
ATOM 2656 C CA . VAL A 1 333 ? -20.455 5.490 -3.042 1.00 94.94 333 VAL A CA 1
ATOM 2657 C C . VAL A 1 333 ? -19.059 6.081 -3.229 1.00 94.94 333 VAL A C 1
ATOM 2659 O O . VAL A 1 333 ? -18.711 6.578 -4.297 1.00 94.94 333 VAL A O 1
ATOM 2662 N N . SER A 1 334 ? -18.230 6.031 -2.184 1.00 93.75 334 SER A N 1
ATOM 2663 C CA . SER A 1 334 ? -16.897 6.647 -2.225 1.00 93.75 334 SER A CA 1
ATOM 2664 C C . SER A 1 334 ? -15.800 5.753 -2.816 1.00 93.75 334 SER A C 1
ATOM 2666 O O . SER A 1 334 ? -14.680 6.224 -3.022 1.00 93.75 334 SER A O 1
ATOM 2668 N N . PHE A 1 335 ? -16.100 4.466 -3.041 1.00 95.62 335 PHE A N 1
ATOM 2669 C CA . PHE A 1 335 ? -15.182 3.441 -3.560 1.00 95.62 335 PHE A CA 1
ATOM 2670 C C . PHE A 1 335 ? -13.838 3.389 -2.822 1.00 95.62 335 PHE A C 1
ATOM 2672 O O . PHE A 1 335 ? -12.798 3.089 -3.393 1.00 95.62 335 PHE A O 1
ATOM 2679 N N . TYR A 1 336 ? -13.825 3.706 -1.524 1.00 94.94 336 TYR A N 1
ATOM 2680 C CA . TYR A 1 336 ? -12.579 3.852 -0.766 1.00 94.94 336 TYR A CA 1
ATOM 2681 C C . TYR A 1 336 ? -11.734 2.567 -0.710 1.00 94.94 336 TYR A C 1
ATOM 2683 O O . TYR A 1 336 ? -10.529 2.641 -0.477 1.00 94.94 336 TYR A O 1
ATOM 2691 N N . TRP A 1 337 ? -12.355 1.405 -0.930 1.00 94.81 337 TRP A N 1
ATOM 2692 C CA . TRP A 1 337 ? -11.683 0.111 -0.983 1.00 94.81 337 TRP A CA 1
ATOM 2693 C C . TRP A 1 337 ? -10.781 -0.066 -2.200 1.00 94.81 337 TRP A C 1
ATOM 2695 O O . TRP A 1 337 ? -9.881 -0.895 -2.157 1.00 94.81 337 TRP A O 1
ATOM 2705 N N . THR A 1 338 ? -10.942 0.730 -3.261 1.00 95.06 338 THR A N 1
ATOM 2706 C CA . THR A 1 338 ? -10.037 0.649 -4.414 1.00 95.06 338 THR A CA 1
ATOM 2707 C C . THR A 1 338 ? -8.591 0.982 -4.034 1.00 95.06 338 THR A C 1
ATOM 2709 O O . THR A 1 338 ? -7.664 0.553 -4.710 1.00 95.06 338 THR A O 1
ATOM 2712 N N . ALA A 1 339 ? -8.382 1.679 -2.908 1.00 92.81 339 ALA A N 1
ATOM 2713 C CA . ALA A 1 339 ? -7.064 1.944 -2.334 1.00 92.81 339 ALA A CA 1
ATOM 2714 C C . ALA A 1 339 ? -6.375 0.713 -1.723 1.00 92.81 339 ALA A C 1
ATOM 2716 O O . ALA A 1 339 ? -5.207 0.821 -1.347 1.00 92.81 339 ALA A O 1
ATOM 2717 N N . ASP A 1 340 ? -7.068 -0.423 -1.597 1.00 93.44 340 ASP A N 1
ATOM 2718 C CA . ASP A 1 340 ? -6.481 -1.696 -1.163 1.00 93.44 340 ASP A CA 1
ATOM 2719 C C . ASP A 1 340 ? -5.555 -2.297 -2.233 1.00 93.44 340 ASP A C 1
ATOM 2721 O O . ASP A 1 340 ? -4.740 -3.167 -1.923 1.00 93.44 340 ASP A O 1
ATOM 2725 N N . TYR A 1 341 ? -5.638 -1.799 -3.469 1.00 94.69 341 TYR A N 1
ATOM 2726 C CA . TYR A 1 341 ? -4.918 -2.306 -4.630 1.00 94.69 341 TYR A CA 1
ATOM 2727 C C . TYR A 1 341 ? -4.000 -1.236 -5.229 1.00 94.69 341 TYR A C 1
ATOM 2729 O O . TYR A 1 341 ? -4.321 -0.047 -5.250 1.00 94.69 341 TYR A O 1
ATOM 2737 N N . GLY A 1 342 ? -2.842 -1.660 -5.732 1.00 93.75 342 GLY A N 1
ATOM 2738 C CA . GLY A 1 342 ? -1.938 -0.795 -6.481 1.00 93.75 342 GLY A CA 1
ATOM 2739 C C . GLY A 1 342 ? -2.377 -0.640 -7.931 1.00 93.75 342 GLY A C 1
ATOM 2740 O O . GLY A 1 342 ? -2.967 -1.549 -8.510 1.00 93.75 342 GLY A O 1
ATOM 2741 N N . GLY A 1 343 ? -2.027 0.487 -8.547 1.00 94.81 343 GLY A N 1
ATOM 2742 C CA . GLY A 1 343 ? -2.260 0.734 -9.969 1.00 94.81 343 GLY A CA 1
ATOM 2743 C C . GLY A 1 343 ? -3.666 1.237 -10.273 1.00 94.81 343 GLY A C 1
ATOM 2744 O O . GLY A 1 343 ? -4.085 1.150 -11.422 1.00 94.81 343 GLY A O 1
ATOM 2745 N N . ILE A 1 344 ? -4.389 1.750 -9.278 1.00 95.81 344 ILE A N 1
ATOM 2746 C CA . ILE A 1 344 ? -5.781 2.166 -9.432 1.00 95.81 344 ILE A CA 1
ATOM 2747 C C . ILE A 1 344 ? -5.887 3.675 -9.271 1.00 95.81 344 ILE A C 1
ATOM 2749 O O . ILE A 1 344 ? -5.508 4.236 -8.242 1.00 95.81 344 ILE A O 1
ATOM 2753 N N . GLY A 1 345 ? -6.454 4.350 -10.269 1.00 92.50 345 GLY A N 1
ATOM 2754 C CA . GLY A 1 345 ? -6.646 5.794 -10.202 1.00 92.50 345 GLY A CA 1
ATOM 2755 C C . GLY A 1 345 ? -7.997 6.246 -10.724 1.00 92.50 345 GLY A C 1
ATOM 2756 O O . GLY A 1 345 ? -8.437 5.837 -11.796 1.00 92.50 345 GLY A O 1
ATOM 2757 N N . LYS A 1 346 ? -8.630 7.150 -9.972 1.00 92.56 346 LYS A N 1
ATOM 2758 C CA . LYS A 1 346 ? -9.856 7.829 -10.393 1.00 92.56 346 LYS A CA 1
ATOM 2759 C C . LYS A 1 346 ? -9.543 8.850 -11.494 1.00 92.56 346 LYS A C 1
ATOM 2761 O O . LYS A 1 346 ? -8.612 9.651 -11.365 1.00 92.56 346 LYS A O 1
ATOM 2766 N N . ARG A 1 347 ? -10.317 8.809 -12.573 1.00 93.31 347 ARG A N 1
ATOM 2767 C CA . ARG A 1 347 ? -10.261 9.704 -13.732 1.00 93.31 347 ARG A CA 1
ATOM 2768 C C . ARG A 1 347 ? -11.154 10.928 -13.518 1.00 93.31 347 ARG A C 1
ATOM 2770 O O . ARG A 1 347 ? -11.976 10.974 -12.604 1.00 93.31 347 ARG A O 1
ATOM 2777 N N . ALA A 1 348 ? -10.977 11.935 -14.372 1.00 90.25 348 ALA A N 1
ATOM 2778 C CA . ALA A 1 348 ? -11.747 13.180 -14.316 1.00 90.25 348 ALA A CA 1
ATOM 2779 C C . ALA A 1 348 ? -13.247 12.975 -14.599 1.00 90.25 348 ALA A C 1
ATOM 2781 O O . ALA A 1 348 ? -14.069 13.697 -14.051 1.00 90.25 348 ALA A O 1
ATOM 2782 N N . ASP A 1 349 ? -13.588 11.967 -15.403 1.00 92.44 349 ASP A N 1
ATOM 2783 C CA . ASP A 1 349 ? -14.962 11.559 -15.727 1.00 92.44 349 ASP A CA 1
ATOM 2784 C C . ASP A 1 349 ? -15.633 10.720 -14.617 1.00 92.44 349 ASP A C 1
ATOM 2786 O O . ASP A 1 349 ? -16.751 10.250 -14.787 1.00 92.44 349 ASP A O 1
ATOM 2790 N N . GLY A 1 350 ? -14.960 10.510 -13.480 1.00 91.06 350 GLY A N 1
ATOM 2791 C CA . GLY A 1 350 ? -15.474 9.727 -12.355 1.00 91.06 350 GLY A CA 1
ATOM 2792 C C . GLY A 1 350 ? -15.218 8.221 -12.447 1.00 91.06 350 GLY A C 1
ATOM 2793 O O . GLY A 1 350 ? -15.297 7.554 -11.415 1.00 91.06 350 GLY A O 1
ATOM 2794 N N . THR A 1 351 ? -14.841 7.706 -13.623 1.00 95.50 351 THR A N 1
ATOM 2795 C CA . THR A 1 351 ? -14.439 6.304 -13.816 1.00 95.50 351 THR A CA 1
ATOM 2796 C C . THR A 1 351 ? -13.026 6.052 -13.290 1.00 95.50 351 THR A C 1
ATOM 2798 O O . THR A 1 351 ? -12.339 6.958 -12.812 1.00 95.50 351 THR A O 1
ATOM 2801 N N . TYR A 1 352 ? -12.565 4.813 -13.371 1.00 97.12 352 TYR A N 1
ATOM 2802 C CA . TYR A 1 352 ? -11.257 4.378 -12.912 1.00 97.12 352 TYR A CA 1
ATOM 2803 C C . TYR A 1 352 ? -10.412 3.875 -14.078 1.00 97.12 352 TYR A C 1
ATOM 2805 O O . TYR A 1 352 ? -10.916 3.430 -15.115 1.00 97.12 352 TYR A O 1
ATOM 2813 N N . PHE A 1 353 ? -9.096 3.966 -13.903 1.00 97.31 353 PHE A N 1
ATOM 2814 C CA . PHE A 1 353 ? -8.157 3.159 -14.663 1.00 97.31 353 PHE A CA 1
ATOM 2815 C C . PHE A 1 353 ? -7.497 2.121 -13.756 1.00 97.31 353 PHE A C 1
ATOM 2817 O O . PHE A 1 353 ? -7.248 2.391 -12.577 1.00 97.31 353 PHE A O 1
ATOM 2824 N N . ILE A 1 354 ? -7.181 0.964 -14.334 1.00 97.94 354 ILE A N 1
ATOM 2825 C CA . ILE A 1 354 ? -6.437 -0.127 -13.705 1.00 97.94 354 ILE A CA 1
ATOM 2826 C C . ILE A 1 354 ? -5.154 -0.328 -14.500 1.00 97.94 354 ILE A C 1
ATOM 2828 O O . ILE A 1 354 ? -5.195 -0.686 -15.675 1.00 97.94 354 ILE A O 1
ATOM 2832 N N . ARG A 1 355 ? -4.004 -0.083 -13.875 1.00 97.88 355 ARG A N 1
ATOM 2833 C CA . ARG A 1 355 ? -2.684 -0.317 -14.457 1.00 97.88 355 ARG A CA 1
ATOM 2834 C C . ARG A 1 355 ? -2.196 -1.712 -14.103 1.00 97.88 355 ARG A C 1
ATOM 2836 O O . ARG A 1 355 ? -1.878 -1.989 -12.945 1.00 97.88 355 ARG A O 1
ATOM 2843 N N . VAL A 1 356 ? -2.020 -2.525 -15.134 1.00 97.50 356 VAL A N 1
ATOM 2844 C CA . VAL A 1 356 ? -1.285 -3.784 -15.074 1.00 97.50 356 VAL A CA 1
ATOM 2845 C C . VAL A 1 356 ? 0.209 -3.461 -15.070 1.00 97.50 356 VAL A C 1
ATOM 2847 O O . VAL A 1 356 ? 0.727 -2.773 -15.957 1.00 97.50 356 VAL A O 1
ATOM 2850 N N . ARG A 1 357 ? 0.913 -3.913 -14.032 1.00 96.69 357 ARG A N 1
ATOM 2851 C CA . ARG A 1 357 ? 2.367 -3.800 -13.924 1.00 96.69 357 ARG A CA 1
ATOM 2852 C C . ARG A 1 357 ? 3.001 -4.572 -15.080 1.00 96.69 357 ARG A C 1
ATOM 2854 O O . ARG A 1 357 ? 2.640 -5.717 -15.332 1.00 96.69 357 ARG A O 1
ATOM 2861 N N . ALA A 1 358 ? 3.959 -3.944 -15.759 1.00 96.94 358 ALA A N 1
ATOM 2862 C CA . ALA A 1 358 ? 4.624 -4.574 -16.889 1.00 96.94 358 ALA A CA 1
ATOM 2863 C C . ALA A 1 358 ? 5.387 -5.839 -16.473 1.00 96.94 358 ALA A C 1
ATOM 2865 O O . ALA A 1 358 ? 6.051 -5.844 -15.433 1.00 96.94 358 ALA A O 1
ATOM 2866 N N . LYS A 1 359 ? 5.313 -6.885 -17.303 1.00 95.00 359 LYS A N 1
ATOM 2867 C CA . LYS A 1 359 ? 6.170 -8.074 -17.190 1.00 95.00 359 LYS A CA 1
ATOM 2868 C C . LYS A 1 359 ? 7.633 -7.706 -17.500 1.00 95.00 359 LYS A C 1
ATOM 2870 O O . LYS A 1 359 ? 7.867 -6.714 -18.199 1.00 95.00 359 LYS A O 1
ATOM 2875 N N . PRO A 1 360 ? 8.624 -8.484 -17.027 1.00 92.44 360 PRO A N 1
ATOM 2876 C CA . PRO A 1 360 ? 10.031 -8.269 -17.369 1.00 92.44 360 PRO A CA 1
ATOM 2877 C C . PRO A 1 360 ? 10.238 -8.131 -18.885 1.00 92.44 360 PRO A C 1
ATOM 2879 O O . PRO A 1 360 ? 9.803 -8.979 -19.660 1.00 92.44 360 PRO A O 1
ATOM 2882 N N . GLY A 1 361 ? 10.841 -7.022 -19.325 1.00 87.12 361 GLY A N 1
ATOM 2883 C CA . GLY A 1 361 ? 11.048 -6.738 -20.754 1.00 87.12 361 GLY A CA 1
ATOM 2884 C C . GLY A 1 361 ? 9.795 -6.390 -21.563 1.00 87.12 361 GLY A C 1
ATOM 2885 O O . GLY A 1 361 ? 9.921 -6.061 -22.738 1.00 87.12 361 GLY A O 1
ATOM 2886 N N . GLY A 1 362 ? 8.604 -6.408 -20.960 1.00 92.81 362 GLY A N 1
ATOM 2887 C CA . GLY A 1 362 ? 7.345 -6.223 -21.682 1.00 92.81 362 GLY A CA 1
ATOM 2888 C C . GLY A 1 362 ? 6.919 -7.442 -22.503 1.00 92.81 362 GLY A C 1
ATOM 2889 O O . GLY A 1 362 ? 6.149 -7.287 -23.448 1.00 92.81 362 GLY A O 1
ATOM 2890 N N . TRP A 1 363 ? 7.416 -8.635 -22.167 1.00 93.56 363 TRP A N 1
ATOM 2891 C CA . TRP A 1 363 ? 7.020 -9.883 -22.817 1.00 93.56 363 TRP A CA 1
ATOM 2892 C C . TRP A 1 363 ? 5.766 -10.460 -22.159 1.00 93.56 363 TRP A C 1
ATOM 2894 O O . TRP A 1 363 ? 5.751 -10.688 -20.950 1.00 93.56 363 TRP A O 1
ATOM 2904 N N . TYR A 1 364 ? 4.733 -10.712 -22.961 1.00 95.44 364 TYR A N 1
ATOM 2905 C CA . TYR A 1 364 ? 3.473 -11.317 -22.525 1.00 95.44 364 TYR A CA 1
ATOM 2906 C C . TYR A 1 364 ? 3.188 -12.557 -23.352 1.00 95.44 364 TYR A C 1
ATOM 2908 O O . TYR A 1 364 ? 3.486 -12.595 -24.550 1.00 95.44 364 TYR A O 1
ATOM 2916 N N . LYS A 1 365 ? 2.570 -13.552 -22.724 1.00 95.56 365 LYS A N 1
ATOM 2917 C CA . LYS A 1 365 ? 2.048 -14.714 -23.436 1.00 95.56 365 LYS A CA 1
ATOM 2918 C C . LYS A 1 365 ? 0.703 -14.376 -24.100 1.00 95.56 365 LYS A C 1
ATOM 2920 O O . LYS A 1 365 ? -0.027 -13.532 -23.572 1.00 95.56 365 LYS A O 1
ATOM 2925 N N . PRO A 1 366 ? 0.336 -15.016 -25.225 1.00 96.94 366 PRO A N 1
ATOM 2926 C CA . PRO A 1 366 ? -0.946 -14.772 -25.888 1.00 96.94 366 PRO A CA 1
ATOM 2927 C C . PRO A 1 366 ? -2.158 -14.891 -24.955 1.00 96.94 366 PRO A C 1
ATOM 2929 O O . PRO A 1 366 ? -3.061 -14.065 -25.020 1.00 96.94 366 PRO A O 1
ATOM 2932 N N . GLU A 1 367 ? -2.156 -15.864 -24.044 1.00 96.19 367 GLU A N 1
ATOM 2933 C CA . GLU A 1 367 ? -3.208 -16.078 -23.048 1.00 96.19 367 GLU A CA 1
ATOM 2934 C C . GLU A 1 367 ? -3.339 -14.928 -22.037 1.00 96.19 367 GLU A C 1
ATOM 2936 O O . GLU A 1 367 ? -4.446 -14.606 -21.620 1.00 96.19 367 GLU A O 1
ATOM 2941 N N . GLU A 1 368 ? -2.238 -14.261 -21.684 1.00 95.94 368 GLU A N 1
ATOM 2942 C CA . GLU A 1 368 ? -2.254 -13.095 -20.793 1.00 95.94 368 GLU A CA 1
ATOM 2943 C C . GLU A 1 368 ? -2.861 -11.878 -21.501 1.00 95.94 368 GLU A C 1
ATOM 2945 O O . GLU A 1 368 ? -3.613 -11.113 -20.902 1.00 95.94 368 GLU A O 1
ATOM 2950 N N . ILE A 1 369 ? -2.560 -11.706 -22.791 1.00 96.69 369 ILE A N 1
ATOM 2951 C CA . ILE A 1 369 ? -3.161 -10.649 -23.613 1.00 96.69 369 ILE A CA 1
ATOM 2952 C C . ILE A 1 369 ? -4.638 -10.928 -23.861 1.00 96.69 369 ILE A C 1
ATOM 2954 O O . ILE A 1 369 ? -5.447 -10.004 -23.794 1.00 96.69 369 ILE A O 1
ATOM 2958 N N . LYS A 1 370 ? -4.991 -12.193 -24.104 1.00 97.12 370 LYS A N 1
ATOM 2959 C CA . LYS A 1 370 ? -6.379 -12.615 -24.243 1.00 97.12 370 LYS A CA 1
ATOM 2960 C C . LYS A 1 370 ? -7.175 -12.295 -22.982 1.00 97.12 370 LYS A C 1
ATOM 2962 O O . LYS A 1 370 ? -8.235 -11.707 -23.095 1.00 97.12 370 LYS A O 1
ATOM 2967 N N . GLU A 1 371 ? -6.630 -12.561 -21.797 1.00 96.94 371 GLU A N 1
ATOM 2968 C CA . GLU A 1 371 ? -7.294 -12.192 -20.543 1.00 96.94 371 GLU A CA 1
ATOM 2969 C C . GLU A 1 371 ? -7.569 -10.682 -20.444 1.00 96.94 371 GLU A C 1
ATOM 2971 O O . GLU A 1 371 ? -8.661 -10.264 -20.066 1.00 96.94 371 GLU A O 1
ATOM 2976 N N . ILE A 1 372 ? -6.583 -9.846 -20.792 1.00 97.75 372 ILE A N 1
ATOM 2977 C CA . ILE A 1 372 ? -6.744 -8.384 -20.785 1.00 97.75 372 ILE A CA 1
ATOM 2978 C C . ILE A 1 372 ? -7.834 -7.958 -21.775 1.00 97.75 372 ILE A C 1
ATOM 2980 O O . ILE A 1 372 ? -8.597 -7.042 -21.468 1.00 97.75 372 ILE A O 1
ATOM 2984 N N . LEU A 1 373 ? -7.902 -8.605 -22.942 1.00 98.06 373 LEU A N 1
ATOM 2985 C CA . LEU A 1 373 ? -8.933 -8.357 -23.946 1.00 98.06 373 LEU A CA 1
ATOM 2986 C C . LEU A 1 373 ? -10.319 -8.773 -23.440 1.00 98.06 373 LEU A C 1
ATOM 2988 O O . LEU A 1 373 ? -11.221 -7.946 -23.471 1.00 98.06 373 LEU A O 1
ATOM 2992 N N . ASP A 1 374 ? -10.458 -9.988 -22.907 1.00 98.12 374 ASP A N 1
ATOM 2993 C CA . ASP A 1 374 ? -11.722 -10.519 -22.385 1.00 98.12 374 ASP A CA 1
ATOM 2994 C C . ASP A 1 374 ? -12.283 -9.598 -21.281 1.00 98.12 374 ASP A C 1
ATOM 2996 O O . ASP A 1 374 ? -13.463 -9.256 -21.284 1.00 98.12 374 ASP A O 1
ATOM 3000 N N . ILE A 1 375 ? -11.427 -9.118 -20.368 1.00 98.00 375 ILE A N 1
ATOM 3001 C CA . ILE A 1 375 ? -11.813 -8.128 -19.347 1.00 98.00 375 ILE A CA 1
ATOM 3002 C C . ILE A 1 375 ? -12.207 -6.795 -19.994 1.00 98.00 375 ILE A C 1
ATOM 3004 O O . ILE A 1 375 ? -13.177 -6.160 -19.583 1.00 98.00 375 ILE A O 1
ATOM 3008 N N . ALA A 1 376 ? -11.446 -6.318 -20.978 1.00 98.06 376 ALA A N 1
ATOM 3009 C CA . ALA A 1 376 ? -11.755 -5.049 -21.622 1.00 98.06 376 ALA A CA 1
ATOM 3010 C C . ALA A 1 376 ? -13.102 -5.090 -22.356 1.00 98.06 376 ALA A C 1
ATOM 3012 O O . ALA A 1 376 ? -13.846 -4.117 -22.299 1.00 98.06 376 ALA A O 1
ATOM 3013 N N . GLU A 1 377 ? -13.439 -6.206 -22.996 1.00 98.12 377 GLU A N 1
ATOM 3014 C CA . GLU A 1 377 ? -14.731 -6.399 -23.652 1.00 98.12 377 GLU A CA 1
ATOM 3015 C C . GLU A 1 377 ? -15.871 -6.495 -22.630 1.00 98.12 377 GLU A C 1
ATOM 3017 O O . GLU A 1 377 ? -16.844 -5.749 -22.738 1.00 98.12 377 GLU A O 1
ATOM 3022 N N . GLU A 1 378 ? -15.726 -7.333 -21.596 1.00 97.94 378 GLU A N 1
ATOM 3023 C CA . GLU A 1 378 ? -16.749 -7.548 -20.560 1.00 97.94 378 GLU A CA 1
ATOM 3024 C C . GLU A 1 378 ? -17.123 -6.255 -19.820 1.00 97.94 378 GLU A C 1
ATOM 3026 O O . GLU A 1 378 ? -18.303 -5.977 -19.606 1.00 97.94 378 GLU A O 1
ATOM 3031 N N . TYR A 1 379 ? -16.129 -5.431 -19.477 1.00 97.00 379 TYR A N 1
ATOM 3032 C CA . TYR A 1 379 ? -16.328 -4.184 -18.728 1.00 97.00 379 TYR A CA 1
ATOM 3033 C C . TYR A 1 379 ? -16.342 -2.933 -19.619 1.00 97.00 379 TYR A C 1
ATOM 3035 O O . TYR A 1 379 ? -16.266 -1.814 -19.107 1.00 97.00 379 TYR A O 1
ATOM 3043 N N . ASN A 1 380 ? -16.421 -3.097 -20.948 1.00 96.38 380 ASN A N 1
ATOM 3044 C CA . ASN A 1 380 ? -16.396 -2.009 -21.935 1.00 96.38 380 ASN A CA 1
ATOM 3045 C C . ASN A 1 380 ? -15.236 -1.009 -21.708 1.00 96.38 380 ASN A C 1
ATOM 3047 O O . ASN A 1 380 ? -15.384 0.217 -21.786 1.00 96.38 380 ASN A O 1
ATOM 3051 N N . ALA A 1 381 ? -14.065 -1.544 -21.372 1.00 97.50 381 ALA A N 1
ATOM 3052 C CA . ALA A 1 381 ? -12.873 -0.785 -21.058 1.00 97.50 381 ALA A CA 1
ATOM 3053 C C . ALA A 1 381 ? -12.057 -0.466 -22.313 1.00 97.50 381 ALA A C 1
ATOM 3055 O O . ALA A 1 381 ? -11.903 -1.273 -23.227 1.00 97.50 381 ALA A O 1
ATOM 3056 N N . LYS A 1 382 ? -11.411 0.701 -22.320 1.00 97.06 382 LYS A N 1
ATOM 3057 C CA . LYS A 1 382 ? -10.376 1.014 -23.314 1.00 97.06 382 LYS A CA 1
ATOM 3058 C C . LYS A 1 382 ? -9.021 0.519 -22.834 1.00 97.06 382 LYS A C 1
ATOM 3060 O O . LYS A 1 382 ? -8.605 0.846 -21.724 1.00 97.06 382 LYS A O 1
ATOM 3065 N N . ILE A 1 383 ? -8.295 -0.176 -23.703 1.00 98.12 383 ILE A N 1
ATOM 3066 C CA . ILE A 1 383 ? -6.917 -0.596 -23.439 1.00 98.12 383 ILE A CA 1
ATOM 3067 C C . ILE A 1 383 ? -5.957 0.509 -23.886 1.00 98.12 383 ILE A C 1
ATOM 3069 O O . ILE A 1 383 ? -6.015 0.993 -25.016 1.00 98.12 383 ILE A O 1
ATOM 3073 N N . LYS A 1 384 ? -5.033 0.893 -23.007 1.00 97.31 384 LYS A N 1
ATOM 3074 C CA . LYS A 1 384 ? -3.910 1.778 -23.323 1.00 97.31 384 LYS A CA 1
ATOM 3075 C C . LYS A 1 384 ? -2.590 1.065 -23.054 1.00 97.31 384 LYS A C 1
ATOM 3077 O O . LYS A 1 384 ? -2.339 0.618 -21.938 1.00 97.31 384 LYS A O 1
ATOM 3082 N N . VAL A 1 385 ? -1.711 1.040 -24.052 1.00 96.69 385 VAL A N 1
ATOM 3083 C CA . VAL A 1 385 ? -0.320 0.597 -23.886 1.00 96.69 385 VAL A CA 1
ATOM 3084 C C . VAL A 1 385 ? 0.499 1.739 -23.279 1.00 96.69 385 VAL A C 1
ATOM 3086 O O . VAL A 1 385 ? 0.405 2.892 -23.705 1.00 96.69 385 VAL A O 1
ATOM 3089 N N . THR A 1 386 ? 1.271 1.442 -22.238 1.00 95.31 386 THR A N 1
ATOM 3090 C CA . THR A 1 386 ? 2.049 2.440 -21.486 1.00 95.31 386 THR A CA 1
ATOM 3091 C C . THR A 1 386 ? 3.471 2.603 -22.031 1.00 95.31 386 THR A C 1
ATOM 3093 O O . THR A 1 386 ? 4.016 1.714 -22.680 1.00 95.31 386 THR A O 1
ATOM 3096 N N . ASP A 1 387 ? 4.127 3.712 -21.679 1.00 92.69 387 ASP A N 1
ATOM 3097 C CA . ASP A 1 387 ? 5.534 4.009 -22.009 1.00 92.69 387 ASP A CA 1
ATOM 3098 C C . ASP A 1 387 ? 6.552 3.073 -21.325 1.00 92.69 387 ASP A C 1
ATOM 3100 O O . ASP A 1 387 ? 7.757 3.180 -21.555 1.00 92.69 387 ASP A O 1
ATOM 3104 N N . ARG A 1 388 ? 6.082 2.163 -20.464 1.00 94.12 388 ARG A N 1
ATOM 3105 C CA . ARG A 1 388 ? 6.895 1.147 -19.784 1.00 94.12 388 ARG A CA 1
ATOM 3106 C C . ARG A 1 388 ? 6.476 -0.282 -20.131 1.00 94.12 388 ARG A C 1
ATOM 3108 O O . ARG A 1 388 ? 6.707 -1.177 -19.329 1.00 94.12 388 ARG A O 1
ATOM 3115 N N . ALA A 1 389 ? 5.855 -0.478 -21.297 1.00 94.62 389 ALA A N 1
ATOM 3116 C CA . ALA A 1 389 ? 5.422 -1.783 -21.807 1.00 94.62 389 ALA A CA 1
ATOM 3117 C C . ALA A 1 389 ? 4.393 -2.525 -20.920 1.00 94.62 389 ALA A C 1
ATOM 3119 O O . ALA A 1 389 ? 4.266 -3.745 -20.970 1.00 94.62 389 ALA A O 1
ATOM 3120 N N . GLY A 1 390 ? 3.656 -1.787 -20.087 1.00 95.50 390 GLY A N 1
ATOM 3121 C CA . GLY A 1 390 ? 2.468 -2.256 -19.360 1.00 95.50 390 GLY A CA 1
ATOM 3122 C C . GLY A 1 390 ? 1.164 -1.913 -20.081 1.00 95.50 390 GLY A C 1
ATOM 3123 O O . GLY A 1 390 ? 1.178 -1.122 -21.029 1.00 95.50 390 GLY A O 1
ATOM 3124 N N . TYR A 1 391 ? 0.046 -2.411 -19.557 1.00 97.62 391 TYR A N 1
ATOM 3125 C CA . TYR A 1 391 ? -1.308 -2.091 -20.022 1.00 97.62 391 TYR A CA 1
ATOM 3126 C C . TYR A 1 391 ? -2.088 -1.307 -18.964 1.00 97.62 391 TYR A C 1
ATOM 3128 O O . TYR A 1 391 ? -1.895 -1.485 -17.761 1.00 97.62 391 TYR A O 1
ATOM 3136 N N . GLU A 1 392 ? -2.987 -0.440 -19.410 1.00 97.88 392 GLU A N 1
ATOM 3137 C CA . GLU A 1 392 ? -4.003 0.189 -18.574 1.00 97.88 392 GLU A CA 1
ATOM 3138 C C . GLU A 1 392 ? -5.389 -0.081 -19.157 1.00 97.88 392 GLU A C 1
ATOM 3140 O O . GLU A 1 392 ? -5.613 0.164 -20.342 1.00 97.88 392 GLU A O 1
ATOM 3145 N N . LEU A 1 393 ? -6.314 -0.526 -18.313 1.00 98.31 393 LEU A N 1
ATOM 3146 C CA . LEU A 1 393 ? -7.743 -0.589 -18.608 1.00 98.31 393 LEU A CA 1
ATOM 3147 C C . LEU A 1 393 ? -8.384 0.714 -18.139 1.00 98.31 393 LEU A C 1
ATOM 3149 O O . LEU A 1 393 ? -8.151 1.134 -17.009 1.00 98.31 393 LEU A O 1
ATOM 3153 N N . HIS A 1 394 ? -9.153 1.377 -18.995 1.00 97.81 394 HIS A N 1
ATOM 3154 C CA . HIS A 1 394 ? -9.749 2.692 -18.743 1.00 97.81 394 HIS A CA 1
ATOM 3155 C C . HIS A 1 394 ? -11.266 2.650 -18.884 1.00 97.81 394 HIS A C 1
ATOM 3157 O O . HIS A 1 394 ? -11.769 1.958 -19.760 1.00 97.81 394 HIS A O 1
ATOM 3163 N N . GLY A 1 395 ? -11.973 3.479 -18.112 1.00 97.38 395 GLY A N 1
ATOM 3164 C CA . GLY A 1 395 ? -13.439 3.553 -18.163 1.00 97.38 395 GLY A CA 1
ATOM 3165 C C . GLY A 1 395 ? -14.126 2.589 -17.197 1.00 97.38 395 GLY A C 1
ATOM 3166 O O . GLY A 1 395 ? -15.317 2.347 -17.326 1.00 97.38 395 GLY A O 1
ATOM 3167 N N . ILE A 1 396 ? -13.383 2.060 -16.224 1.00 97.88 396 ILE A N 1
ATOM 3168 C CA . ILE A 1 396 ? -13.873 1.064 -15.273 1.00 97.88 396 ILE A CA 1
ATOM 3169 C C . ILE A 1 396 ? -14.754 1.729 -14.212 1.00 97.88 396 ILE A C 1
ATOM 3171 O O . ILE A 1 396 ? -14.389 2.769 -13.654 1.00 97.88 396 ILE A O 1
ATOM 3175 N N . SER A 1 397 ? -15.898 1.129 -13.896 1.00 96.12 397 SER A N 1
ATOM 3176 C CA . SER A 1 397 ? -16.726 1.567 -12.772 1.00 96.12 397 SER A CA 1
ATOM 3177 C C . SER A 1 397 ? -16.033 1.284 -11.443 1.00 96.12 397 SER A C 1
ATOM 3179 O O . SER A 1 397 ? -15.394 0.249 -11.275 1.00 96.12 397 SER A O 1
ATOM 3181 N N . GLY A 1 398 ? -16.212 2.153 -10.446 1.00 95.44 398 GLY A N 1
ATOM 3182 C CA . GLY A 1 398 ? -15.689 1.896 -9.099 1.00 95.44 398 GLY A CA 1
ATOM 3183 C C . GLY A 1 398 ? -16.238 0.607 -8.466 1.00 95.44 398 GLY A C 1
ATOM 3184 O O . GLY A 1 398 ? -15.575 0.033 -7.601 1.00 95.44 398 GLY A O 1
ATOM 3185 N N . PHE A 1 399 ? -17.417 0.146 -8.905 1.00 95.88 399 PHE A N 1
ATOM 3186 C CA . PHE A 1 399 ? -18.019 -1.118 -8.469 1.00 95.88 399 PHE A CA 1
ATOM 3187 C C . PHE A 1 399 ? -17.216 -2.338 -8.941 1.00 95.88 399 PHE A C 1
ATOM 3189 O O . PHE A 1 399 ? -17.076 -3.285 -8.178 1.00 95.88 399 PHE A O 1
ATOM 3196 N N . ASP A 1 400 ? -16.619 -2.267 -10.131 1.00 96.56 400 ASP A N 1
ATOM 3197 C CA . ASP A 1 400 ? -16.025 -3.424 -10.815 1.00 96.56 400 ASP A CA 1
ATOM 3198 C C . ASP A 1 400 ? -14.511 -3.560 -10.562 1.00 96.56 400 ASP A C 1
ATOM 3200 O O . ASP A 1 400 ? -13.886 -4.560 -10.909 1.00 96.56 400 ASP A O 1
ATOM 3204 N N . VAL A 1 401 ? -13.885 -2.546 -9.950 1.00 97.31 401 VAL A N 1
ATOM 3205 C CA . VAL A 1 401 ? -12.427 -2.505 -9.750 1.00 97.31 401 VAL A CA 1
ATOM 3206 C C . VAL A 1 401 ? -11.906 -3.712 -8.971 1.00 97.31 401 VAL A C 1
ATOM 3208 O O . VAL A 1 401 ? -10.885 -4.275 -9.355 1.00 97.31 401 VAL A O 1
ATOM 3211 N N . GLU A 1 402 ? -12.546 -4.069 -7.853 1.00 95.81 402 GLU A N 1
ATOM 3212 C CA . GLU A 1 402 ? -12.067 -5.167 -6.999 1.00 95.81 402 GLU A CA 1
ATOM 3213 C C . GLU A 1 402 ? -12.106 -6.496 -7.766 1.00 95.81 402 GLU A C 1
ATOM 3215 O O . GLU A 1 402 ? -11.097 -7.199 -7.802 1.00 95.81 402 GLU A O 1
ATOM 3220 N N . ASP A 1 403 ? -13.204 -6.772 -8.467 1.00 95.94 403 ASP A N 1
ATOM 3221 C CA . ASP A 1 403 ? -13.391 -8.006 -9.232 1.00 95.94 403 ASP A CA 1
ATOM 3222 C C . ASP A 1 403 ? -12.369 -8.128 -10.373 1.00 95.94 403 ASP A C 1
ATOM 3224 O O . ASP A 1 403 ? -11.697 -9.155 -10.504 1.00 95.94 403 ASP A O 1
ATOM 3228 N N . ILE A 1 404 ? -12.146 -7.048 -11.133 1.00 98.06 404 ILE A N 1
ATOM 3229 C CA . ILE A 1 404 ? -11.147 -7.033 -12.212 1.00 98.06 404 ILE A CA 1
ATOM 3230 C C . ILE A 1 404 ? -9.732 -7.252 -11.665 1.00 98.06 404 ILE A C 1
ATOM 3232 O O . ILE A 1 404 ? -8.954 -8.018 -12.237 1.00 98.06 404 ILE A O 1
ATOM 3236 N N . VAL A 1 405 ? -9.366 -6.589 -10.563 1.00 97.56 405 VAL A N 1
ATOM 3237 C CA . VAL A 1 405 ? -8.025 -6.734 -9.974 1.00 97.56 405 VAL A CA 1
ATOM 3238 C C . VAL A 1 405 ? -7.788 -8.162 -9.481 1.00 97.56 405 VAL A C 1
ATOM 3240 O O . VAL A 1 405 ? -6.688 -8.692 -9.663 1.00 97.56 405 VAL A O 1
ATOM 3243 N N . LEU A 1 406 ? -8.793 -8.789 -8.864 1.00 96.44 406 LEU A N 1
ATOM 3244 C CA . LEU A 1 406 ? -8.697 -10.171 -8.397 1.00 96.44 406 LEU A CA 1
ATOM 3245 C C . LEU A 1 406 ? -8.546 -11.143 -9.575 1.00 96.44 406 LEU A C 1
ATOM 3247 O O . LEU A 1 406 ? -7.618 -11.952 -9.562 1.00 96.44 406 LEU A O 1
ATOM 3251 N N . ARG A 1 407 ? -9.341 -10.979 -10.638 1.00 96.81 407 ARG A N 1
ATOM 3252 C CA . ARG A 1 407 ? -9.248 -11.784 -11.868 1.00 96.81 407 ARG A CA 1
ATOM 3253 C C . ARG A 1 407 ? -7.884 -11.664 -12.557 1.00 96.81 407 ARG A C 1
ATOM 3255 O O . ARG A 1 407 ? -7.266 -12.668 -12.907 1.00 96.81 407 ARG A O 1
ATOM 3262 N N . LEU A 1 408 ? -7.357 -10.444 -12.690 1.00 97.62 408 LEU A N 1
ATOM 3263 C CA . LEU A 1 408 ? -6.007 -10.221 -13.222 1.00 97.62 408 LEU A CA 1
ATOM 3264 C C . LEU A 1 408 ? -4.949 -10.955 -12.381 1.00 97.62 408 LEU A C 1
ATOM 3266 O O . LEU A 1 408 ? -4.060 -11.620 -12.920 1.00 97.62 408 LEU A O 1
ATOM 3270 N N . ARG A 1 409 ? -5.060 -10.881 -11.049 1.00 95.38 409 ARG A N 1
ATOM 3271 C CA . ARG A 1 409 ? -4.114 -11.527 -10.132 1.00 95.38 409 ARG A CA 1
ATOM 3272 C C . ARG A 1 409 ? -4.120 -13.049 -10.270 1.00 95.38 409 ARG A C 1
ATOM 3274 O O . ARG A 1 409 ? -3.040 -13.636 -10.243 1.00 95.38 409 ARG A O 1
ATOM 3281 N N . GLU A 1 410 ? -5.281 -13.673 -10.458 1.00 94.56 410 GLU A N 1
ATOM 3282 C CA . GLU A 1 410 ? -5.404 -15.124 -10.683 1.00 94.56 410 GLU A CA 1
ATOM 3283 C C . GLU A 1 410 ? -4.635 -15.597 -11.924 1.00 94.56 410 GLU A C 1
ATOM 3285 O O . GLU A 1 410 ? -4.079 -16.694 -11.933 1.00 94.56 410 GLU A O 1
ATOM 3290 N N . LYS A 1 411 ? -4.519 -14.747 -12.951 1.00 93.88 411 LYS A N 1
ATOM 3291 C CA . LYS A 1 411 ? -3.715 -15.013 -14.157 1.00 93.88 411 LYS A CA 1
ATOM 3292 C C . LYS A 1 411 ? -2.255 -14.569 -14.043 1.00 93.88 411 LYS A C 1
ATOM 3294 O O . LYS A 1 411 ? -1.521 -14.576 -15.028 1.00 93.88 411 LYS A O 1
ATOM 3299 N N . GLY A 1 412 ? -1.806 -14.157 -12.857 1.00 93.56 412 GLY A N 1
ATOM 3300 C CA . GLY A 1 412 ? -0.446 -13.660 -12.646 1.00 93.56 412 GLY A CA 1
ATOM 3301 C C . GLY A 1 412 ? -0.183 -12.289 -13.285 1.00 93.56 412 GLY A C 1
ATOM 3302 O O . GLY A 1 412 ? 0.979 -11.933 -13.522 1.00 93.56 412 GLY A O 1
ATOM 3303 N N . LEU A 1 413 ? -1.237 -11.517 -13.570 1.00 96.19 413 LEU A N 1
ATOM 3304 C CA . LEU A 1 413 ? -1.172 -10.125 -14.008 1.00 96.19 413 LEU A CA 1
ATOM 3305 C C . LEU A 1 413 ? -1.338 -9.215 -12.791 1.00 96.19 413 LEU A C 1
ATOM 3307 O O . LEU A 1 413 ? -2.434 -8.936 -12.315 1.00 96.19 413 LEU A O 1
ATOM 3311 N N . LEU A 1 414 ? -0.213 -8.759 -12.247 1.00 95.25 414 LEU A N 1
ATOM 3312 C CA . LEU A 1 414 ? -0.216 -7.901 -11.067 1.00 95.25 414 LEU A CA 1
ATOM 3313 C C . LEU A 1 414 ? -0.584 -6.467 -11.448 1.00 95.25 414 LEU A C 1
ATOM 3315 O O . LEU A 1 414 ? -0.067 -5.932 -12.427 1.00 95.25 414 LEU A O 1
ATOM 3319 N N . THR A 1 415 ? -1.409 -5.807 -10.643 1.00 96.25 415 THR A N 1
ATOM 3320 C CA . THR A 1 415 ? -1.627 -4.361 -10.750 1.00 96.25 415 THR A CA 1
ATOM 3321 C C . THR A 1 415 ? -0.592 -3.602 -9.920 1.00 96.25 415 THR A C 1
ATOM 3323 O O . THR A 1 415 ? -0.023 -4.157 -8.980 1.00 96.25 415 THR A O 1
ATOM 3326 N N . GLY A 1 416 ? -0.287 -2.350 -10.279 1.00 94.00 416 GLY A N 1
ATOM 3327 C CA . GLY A 1 416 ? 0.671 -1.550 -9.509 1.00 94.00 416 GLY A CA 1
ATOM 3328 C C . GLY A 1 416 ? 1.511 -0.571 -10.318 1.00 94.00 416 GLY A C 1
ATOM 3329 O O . GLY A 1 416 ? 1.065 0.043 -11.289 1.00 94.00 416 GLY A O 1
ATOM 3330 N N . SER A 1 417 ? 2.773 -0.417 -9.906 1.00 92.38 417 SER A N 1
ATOM 3331 C CA . SER A 1 417 ? 3.758 0.459 -10.565 1.00 92.38 417 SER A CA 1
ATOM 3332 C C . SER A 1 417 ? 3.324 1.935 -10.612 1.00 92.38 417 SER A C 1
ATOM 3334 O O . SER A 1 417 ? 3.360 2.621 -11.647 1.00 92.38 417 SER A O 1
ATOM 3336 N N . GLU A 1 418 ? 2.960 2.468 -9.451 1.00 90.31 418 GLU A N 1
ATOM 3337 C CA . GLU A 1 418 ? 2.627 3.876 -9.256 1.00 90.31 418 GLU A CA 1
ATOM 3338 C C . GLU A 1 418 ? 3.160 4.430 -7.928 1.00 90.31 418 GLU A C 1
ATOM 3340 O O . GLU A 1 418 ? 3.908 3.765 -7.223 1.00 90.31 418 GLU A O 1
ATOM 3345 N N . GLY A 1 419 ? 2.844 5.692 -7.618 1.00 89.25 419 GLY A N 1
ATOM 3346 C CA . GLY A 1 419 ? 3.238 6.298 -6.345 1.00 89.25 419 GLY A CA 1
ATOM 3347 C C . GLY A 1 419 ? 4.753 6.437 -6.119 1.00 89.25 419 GLY A C 1
ATOM 3348 O O . GLY A 1 419 ? 5.544 6.355 -7.072 1.00 89.25 419 GLY A O 1
ATOM 3349 N N . PRO A 1 420 ? 5.168 6.707 -4.872 1.00 93.44 420 PRO A N 1
ATOM 3350 C CA . PRO A 1 420 ? 6.564 6.777 -4.452 1.00 93.44 420 PRO A CA 1
ATOM 3351 C C . PRO A 1 420 ? 7.133 5.373 -4.192 1.00 93.44 420 PRO A C 1
ATOM 3353 O O . PRO A 1 420 ? 7.513 5.029 -3.076 1.00 93.44 420 PRO A O 1
ATOM 3356 N N . LEU A 1 421 ? 7.120 4.542 -5.229 1.00 95.31 421 LEU A N 1
ATOM 3357 C CA . LEU A 1 421 ? 7.621 3.169 -5.228 1.00 95.31 421 LEU A CA 1
ATOM 3358 C C . LEU A 1 421 ? 8.519 2.959 -6.456 1.00 95.31 421 LEU A C 1
ATOM 3360 O O . LEU A 1 421 ? 8.447 3.726 -7.434 1.00 95.31 421 LEU A O 1
ATOM 3364 N N . VAL A 1 422 ? 9.315 1.890 -6.432 1.00 97.38 422 VAL A N 1
ATOM 3365 C CA . VAL A 1 422 ? 10.031 1.394 -7.613 1.00 97.38 422 VAL A CA 1
ATOM 3366 C C . VAL A 1 422 ? 9.032 0.921 -8.679 1.00 97.38 422 VAL A C 1
ATOM 3368 O O . VAL A 1 422 ? 8.173 0.057 -8.462 1.00 97.38 422 VAL A O 1
ATOM 3371 N N . ARG A 1 423 ? 9.122 1.536 -9.860 1.00 96.19 423 ARG A N 1
ATOM 3372 C CA . ARG A 1 423 ? 8.259 1.270 -11.021 1.00 96.19 423 ARG A CA 1
ATOM 3373 C C . ARG A 1 423 ? 8.714 0.016 -11.765 1.00 96.19 423 ARG A C 1
ATOM 3375 O O . ARG A 1 423 ? 9.866 -0.371 -11.637 1.00 96.19 423 ARG A O 1
ATOM 3382 N N . ALA A 1 424 ? 7.823 -0.574 -12.564 1.00 96.12 424 ALA A N 1
ATOM 3383 C CA . ALA A 1 424 ? 8.129 -1.734 -13.412 1.00 96.12 424 ALA A CA 1
ATOM 3384 C C . ALA A 1 424 ? 9.365 -1.476 -14.267 1.00 96.12 424 ALA A C 1
ATOM 3386 O O . ALA A 1 424 ? 9.409 -0.435 -14.918 1.00 96.12 424 ALA A O 1
ATOM 3387 N N . THR A 1 425 ? 10.352 -2.360 -14.256 1.00 97.12 425 THR A N 1
ATOM 3388 C CA . THR A 1 425 ? 11.631 -2.198 -14.954 1.00 97.12 425 THR A CA 1
ATOM 3389 C C . THR A 1 425 ? 11.437 -2.218 -16.467 1.00 97.12 425 THR A C 1
ATOM 3391 O O . THR A 1 425 ? 10.846 -3.139 -17.020 1.00 97.12 425 THR A O 1
ATOM 3394 N N . LEU A 1 426 ? 11.919 -1.173 -17.146 1.00 97.31 426 LEU A N 1
ATOM 3395 C CA . LEU A 1 426 ? 11.832 -1.071 -18.602 1.00 97.31 426 LEU A CA 1
ATOM 3396 C C . LEU A 1 426 ? 13.064 -1.730 -19.220 1.00 97.31 426 LEU A C 1
ATOM 3398 O O . LEU A 1 426 ? 14.181 -1.403 -18.835 1.00 97.31 426 LEU A O 1
ATOM 3402 N N . ALA A 1 427 ? 12.892 -2.596 -20.209 1.00 97.69 427 ALA A N 1
ATOM 3403 C CA . ALA A 1 427 ? 14.010 -3.214 -20.909 1.00 97.69 427 ALA A CA 1
ATOM 3404 C C . ALA A 1 427 ? 13.766 -3.243 -22.420 1.00 97.69 427 ALA A C 1
ATOM 3406 O O . ALA A 1 427 ? 12.630 -3.320 -22.877 1.00 97.69 427 ALA A O 1
ATOM 3407 N N . CYS A 1 428 ? 14.843 -3.135 -23.200 1.00 97.25 428 CYS A N 1
ATOM 3408 C CA . CYS A 1 428 ? 14.800 -3.441 -24.633 1.00 97.25 428 CYS A CA 1
ATOM 3409 C C . CYS A 1 428 ? 14.814 -4.971 -24.858 1.00 97.25 428 CYS A C 1
ATOM 3411 O O . CYS A 1 428 ? 15.028 -5.696 -23.889 1.00 97.25 428 CYS A O 1
ATOM 3413 N N . PRO A 1 429 ? 14.707 -5.475 -26.104 1.00 96.06 429 PRO A N 1
ATOM 3414 C CA . PRO A 1 429 ? 14.736 -6.919 -26.376 1.00 96.06 429 PRO A CA 1
ATOM 3415 C C . PRO A 1 429 ? 16.024 -7.662 -25.961 1.00 96.06 429 PRO A C 1
ATOM 3417 O O . PRO A 1 429 ? 15.981 -8.863 -25.723 1.00 96.06 429 PRO A O 1
ATOM 3420 N N . GLY A 1 430 ? 17.167 -6.970 -25.860 1.00 95.62 430 GLY A N 1
ATOM 3421 C CA . GLY A 1 430 ? 18.409 -7.542 -25.311 1.00 95.62 430 GLY A CA 1
ATOM 3422 C C . GLY A 1 430 ? 19.088 -8.607 -26.171 1.00 95.62 430 GLY A C 1
ATOM 3423 O O . GLY A 1 430 ? 18.725 -8.806 -27.324 1.00 95.62 430 GLY A O 1
ATOM 3424 N N . GLY A 1 431 ? 20.116 -9.259 -25.621 1.00 93.44 431 GLY A N 1
ATOM 3425 C CA . GLY A 1 431 ? 20.950 -10.254 -26.312 1.00 93.44 431 GLY A CA 1
ATOM 3426 C C . GLY A 1 431 ? 20.225 -11.542 -26.703 1.00 93.44 431 GLY A C 1
ATOM 3427 O O . GLY A 1 431 ? 20.610 -12.164 -27.686 1.00 93.44 431 GLY A O 1
ATOM 3428 N N . GLY A 1 432 ? 19.137 -11.899 -26.012 1.00 87.38 432 GLY A N 1
ATOM 3429 C CA . GLY A 1 432 ? 18.312 -13.060 -26.367 1.00 87.38 432 GLY A CA 1
ATOM 3430 C C . GLY A 1 432 ? 17.459 -12.875 -27.629 1.00 87.38 432 GLY A C 1
ATOM 3431 O O . GLY A 1 432 ? 16.892 -13.840 -28.127 1.00 87.38 432 GLY A O 1
ATOM 3432 N N . ASN A 1 433 ? 17.347 -11.648 -28.155 1.00 91.81 433 ASN A N 1
ATOM 3433 C CA . ASN A 1 433 ? 16.452 -11.339 -29.278 1.00 91.81 433 ASN A CA 1
ATOM 3434 C C . ASN A 1 433 ? 17.082 -10.389 -30.318 1.00 91.81 433 ASN A C 1
ATOM 3436 O O . ASN A 1 433 ? 16.910 -10.551 -31.522 1.00 91.81 433 ASN A O 1
ATOM 3440 N N . CYS A 1 434 ? 17.860 -9.401 -29.875 1.00 95.31 434 CYS A N 1
ATOM 3441 C CA . CYS A 1 434 ? 18.516 -8.423 -30.734 1.00 95.31 434 CYS A CA 1
ATOM 3442 C C . CYS A 1 434 ? 19.948 -8.850 -31.081 1.00 95.31 434 CYS A C 1
ATOM 3444 O O . CYS A 1 434 ? 20.789 -9.022 -30.202 1.00 95.31 434 CYS A O 1
ATOM 3446 N N . SER A 1 435 ? 20.286 -8.855 -32.373 1.00 93.06 435 SER A N 1
ATOM 3447 C CA . SER A 1 435 ? 21.633 -9.181 -32.876 1.00 93.06 435 SER A CA 1
ATOM 3448 C C . SER A 1 435 ? 22.759 -8.252 -32.389 1.00 93.06 435 SER A C 1
ATOM 3450 O O . SER A 1 435 ? 23.938 -8.589 -32.541 1.00 93.06 435 SER A O 1
ATOM 3452 N N . SER A 1 436 ? 22.405 -7.081 -31.844 1.00 93.31 436 SER A N 1
ATOM 3453 C CA . SER A 1 436 ? 23.326 -6.117 -31.224 1.00 93.31 436 SER A CA 1
ATOM 3454 C C . SER A 1 436 ? 23.358 -6.195 -29.693 1.00 93.31 436 SER A C 1
ATOM 3456 O O . SER A 1 436 ? 24.144 -5.477 -29.081 1.00 93.31 436 SER A O 1
ATOM 3458 N N . GLY A 1 437 ? 22.487 -6.986 -29.063 1.00 95.38 437 GLY A N 1
ATOM 3459 C CA . GLY A 1 437 ? 22.437 -7.111 -27.610 1.00 95.38 437 GLY A CA 1
ATOM 3460 C C . GLY A 1 437 ? 23.660 -7.854 -27.073 1.00 95.38 437 GLY A C 1
ATOM 3461 O O . GLY A 1 437 ? 24.016 -8.911 -27.579 1.00 95.38 437 GLY A O 1
ATOM 3462 N N . LEU A 1 438 ? 24.304 -7.278 -26.059 1.00 96.69 438 LEU A N 1
ATOM 3463 C CA . LEU A 1 438 ? 25.469 -7.844 -25.372 1.00 96.69 438 LEU A CA 1
ATOM 3464 C C . LEU A 1 438 ? 25.087 -8.575 -24.081 1.00 96.69 438 LEU A C 1
ATOM 3466 O O . LEU A 1 438 ? 25.847 -9.417 -23.623 1.00 96.69 438 LEU A O 1
ATOM 3470 N N . VAL A 1 439 ? 23.931 -8.244 -23.498 1.00 96.38 439 VAL A N 1
ATOM 3471 C CA . VAL A 1 439 ? 23.426 -8.834 -22.249 1.00 96.38 439 VAL A CA 1
ATOM 3472 C C . VAL A 1 439 ? 21.958 -9.218 -22.389 1.00 96.38 439 VAL A C 1
ATOM 3474 O O . VAL A 1 439 ? 21.211 -8.563 -23.129 1.00 96.38 439 VAL A O 1
ATOM 3477 N N . ASP A 1 440 ? 21.536 -10.256 -21.669 1.00 96.19 440 ASP A N 1
ATOM 3478 C CA . ASP A 1 440 ? 20.123 -10.611 -21.544 1.00 96.19 440 ASP A CA 1
ATOM 3479 C C . ASP A 1 440 ? 19.409 -9.597 -20.641 1.00 96.19 440 ASP A C 1
ATOM 3481 O O . ASP A 1 440 ? 19.552 -9.575 -19.419 1.00 96.19 440 ASP A O 1
ATOM 3485 N N . THR A 1 441 ? 18.650 -8.705 -21.268 1.00 97.75 441 THR A N 1
ATOM 3486 C CA . THR A 1 441 ? 17.905 -7.663 -20.563 1.00 97.75 441 THR A CA 1
ATOM 3487 C C . THR A 1 441 ? 16.628 -8.179 -19.925 1.00 97.75 441 THR A C 1
ATOM 3489 O O . THR A 1 441 ? 16.152 -7.547 -18.985 1.00 97.75 441 THR A O 1
ATOM 3492 N N . THR A 1 442 ? 16.061 -9.277 -20.429 1.00 96.44 442 THR A N 1
ATOM 3493 C CA . THR A 1 442 ? 14.826 -9.852 -19.889 1.00 96.44 442 THR A CA 1
ATOM 3494 C C . THR A 1 442 ? 15.129 -10.524 -18.562 1.00 96.44 442 THR A C 1
ATOM 3496 O O . THR A 1 442 ? 14.445 -10.253 -17.575 1.00 96.44 442 THR A O 1
ATOM 3499 N N . GLU A 1 443 ? 16.207 -11.306 -18.516 1.00 96.69 443 GLU A N 1
ATOM 3500 C CA . GLU A 1 443 ? 16.653 -11.952 -17.284 1.00 96.69 443 GLU A CA 1
ATOM 3501 C C . GLU A 1 443 ? 17.105 -10.926 -16.238 1.00 96.69 443 GLU A C 1
ATOM 3503 O O . GLU A 1 443 ? 16.659 -10.969 -15.091 1.00 96.69 443 GLU A O 1
ATOM 3508 N N . LEU A 1 444 ? 17.884 -9.911 -16.630 1.00 97.62 444 LEU A N 1
ATOM 3509 C CA . LEU A 1 444 ? 18.259 -8.841 -15.701 1.00 97.62 444 LEU A CA 1
ATOM 3510 C C . LEU A 1 444 ? 17.039 -8.047 -15.200 1.00 97.62 444 LEU A C 1
ATOM 3512 O O . LEU A 1 444 ? 16.982 -7.681 -14.027 1.00 97.62 444 LEU A O 1
ATOM 3516 N N . ALA A 1 445 ? 16.041 -7.797 -16.057 1.00 97.62 445 ALA A N 1
ATOM 3517 C CA . ALA A 1 445 ? 14.792 -7.170 -15.627 1.00 97.62 445 ALA A CA 1
ATOM 3518 C C . ALA A 1 445 ? 14.047 -8.042 -14.613 1.00 97.62 445 ALA A C 1
ATOM 3520 O O . ALA A 1 445 ? 13.527 -7.501 -13.642 1.00 97.62 445 ALA A O 1
ATOM 3521 N N . ARG A 1 446 ? 14.017 -9.367 -14.804 1.00 97.25 446 ARG A N 1
ATOM 3522 C CA . ARG A 1 446 ? 13.398 -10.307 -13.862 1.00 97.25 446 ARG A CA 1
ATOM 3523 C C . ARG A 1 446 ? 14.090 -10.255 -12.501 1.00 97.25 446 ARG A C 1
ATOM 3525 O O . ARG A 1 446 ? 13.414 -10.031 -11.505 1.00 97.25 446 ARG A O 1
ATOM 3532 N N . ILE A 1 447 ? 15.420 -10.345 -12.465 1.00 98.19 447 ILE A N 1
ATOM 3533 C CA . ILE A 1 447 ? 16.202 -10.274 -11.219 1.00 98.19 447 ILE A CA 1
ATOM 3534 C C . ILE A 1 447 ? 15.951 -8.943 -10.487 1.00 98.19 447 ILE A C 1
ATOM 3536 O O . ILE A 1 447 ? 15.739 -8.925 -9.275 1.00 98.19 447 ILE A O 1
ATOM 3540 N N . ILE A 1 448 ? 15.924 -7.818 -11.210 1.00 98.25 448 ILE A N 1
ATOM 3541 C CA . ILE A 1 448 ? 15.632 -6.496 -10.628 1.00 98.25 448 ILE A CA 1
ATOM 3542 C C . ILE A 1 448 ? 14.193 -6.422 -10.100 1.00 98.25 448 ILE A C 1
ATOM 3544 O O . ILE A 1 448 ? 13.963 -5.866 -9.026 1.00 98.25 448 ILE A O 1
ATOM 3548 N N . GLU A 1 449 ? 13.217 -6.969 -10.826 1.00 96.50 449 GLU A N 1
ATOM 3549 C CA . GLU A 1 449 ? 11.826 -7.031 -10.373 1.00 96.50 449 GLU A CA 1
ATOM 3550 C C . GLU A 1 449 ? 11.678 -7.892 -9.112 1.00 96.50 449 GLU A C 1
ATOM 3552 O O . GLU A 1 449 ? 11.024 -7.455 -8.168 1.00 96.50 449 GLU A O 1
ATOM 3557 N N . ASP A 1 450 ? 12.322 -9.055 -9.050 1.00 96.88 450 ASP A N 1
ATOM 3558 C CA . ASP A 1 450 ? 12.257 -9.955 -7.893 1.00 96.88 450 ASP A CA 1
ATOM 3559 C C . ASP A 1 450 ? 12.827 -9.300 -6.622 1.00 96.88 450 ASP A C 1
ATOM 3561 O O . ASP A 1 450 ? 12.290 -9.492 -5.532 1.00 96.88 450 ASP A O 1
ATOM 3565 N N . ASN A 1 451 ? 13.854 -8.454 -6.762 1.00 97.69 451 ASN A N 1
ATOM 3566 C CA . ASN A 1 451 ? 14.480 -7.748 -5.640 1.00 97.69 451 ASN A CA 1
ATOM 3567 C C . ASN A 1 451 ? 13.780 -6.434 -5.256 1.00 97.69 451 ASN A C 1
ATOM 3569 O O . ASN A 1 451 ? 13.754 -6.055 -4.083 1.00 97.69 451 ASN A O 1
ATOM 3573 N N . PHE A 1 452 ? 13.248 -5.689 -6.231 1.00 97.56 452 PHE A N 1
ATOM 3574 C CA . PHE A 1 452 ? 12.856 -4.291 -6.015 1.00 97.56 452 PHE A CA 1
ATOM 3575 C C . PHE A 1 452 ? 11.426 -3.951 -6.411 1.00 97.56 452 PHE A C 1
ATOM 3577 O O . PHE A 1 452 ? 11.042 -2.787 -6.263 1.00 97.56 452 PHE A O 1
ATOM 3584 N N . LYS A 1 453 ? 10.617 -4.904 -6.893 1.00 95.25 453 LYS A N 1
ATOM 3585 C CA . LYS A 1 453 ? 9.213 -4.651 -7.243 1.00 95.25 453 LYS A CA 1
ATOM 3586 C C . LYS A 1 453 ? 8.507 -3.914 -6.115 1.00 95.25 453 LYS A C 1
ATOM 3588 O O . LYS A 1 453 ? 8.356 -4.417 -5.009 1.00 95.25 453 LYS A O 1
ATOM 3593 N N . GLU A 1 454 ? 8.063 -2.702 -6.439 1.00 94.69 454 GLU A N 1
ATOM 3594 C CA . GLU A 1 454 ? 7.304 -1.837 -5.539 1.00 94.69 454 GLU A CA 1
ATOM 3595 C C . GLU A 1 454 ? 7.985 -1.520 -4.210 1.00 94.69 454 GLU A C 1
ATOM 3597 O O . GLU A 1 454 ? 7.336 -1.018 -3.295 1.00 94.69 454 GLU A O 1
ATOM 3602 N N . ARG A 1 455 ? 9.305 -1.701 -4.119 1.00 96.31 455 ARG A N 1
ATOM 3603 C CA . ARG A 1 455 ? 10.066 -1.241 -2.967 1.00 96.31 455 ARG A CA 1
ATOM 3604 C C . ARG A 1 455 ? 9.775 0.244 -2.708 1.00 96.31 455 ARG A C 1
ATOM 3606 O O . ARG A 1 455 ? 9.794 1.045 -3.656 1.00 96.31 455 ARG A O 1
ATOM 3613 N N . PRO A 1 456 ? 9.511 0.636 -1.449 1.00 95.25 456 PRO A N 1
ATOM 3614 C CA . PRO A 1 456 ? 9.322 2.029 -1.093 1.00 95.25 456 PRO A CA 1
ATOM 3615 C C . PRO A 1 456 ? 10.500 2.912 -1.496 1.00 95.25 456 PRO A C 1
ATOM 3617 O O . PRO A 1 456 ? 11.657 2.581 -1.256 1.00 95.25 456 PRO A O 1
ATOM 3620 N N . ALA A 1 457 ? 10.186 4.073 -2.061 1.00 95.88 457 ALA A N 1
ATOM 3621 C CA . ALA A 1 457 ? 11.147 5.125 -2.363 1.00 95.88 457 ALA A CA 1
ATOM 3622 C C . ALA A 1 457 ? 10.587 6.484 -1.893 1.00 95.88 457 ALA A C 1
ATOM 3624 O O . ALA A 1 457 ? 9.386 6.593 -1.628 1.00 95.88 457 ALA A O 1
ATOM 3625 N N . PRO A 1 458 ? 11.400 7.542 -1.761 1.00 94.62 458 PRO A N 1
ATOM 3626 C CA . PRO A 1 458 ? 10.887 8.883 -1.472 1.00 94.62 458 PRO A CA 1
ATOM 3627 C C . PRO A 1 458 ? 9.936 9.413 -2.547 1.00 94.62 458 PRO A C 1
ATOM 3629 O O . PRO A 1 458 ? 8.910 10.010 -2.230 1.00 94.62 458 PRO A O 1
ATOM 3632 N N . TYR A 1 459 ? 10.228 9.159 -3.823 1.00 94.69 459 TYR A N 1
ATOM 3633 C CA . TYR A 1 459 ? 9.318 9.417 -4.937 1.00 94.69 459 TYR A CA 1
ATOM 3634 C C . TYR A 1 459 ? 9.422 8.309 -5.996 1.00 94.69 459 TYR A C 1
ATOM 3636 O O . TYR A 1 459 ? 9.983 7.252 -5.734 1.00 94.69 459 TYR A O 1
ATOM 3644 N N . LYS A 1 460 ? 8.823 8.494 -7.181 1.00 94.62 460 LYS A N 1
ATOM 3645 C CA . LYS A 1 460 ? 8.859 7.487 -8.250 1.00 94.62 460 LYS A CA 1
ATOM 3646 C C . LYS A 1 460 ? 10.314 7.161 -8.611 1.00 94.62 460 LYS A C 1
ATOM 3648 O O . LYS A 1 460 ? 11.066 8.082 -8.924 1.00 94.62 460 LYS A O 1
ATOM 3653 N N . PHE A 1 461 ? 10.658 5.876 -8.610 1.00 97.69 461 PHE A N 1
ATOM 3654 C CA . PHE A 1 461 ? 11.995 5.388 -8.949 1.00 97.69 461 PHE A CA 1
ATOM 3655 C C . PHE A 1 461 ? 11.905 4.474 -10.173 1.00 97.69 461 PHE A C 1
ATOM 3657 O O . PHE A 1 461 ? 11.197 3.467 -10.156 1.00 97.69 461 PHE A O 1
ATOM 3664 N N . LYS A 1 462 ? 12.530 4.873 -11.277 1.00 97.62 462 LYS A N 1
ATOM 3665 C CA . LYS A 1 462 ? 12.466 4.212 -12.579 1.00 97.62 462 LYS A CA 1
ATOM 3666 C C . LYS A 1 462 ? 13.816 3.586 -12.904 1.00 97.62 462 LYS A C 1
ATOM 3668 O O . LYS A 1 462 ? 14.831 4.275 -12.877 1.00 97.62 462 LYS A O 1
ATOM 3673 N N . ILE A 1 463 ? 13.779 2.313 -13.282 1.00 98.31 463 ILE A N 1
ATOM 3674 C CA . ILE A 1 463 ? 14.944 1.547 -13.731 1.00 98.31 463 ILE A CA 1
ATOM 3675 C C . ILE A 1 463 ? 14.779 1.221 -15.220 1.00 98.31 463 ILE A C 1
ATOM 3677 O O . ILE A 1 463 ? 13.665 0.888 -15.647 1.00 98.31 463 ILE A O 1
ATOM 3681 N N . ALA A 1 464 ? 15.835 1.344 -16.023 1.00 98.06 464 ALA A N 1
ATOM 3682 C CA . ALA A 1 464 ? 15.802 0.976 -17.437 1.00 98.06 464 ALA A CA 1
ATOM 3683 C C . ALA A 1 464 ? 17.066 0.246 -17.902 1.00 98.06 464 ALA A C 1
ATOM 3685 O O . ALA A 1 464 ? 18.170 0.635 -17.536 1.00 98.06 464 ALA A O 1
ATOM 3686 N N . ILE A 1 465 ? 16.902 -0.762 -18.762 1.00 98.44 465 ILE A N 1
ATOM 3687 C CA . ILE A 1 465 ? 17.973 -1.658 -19.208 1.00 98.44 465 ILE A CA 1
ATOM 3688 C C . ILE A 1 465 ? 18.057 -1.686 -20.735 1.00 98.44 465 ILE A C 1
ATOM 3690 O O . ILE A 1 465 ? 17.113 -2.051 -21.439 1.00 98.44 465 ILE A O 1
ATOM 3694 N N . SER A 1 466 ? 19.222 -1.332 -21.265 1.00 98.12 466 SER A N 1
ATOM 3695 C CA . SER A 1 466 ? 19.589 -1.532 -22.664 1.00 98.12 466 SER A CA 1
ATOM 3696 C C . SER A 1 466 ? 20.603 -2.662 -22.791 1.00 98.12 466 SER A C 1
ATOM 3698 O O . SER A 1 466 ? 21.586 -2.721 -22.062 1.00 98.12 466 SER A O 1
ATOM 3700 N N . GLY A 1 467 ? 20.408 -3.545 -23.767 1.00 97.56 467 GLY A N 1
ATOM 3701 C CA . GLY A 1 467 ? 21.305 -4.680 -23.979 1.00 97.56 467 GLY A CA 1
ATOM 3702 C C . GLY A 1 467 ? 22.687 -4.278 -24.491 1.00 97.56 467 GLY A C 1
ATOM 3703 O O . GLY A 1 467 ? 23.596 -5.093 -24.478 1.00 97.56 467 GLY A O 1
ATOM 3704 N N . CYS A 1 468 ? 22.851 -3.049 -24.980 1.00 96.56 468 CYS A N 1
ATOM 3705 C CA . CYS A 1 468 ? 24.105 -2.525 -25.512 1.00 96.56 468 CYS A CA 1
ATOM 3706 C C . CYS A 1 468 ? 24.126 -0.979 -25.444 1.00 96.56 468 CYS A C 1
ATOM 3708 O O . CYS A 1 468 ? 23.089 -0.365 -25.150 1.00 96.56 468 CYS A O 1
ATOM 3710 N N . PRO A 1 469 ? 25.248 -0.324 -25.802 1.00 95.00 469 PRO A N 1
ATOM 3711 C CA . PRO A 1 469 ? 25.396 1.136 -25.773 1.00 95.00 469 PRO A CA 1
ATOM 3712 C C . PRO A 1 469 ? 24.486 1.914 -26.728 1.00 95.00 469 PRO A C 1
ATOM 3714 O O . PRO A 1 469 ? 24.377 3.127 -26.587 1.00 95.00 469 PRO A O 1
ATOM 3717 N N . ASN A 1 470 ? 23.803 1.252 -27.676 1.00 94.31 470 ASN A N 1
ATOM 3718 C CA . ASN A 1 470 ? 22.820 1.926 -28.539 1.00 94.31 470 ASN A CA 1
ATOM 3719 C C . ASN A 1 470 ? 21.687 2.580 -27.723 1.00 94.31 470 ASN A C 1
ATOM 3721 O O . ASN A 1 470 ? 21.031 3.497 -28.213 1.00 94.31 470 ASN A O 1
ATOM 3725 N N . GLY A 1 471 ? 21.422 2.101 -26.499 1.00 95.56 471 GLY A N 1
ATOM 3726 C CA . GLY A 1 471 ? 20.540 2.796 -25.562 1.00 95.56 471 GLY A CA 1
ATOM 3727 C C . GLY A 1 471 ? 19.086 2.909 -26.035 1.00 95.56 471 GLY A C 1
ATOM 3728 O O . GLY A 1 471 ? 18.490 3.985 -25.931 1.00 95.56 471 GLY A O 1
ATOM 3729 N N . CYS A 1 472 ? 18.497 1.835 -26.576 1.00 96.31 472 CYS A N 1
ATOM 3730 C CA . CYS A 1 472 ? 17.139 1.848 -27.148 1.00 96.31 472 CYS A CA 1
ATOM 3731 C C . CYS A 1 472 ? 16.052 2.309 -26.160 1.00 96.31 472 CYS A C 1
ATOM 3733 O O . CYS A 1 472 ? 15.066 2.893 -26.594 1.00 96.31 472 CYS A O 1
ATOM 3735 N N . VAL A 1 473 ? 16.251 2.119 -24.849 1.00 95.94 473 VAL A N 1
ATOM 3736 C CA . VAL A 1 473 ? 15.336 2.617 -23.795 1.00 95.94 473 VAL A CA 1
ATOM 3737 C C . VAL A 1 473 ? 15.841 3.880 -23.087 1.00 95.94 473 VAL A C 1
ATOM 3739 O O . VAL A 1 473 ? 15.305 4.263 -22.046 1.00 95.94 473 VAL A O 1
ATOM 3742 N N . ARG A 1 474 ? 16.869 4.531 -23.651 1.00 97.00 474 ARG A N 1
ATOM 3743 C CA . ARG A 1 474 ? 17.504 5.755 -23.133 1.00 97.00 474 ARG A CA 1
ATOM 3744 C C . ARG A 1 474 ? 17.885 5.619 -21.651 1.00 97.00 474 ARG A C 1
ATOM 3746 O O . ARG A 1 474 ? 17.336 6.337 -20.819 1.00 97.00 474 ARG A O 1
ATOM 3753 N N . PRO A 1 475 ? 18.785 4.684 -21.290 1.00 97.06 475 PRO A N 1
ATOM 3754 C CA . PRO A 1 475 ? 19.095 4.388 -19.889 1.00 97.06 475 PRO A CA 1
ATOM 3755 C C . PRO A 1 475 ? 19.559 5.633 -19.114 1.00 97.06 475 PRO A C 1
ATOM 3757 O O . PRO A 1 475 ? 19.251 5.771 -17.937 1.00 97.06 475 PRO A O 1
ATOM 3760 N N . GLN A 1 476 ? 20.192 6.593 -19.787 1.00 97.44 476 GLN A N 1
ATOM 3761 C CA . GLN A 1 476 ? 20.783 7.786 -19.181 1.00 97.44 476 GLN A CA 1
ATOM 3762 C C . GLN A 1 476 ? 19.775 8.716 -18.484 1.00 97.44 476 GLN A C 1
ATOM 3764 O O . GLN A 1 476 ? 20.178 9.555 -17.686 1.00 97.44 476 GLN A O 1
ATOM 3769 N N . VAL A 1 477 ? 18.473 8.596 -18.772 1.00 97.31 477 VAL A N 1
ATOM 3770 C CA . VAL A 1 477 ? 17.428 9.514 -18.272 1.00 97.31 477 VAL A CA 1
ATOM 3771 C C . VAL A 1 477 ? 16.422 8.851 -17.316 1.00 97.31 477 VAL A C 1
ATOM 3773 O O . VAL A 1 477 ? 15.318 9.365 -17.099 1.00 97.31 477 VAL A O 1
ATOM 3776 N N . HIS A 1 478 ? 16.793 7.713 -16.722 1.00 98.00 478 HIS A N 1
ATOM 3777 C CA . HIS A 1 478 ? 16.053 7.048 -15.636 1.00 98.00 478 HIS A CA 1
ATOM 3778 C C . HIS A 1 478 ? 16.818 7.163 -14.312 1.00 98.00 478 HIS A C 1
ATOM 3780 O O . HIS A 1 478 ? 18.016 7.434 -14.325 1.00 98.00 478 HIS A O 1
ATOM 3786 N N . ASP A 1 479 ? 16.139 6.967 -13.172 1.00 98.44 479 ASP A N 1
ATOM 3787 C CA . ASP A 1 479 ? 16.793 7.086 -11.857 1.00 98.44 479 ASP A CA 1
ATOM 3788 C C . ASP A 1 479 ? 17.963 6.093 -11.750 1.00 98.44 479 ASP A C 1
ATOM 3790 O O . ASP A 1 479 ? 19.015 6.455 -11.228 1.00 98.44 479 ASP A O 1
ATOM 3794 N N . ILE A 1 480 ? 17.794 4.897 -12.331 1.00 98.62 480 ILE A N 1
ATOM 3795 C CA . ILE A 1 480 ? 18.877 3.971 -12.676 1.00 98.62 480 ILE A CA 1
ATOM 3796 C C . ILE A 1 480 ? 18.746 3.546 -14.141 1.00 98.62 480 ILE A C 1
ATOM 3798 O O . ILE A 1 480 ? 17.705 3.050 -14.577 1.00 98.62 480 ILE A O 1
ATOM 3802 N N . GLY A 1 481 ? 19.820 3.709 -14.901 1.00 98.50 481 GLY A N 1
ATOM 3803 C CA . GLY A 1 481 ? 19.974 3.208 -16.259 1.00 98.50 481 GLY A CA 1
ATOM 3804 C C . GLY A 1 481 ? 21.085 2.181 -16.340 1.00 98.50 481 GLY A C 1
ATOM 3805 O O . GLY A 1 481 ? 22.140 2.395 -15.763 1.00 98.50 481 GLY A O 1
ATOM 3806 N N . ILE A 1 482 ? 20.887 1.100 -17.082 1.00 98.69 482 ILE A N 1
ATOM 3807 C CA . ILE A 1 482 ? 21.877 0.037 -17.264 1.00 98.69 482 ILE A CA 1
ATOM 3808 C C . ILE A 1 482 ? 22.066 -0.194 -18.763 1.00 98.69 482 ILE A C 1
ATOM 3810 O O . ILE A 1 482 ? 21.091 -0.257 -19.515 1.00 98.69 482 ILE A O 1
ATOM 3814 N N . ALA A 1 483 ? 23.312 -0.315 -19.210 1.00 98.25 483 ALA A N 1
ATOM 3815 C CA . ALA A 1 483 ? 23.667 -0.688 -20.571 1.00 98.25 483 ALA A CA 1
ATOM 3816 C C . ALA A 1 483 ? 24.790 -1.730 -20.571 1.00 98.25 483 ALA A C 1
ATOM 3818 O O . ALA A 1 483 ? 25.853 -1.479 -20.011 1.00 98.25 483 ALA A O 1
ATOM 3819 N N . GLY A 1 484 ? 24.579 -2.875 -21.222 1.00 97.81 484 GLY A N 1
ATOM 3820 C CA . GLY A 1 484 ? 25.649 -3.860 -21.418 1.00 97.81 484 GLY A CA 1
ATOM 3821 C C . GLY A 1 484 ? 26.795 -3.285 -22.255 1.00 97.81 484 GLY A C 1
ATOM 3822 O O . GLY A 1 484 ? 26.546 -2.551 -23.216 1.00 97.81 484 GLY A O 1
ATOM 3823 N N . VAL A 1 485 ? 28.040 -3.615 -21.909 1.00 97.25 485 VAL A N 1
ATOM 3824 C CA . VAL A 1 485 ? 29.241 -3.178 -22.637 1.00 97.25 485 VAL A CA 1
ATOM 3825 C C . VAL A 1 485 ? 30.258 -4.291 -22.812 1.00 97.25 485 VAL A C 1
ATOM 3827 O O . VAL A 1 485 ? 30.422 -5.151 -21.953 1.00 97.25 485 VAL A O 1
ATOM 3830 N N . LYS A 1 486 ? 30.979 -4.230 -23.932 1.00 97.00 486 LYS A N 1
ATOM 3831 C CA . LYS A 1 486 ? 32.087 -5.118 -24.277 1.00 97.00 486 LYS A CA 1
ATOM 3832 C C . LYS A 1 486 ? 33.164 -4.321 -25.017 1.00 97.00 486 LYS A C 1
ATOM 3834 O O . LYS A 1 486 ? 32.978 -3.914 -26.170 1.00 97.00 486 LYS A O 1
ATOM 3839 N N . TYR A 1 487 ? 34.273 -4.054 -24.332 1.00 96.94 487 TYR A N 1
ATOM 3840 C CA . TYR A 1 487 ? 35.411 -3.298 -24.854 1.00 96.94 487 TYR A CA 1
ATOM 3841 C C . TYR A 1 487 ? 36.430 -4.237 -25.518 1.00 96.94 487 TYR A C 1
ATOM 3843 O O . TYR A 1 487 ? 36.762 -5.272 -24.938 1.00 96.94 487 TYR A O 1
ATOM 3851 N N . PRO A 1 488 ? 36.941 -3.898 -26.717 1.00 97.38 488 PRO A N 1
ATOM 3852 C CA . PRO A 1 488 ? 37.914 -4.727 -27.422 1.00 97.38 488 PRO A CA 1
ATOM 3853 C C . PRO A 1 488 ? 39.339 -4.518 -26.902 1.00 97.38 488 PRO A C 1
ATOM 3855 O O . PRO A 1 488 ? 39.692 -3.407 -26.519 1.00 97.38 488 PRO A O 1
ATOM 3858 N N . LYS A 1 489 ? 40.177 -5.550 -26.997 1.00 97.44 489 LYS A N 1
ATOM 3859 C CA . LYS A 1 489 ? 41.637 -5.441 -27.163 1.00 97.44 489 LYS A CA 1
ATOM 3860 C C . LYS A 1 489 ? 42.021 -6.086 -28.495 1.00 97.44 489 LYS A C 1
ATOM 3862 O O . LYS A 1 489 ? 41.255 -6.882 -29.038 1.00 97.44 489 LYS A O 1
ATOM 3867 N N . VAL A 1 490 ? 43.164 -5.705 -29.050 1.00 97.38 490 VAL A N 1
ATOM 3868 C CA . VAL A 1 490 ? 43.723 -6.370 -30.232 1.00 97.38 490 VAL A CA 1
ATOM 3869 C C . VAL A 1 490 ? 44.691 -7.464 -29.781 1.00 97.38 490 VAL A C 1
ATOM 3871 O O . VAL A 1 490 ? 45.434 -7.266 -28.825 1.00 97.38 490 VAL A O 1
ATOM 3874 N N . ASN A 1 491 ? 44.642 -8.612 -30.443 1.00 97.06 491 ASN A N 1
ATOM 3875 C CA . ASN A 1 491 ? 45.681 -9.626 -30.434 1.00 97.06 491 ASN A CA 1
ATOM 3876 C C . ASN A 1 491 ? 46.584 -9.334 -31.636 1.00 97.06 491 ASN A C 1
ATOM 3878 O O . ASN A 1 491 ? 46.149 -9.475 -32.781 1.00 97.06 491 ASN A O 1
ATOM 3882 N N . GLU A 1 492 ? 47.792 -8.846 -31.367 1.00 94.56 492 GLU A N 1
ATOM 3883 C CA . GLU A 1 492 ? 48.718 -8.379 -32.403 1.00 94.56 492 GLU A CA 1
ATOM 3884 C C . GLU A 1 492 ? 49.192 -9.514 -33.315 1.00 94.56 492 GLU A C 1
ATOM 3886 O O . GLU A 1 492 ? 49.362 -9.282 -34.503 1.00 94.56 492 GLU A O 1
ATOM 3891 N N . GLU A 1 493 ? 49.290 -10.745 -32.808 1.00 95.06 493 GLU A N 1
ATOM 3892 C CA . GLU A 1 493 ? 49.715 -11.912 -33.594 1.00 95.06 493 GLU A CA 1
ATOM 3893 C C . GLU A 1 493 ? 48.655 -12.357 -34.609 1.00 95.06 493 GLU A C 1
ATOM 3895 O O . GLU A 1 493 ? 48.974 -12.888 -35.669 1.00 95.06 493 GLU A O 1
ATOM 3900 N N . LYS A 1 494 ? 47.373 -12.148 -34.290 1.00 96.69 494 LYS A N 1
ATOM 3901 C CA . LYS A 1 494 ? 46.249 -12.503 -35.173 1.00 96.69 494 LYS A CA 1
ATOM 3902 C C . LYS A 1 494 ? 45.822 -11.358 -36.089 1.00 96.69 494 LYS A C 1
ATOM 3904 O O . LYS A 1 494 ? 45.090 -11.569 -37.062 1.00 96.69 494 LYS A O 1
ATOM 3909 N N . CYS A 1 495 ? 46.158 -10.117 -35.740 1.00 97.62 495 CYS A N 1
ATOM 3910 C CA . CYS A 1 495 ? 45.743 -8.958 -36.517 1.00 97.62 495 CYS A CA 1
ATOM 3911 C C . CYS A 1 495 ? 46.602 -8.845 -37.777 1.00 97.62 495 CYS A C 1
ATOM 3913 O O . CYS A 1 495 ? 47.808 -9.009 -37.720 1.00 97.62 495 CYS A O 1
ATOM 3915 N N . ASN A 1 496 ? 45.968 -8.545 -38.909 1.00 95.75 496 ASN A N 1
ATOM 3916 C CA . ASN A 1 496 ? 46.654 -8.316 -40.184 1.00 95.75 496 ASN A CA 1
ATOM 3917 C C . ASN A 1 496 ? 46.276 -6.964 -40.812 1.00 95.75 496 ASN A C 1
ATOM 3919 O O . ASN A 1 496 ? 46.395 -6.774 -42.017 1.00 95.75 496 ASN A O 1
ATOM 3923 N N . GLY A 1 497 ? 45.695 -6.058 -40.022 1.00 96.25 497 GLY A N 1
ATOM 3924 C CA . GLY A 1 497 ? 45.338 -4.724 -40.496 1.00 96.25 497 GLY A CA 1
ATOM 3925 C C . GLY A 1 497 ? 44.211 -4.670 -41.537 1.00 96.25 497 GLY A C 1
ATOM 3926 O O . GLY A 1 497 ? 44.000 -3.614 -42.115 1.00 96.25 497 GLY A O 1
ATOM 3927 N N . CYS A 1 498 ? 43.421 -5.734 -41.759 1.00 96.38 498 CYS A N 1
ATOM 3928 C CA . CYS A 1 498 ? 42.386 -5.765 -42.815 1.00 96.38 498 CYS A CA 1
ATOM 3929 C C . CYS A 1 498 ? 41.286 -4.681 -42.748 1.00 96.38 498 CYS A C 1
ATOM 3931 O O . CYS A 1 498 ? 40.447 -4.600 -43.639 1.00 96.38 498 CYS A O 1
ATOM 3933 N N . GLY A 1 499 ? 41.205 -3.887 -41.678 1.00 96.12 499 GLY A N 1
ATOM 3934 C CA . GLY A 1 499 ? 40.287 -2.746 -41.598 1.00 96.12 499 GLY A CA 1
ATOM 3935 C C . GLY A 1 499 ? 38.823 -3.066 -41.290 1.00 96.12 499 GLY A C 1
ATOM 3936 O O . GLY A 1 499 ? 38.090 -2.159 -40.899 1.00 96.12 499 GLY A O 1
ATOM 3937 N N . ARG A 1 500 ? 38.388 -4.334 -41.320 1.00 97.38 500 ARG A N 1
ATOM 3938 C CA . ARG A 1 500 ? 36.983 -4.702 -41.040 1.00 97.38 500 ARG A CA 1
ATOM 3939 C C . ARG A 1 500 ? 36.468 -4.171 -39.698 1.00 97.38 500 ARG A C 1
ATOM 3941 O O . ARG A 1 500 ? 35.319 -3.753 -39.579 1.00 97.38 500 ARG A O 1
ATOM 3948 N N . CYS A 1 501 ? 37.320 -4.172 -38.671 1.00 97.56 501 CYS A N 1
ATOM 3949 C CA . CYS A 1 501 ? 36.968 -3.639 -37.356 1.00 97.56 501 CYS A CA 1
ATOM 3950 C C . CYS A 1 501 ? 36.760 -2.112 -37.355 1.00 97.56 501 CYS A C 1
ATOM 3952 O O . CYS A 1 501 ? 35.919 -1.641 -36.590 1.00 97.56 501 CYS A O 1
ATOM 3954 N N . ALA A 1 502 ? 37.474 -1.368 -38.207 1.00 97.31 502 ALA A N 1
ATOM 3955 C CA . ALA A 1 502 ? 37.281 0.067 -38.412 1.00 97.31 502 ALA A CA 1
ATOM 3956 C C . ALA A 1 502 ? 35.975 0.338 -39.171 1.00 97.31 502 ALA A C 1
ATOM 3958 O O . ALA A 1 502 ? 35.166 1.138 -38.712 1.00 97.31 502 ALA A O 1
ATOM 3959 N N . GLU A 1 503 ? 35.712 -0.414 -40.245 1.00 97.25 503 GLU A N 1
ATOM 3960 C CA . GLU A 1 503 ? 34.503 -0.289 -41.075 1.00 97.25 503 GLU A CA 1
ATOM 3961 C C . GLU A 1 503 ? 33.206 -0.442 -40.259 1.00 97.25 503 GLU A C 1
ATOM 3963 O O . GLU A 1 503 ? 32.258 0.327 -40.409 1.00 97.25 503 GLU A O 1
ATOM 3968 N N . VAL A 1 504 ? 33.154 -1.409 -39.334 1.00 96.38 504 VAL A N 1
ATOM 3969 C CA . VAL A 1 504 ? 31.962 -1.615 -38.487 1.00 96.38 504 VAL A CA 1
ATOM 3970 C C . VAL A 1 504 ? 31.846 -0.613 -37.325 1.00 96.38 504 VAL A C 1
ATOM 3972 O O . VAL A 1 504 ? 30.823 -0.595 -36.623 1.00 96.38 504 VAL A O 1
ATOM 3975 N N . CYS A 1 505 ? 32.878 0.199 -37.069 1.00 96.88 505 CYS A N 1
ATOM 3976 C CA . CYS A 1 505 ? 32.948 1.106 -35.926 1.00 96.88 505 CYS A CA 1
ATOM 3977 C C . CYS A 1 505 ? 32.244 2.439 -36.215 1.00 96.88 505 CYS A C 1
ATOM 3979 O O . CYS A 1 505 ? 32.845 3.404 -36.665 1.00 96.88 505 CYS A O 1
ATOM 3981 N N . LYS A 1 506 ? 30.959 2.523 -35.853 1.00 94.75 506 LYS A N 1
ATOM 3982 C CA . LYS A 1 506 ? 30.110 3.713 -36.082 1.00 94.75 506 LYS A CA 1
ATOM 3983 C C . LYS A 1 506 ? 30.504 4.984 -35.318 1.00 94.75 506 LYS A C 1
ATOM 3985 O O . LYS A 1 506 ? 29.883 6.016 -35.529 1.00 94.75 506 LYS A O 1
ATOM 3990 N N . VAL A 1 507 ? 31.437 4.885 -34.376 1.00 96.19 507 VAL A N 1
ATOM 3991 C CA . VAL A 1 507 ? 31.938 6.028 -33.595 1.00 96.19 507 VAL A CA 1
ATOM 3992 C C . VAL A 1 507 ? 33.394 6.338 -33.930 1.00 96.19 507 VAL A C 1
ATOM 3994 O O . VAL A 1 507 ? 34.019 7.088 -33.201 1.00 96.19 507 VAL A O 1
ATOM 3997 N N . GLU A 1 508 ? 33.952 5.710 -34.973 1.00 97.12 508 GLU A N 1
ATOM 3998 C CA . GLU A 1 508 ? 35.309 5.995 -35.465 1.00 97.12 508 GLU A CA 1
ATOM 3999 C C . GLU A 1 508 ? 36.398 5.843 -34.383 1.00 97.12 508 GLU A C 1
ATOM 4001 O O . GLU A 1 508 ? 37.433 6.497 -34.381 1.00 97.12 508 GLU A O 1
ATOM 4006 N N . ALA A 1 509 ? 36.180 4.929 -33.431 1.00 97.69 509 ALA A N 1
ATOM 4007 C CA . ALA A 1 509 ? 37.112 4.676 -32.331 1.00 97.69 509 ALA A CA 1
ATOM 4008 C C . ALA A 1 509 ? 38.267 3.733 -32.703 1.00 97.69 509 ALA A C 1
ATOM 4010 O O . ALA A 1 509 ? 39.046 3.350 -31.828 1.00 97.69 509 ALA A O 1
ATOM 4011 N N . ILE A 1 510 ? 38.330 3.266 -33.950 1.00 97.44 510 ILE A N 1
ATOM 4012 C CA . ILE A 1 510 ? 39.300 2.271 -34.401 1.00 97.44 510 ILE A CA 1
ATOM 4013 C C . ILE A 1 510 ? 40.101 2.840 -35.555 1.00 97.44 510 ILE A C 1
ATOM 4015 O O . ILE A 1 510 ? 39.531 3.310 -36.531 1.00 97.44 510 ILE A O 1
ATOM 4019 N N . ASP A 1 511 ? 41.413 2.715 -35.423 1.00 96.69 511 ASP A N 1
ATOM 4020 C CA . ASP A 1 511 ? 42.395 3.194 -36.381 1.00 96.69 511 ASP A CA 1
ATOM 4021 C C . ASP A 1 511 ? 43.271 2.014 -36.824 1.00 96.69 511 ASP A C 1
ATOM 4023 O O . ASP A 1 511 ? 43.547 1.112 -36.023 1.00 96.69 511 ASP A O 1
ATOM 4027 N N . ILE A 1 512 ? 43.674 1.986 -38.092 1.00 96.88 512 ILE A N 1
ATOM 4028 C CA . ILE A 1 512 ? 44.494 0.911 -38.671 1.00 96.88 512 ILE A CA 1
ATOM 4029 C C . ILE A 1 512 ? 45.872 1.484 -38.972 1.00 96.88 512 ILE A C 1
ATOM 4031 O O . ILE A 1 512 ? 45.977 2.474 -39.691 1.00 96.88 512 ILE A O 1
ATOM 4035 N N . ARG A 1 513 ? 46.932 0.880 -38.423 1.00 94.19 513 ARG A N 1
ATOM 4036 C CA . ARG A 1 513 ? 48.309 1.340 -38.656 1.00 94.19 513 ARG A CA 1
ATOM 4037 C C . ARG A 1 513 ? 49.193 0.139 -38.949 1.00 94.19 513 ARG A C 1
ATOM 4039 O O . ARG A 1 513 ? 49.404 -0.703 -38.078 1.00 94.19 513 ARG A O 1
ATOM 4046 N N . GLY A 1 514 ? 49.686 0.071 -40.183 1.00 91.19 514 GLY A N 1
ATOM 4047 C CA . GLY A 1 514 ? 50.409 -1.098 -40.677 1.00 91.19 514 GLY A CA 1
ATOM 4048 C C . GLY A 1 514 ? 49.538 -2.352 -40.605 1.00 91.19 514 GLY A C 1
ATOM 4049 O O . GLY A 1 514 ? 48.393 -2.348 -41.050 1.00 91.19 514 GLY A O 1
ATOM 4050 N N . GLU A 1 515 ? 50.074 -3.405 -40.000 1.00 93.56 515 GLU A N 1
ATOM 4051 C CA . GLU A 1 515 ? 49.437 -4.725 -39.928 1.00 93.56 515 GLU A CA 1
ATOM 4052 C C . GLU A 1 515 ? 48.565 -4.916 -38.680 1.00 93.56 515 GLU A C 1
ATOM 4054 O O . GLU A 1 515 ? 48.038 -5.999 -38.444 1.00 93.56 515 GLU A O 1
ATOM 4059 N N . THR A 1 516 ? 48.347 -3.873 -37.874 1.00 96.38 516 THR A N 1
ATOM 4060 C CA . THR A 1 516 ? 47.539 -3.990 -36.657 1.00 96.38 516 THR A CA 1
ATOM 4061 C C . THR A 1 516 ? 46.513 -2.871 -36.509 1.00 96.38 516 THR A C 1
ATOM 4063 O O . THR A 1 516 ? 46.511 -1.857 -37.213 1.00 96.38 516 THR A O 1
ATOM 4066 N N . SER A 1 517 ? 45.564 -3.096 -35.605 1.00 96.50 517 SER A N 1
ATOM 4067 C CA . SER A 1 517 ? 44.430 -2.210 -35.377 1.00 96.50 517 SER A CA 1
ATOM 4068 C C . SER A 1 517 ? 44.395 -1.720 -33.936 1.00 96.50 517 SER A C 1
ATOM 4070 O O . SER A 1 517 ? 44.472 -2.497 -32.989 1.00 96.50 517 SER A O 1
ATOM 4072 N N . TYR A 1 518 ? 44.206 -0.418 -33.761 1.00 96.75 518 TYR A N 1
ATOM 4073 C CA . TYR A 1 518 ? 44.244 0.256 -32.469 1.00 96.75 518 TYR A CA 1
ATOM 4074 C C . TYR A 1 518 ? 42.840 0.693 -32.053 1.00 96.75 518 TYR A C 1
ATOM 4076 O O . TYR A 1 518 ? 41.932 0.809 -32.878 1.00 96.75 518 TYR A O 1
ATOM 4084 N N . THR A 1 519 ? 42.623 0.891 -30.753 1.00 97.38 519 THR A N 1
ATOM 4085 C CA . THR A 1 519 ? 41.353 1.403 -30.222 1.00 97.38 519 THR A CA 1
ATOM 4086 C C . THR A 1 519 ? 41.596 2.653 -29.400 1.00 97.38 519 THR A C 1
ATOM 4088 O O . THR A 1 519 ? 42.305 2.614 -28.397 1.00 97.38 519 THR A O 1
ATOM 4091 N N . ASN A 1 520 ? 40.942 3.746 -29.785 1.00 97.50 520 ASN A N 1
ATOM 4092 C CA . ASN A 1 520 ? 40.820 4.930 -28.957 1.00 97.50 520 ASN A CA 1
ATOM 4093 C C . ASN A 1 520 ? 39.710 4.707 -27.918 1.00 97.50 520 ASN A C 1
ATOM 4095 O O . ASN A 1 520 ? 38.517 4.847 -28.201 1.00 97.50 520 ASN A O 1
ATOM 4099 N N . TYR A 1 521 ? 40.104 4.344 -26.698 1.00 95.62 521 TYR A N 1
ATOM 4100 C CA . TYR A 1 521 ? 39.164 4.059 -25.612 1.00 95.62 521 TYR A CA 1
ATOM 4101 C C . TYR A 1 521 ? 38.391 5.292 -25.117 1.00 95.62 521 TYR A C 1
ATOM 4103 O O . TYR A 1 521 ? 37.347 5.114 -24.497 1.00 95.62 521 TYR A O 1
ATOM 4111 N N . ASN A 1 522 ? 38.835 6.515 -25.434 1.00 95.56 522 ASN A N 1
ATOM 4112 C CA . ASN A 1 522 ? 38.091 7.738 -25.105 1.00 95.56 522 ASN A CA 1
ATOM 4113 C C . ASN A 1 522 ? 36.867 7.941 -26.013 1.00 95.56 522 ASN A C 1
ATOM 4115 O O . ASN A 1 522 ? 35.928 8.633 -25.633 1.00 95.56 522 ASN A O 1
ATOM 4119 N N . VAL A 1 523 ? 36.872 7.322 -27.199 1.00 96.38 523 VAL A N 1
ATOM 4120 C CA . VAL A 1 523 ? 35.782 7.399 -28.187 1.00 96.38 523 VAL A CA 1
ATOM 4121 C C . VAL A 1 523 ? 34.961 6.104 -28.212 1.00 96.38 523 VAL A C 1
ATOM 4123 O O . VAL A 1 523 ? 33.755 6.116 -28.454 1.00 96.38 523 VAL A O 1
ATOM 4126 N N . CYS A 1 524 ? 35.592 4.959 -27.933 1.00 96.62 524 CYS A N 1
ATOM 4127 C CA . CYS A 1 524 ? 34.930 3.659 -27.935 1.00 96.62 524 CYS A CA 1
ATOM 4128 C C . CYS A 1 524 ? 33.770 3.605 -26.930 1.00 96.62 524 CYS A C 1
ATOM 4130 O O . CYS A 1 524 ? 33.955 3.738 -25.723 1.00 96.62 524 CYS A O 1
ATOM 4132 N N . VAL A 1 525 ? 32.569 3.297 -27.422 1.00 95.19 525 VAL A N 1
ATOM 4133 C CA . VAL A 1 525 ? 31.369 3.146 -26.580 1.00 95.19 525 VAL A CA 1
ATOM 4134 C C . VAL A 1 525 ? 31.179 1.730 -26.026 1.00 95.19 525 VAL A C 1
ATOM 4136 O O . VAL A 1 525 ? 30.201 1.479 -25.335 1.00 95.19 525 VAL A O 1
ATOM 4139 N N . GLY A 1 526 ? 32.072 0.784 -26.341 1.00 96.00 526 GLY A N 1
ATOM 4140 C CA . GLY A 1 526 ? 31.977 -0.599 -25.855 1.00 96.00 526 GLY A CA 1
ATOM 4141 C C . GLY A 1 526 ? 30.844 -1.414 -26.493 1.00 96.00 526 GLY A C 1
ATOM 4142 O O . GLY A 1 526 ? 30.235 -2.246 -25.829 1.00 96.00 526 GLY A O 1
ATOM 4143 N N . CYS A 1 527 ? 30.512 -1.175 -27.769 1.00 96.12 527 CYS A N 1
ATOM 4144 C CA . CYS A 1 527 ? 29.407 -1.876 -28.445 1.00 96.12 527 CYS A CA 1
ATOM 4145 C C . CYS A 1 527 ? 29.739 -3.301 -28.925 1.00 96.12 527 CYS A C 1
ATOM 4147 O O . CYS A 1 527 ? 28.857 -3.978 -29.446 1.00 96.12 527 CYS A O 1
ATOM 4149 N N . GLY A 1 528 ? 30.998 -3.740 -28.829 1.00 95.69 528 GLY A N 1
ATOM 4150 C CA . GLY A 1 528 ? 31.433 -5.089 -29.205 1.00 95.69 528 GLY A CA 1
ATOM 4151 C C . GLY A 1 528 ? 31.358 -5.455 -30.698 1.00 95.69 528 GLY A C 1
ATOM 4152 O O . GLY A 1 528 ? 31.756 -6.558 -31.064 1.00 95.69 528 GLY A O 1
ATOM 4153 N N . LYS A 1 529 ? 30.899 -4.570 -31.596 1.00 96.31 529 LYS A N 1
ATOM 4154 C CA . LYS A 1 529 ? 30.749 -4.900 -33.031 1.00 96.31 529 LYS A CA 1
ATOM 4155 C C . LYS A 1 529 ? 32.060 -5.298 -33.703 1.00 96.31 529 LYS A C 1
ATOM 4157 O O . LYS A 1 529 ? 32.063 -6.223 -34.509 1.00 96.31 529 LYS A O 1
ATOM 4162 N N . CYS A 1 530 ? 33.155 -4.624 -33.363 1.00 97.00 530 CYS A N 1
ATOM 4163 C CA . CYS A 1 530 ? 34.487 -4.924 -33.883 1.00 97.00 530 CYS A CA 1
ATOM 4164 C C . CYS A 1 530 ? 35.014 -6.299 -33.449 1.00 97.00 530 CYS A C 1
ATOM 4166 O O . CYS A 1 530 ? 35.760 -6.901 -34.208 1.00 97.00 530 CYS A O 1
ATOM 4168 N N . ILE A 1 531 ? 34.601 -6.799 -32.279 1.00 96.88 531 ILE A N 1
ATOM 4169 C CA . ILE A 1 531 ? 34.909 -8.153 -31.789 1.00 96.88 531 ILE A CA 1
ATOM 4170 C C . ILE A 1 531 ? 34.122 -9.164 -32.617 1.00 96.88 531 ILE A C 1
ATOM 4172 O O . ILE A 1 531 ? 34.703 -10.018 -33.272 1.00 96.88 531 ILE A O 1
ATOM 4176 N N . LYS A 1 532 ? 32.795 -8.989 -32.681 1.00 94.69 532 LYS A N 1
ATOM 4177 C CA . LYS A 1 532 ? 31.883 -9.900 -33.392 1.00 94.69 532 LYS A CA 1
ATOM 4178 C C . LYS A 1 532 ? 32.195 -10.050 -34.887 1.00 94.69 532 LYS A C 1
ATOM 4180 O O . LYS A 1 532 ? 31.911 -11.091 -35.458 1.00 94.69 532 LYS A O 1
ATOM 4185 N N . ASN A 1 533 ? 32.706 -8.999 -35.530 1.00 96.25 533 ASN A N 1
ATOM 4186 C CA . ASN A 1 533 ? 32.933 -8.967 -36.980 1.00 96.25 533 ASN A CA 1
ATOM 4187 C C . ASN A 1 533 ? 34.412 -9.10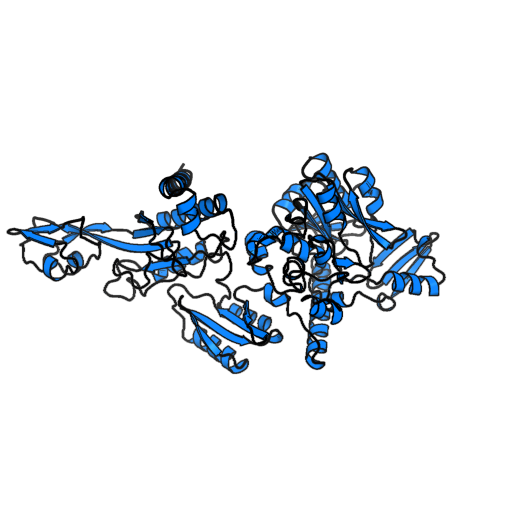9 -37.372 1.00 96.25 533 ASN A C 1
ATOM 4189 O O . ASN A 1 533 ? 34.737 -8.860 -38.531 1.00 96.25 533 ASN A O 1
ATOM 4193 N N . CYS A 1 534 ? 35.321 -9.429 -36.444 1.00 97.25 534 CYS A N 1
ATOM 4194 C CA . CYS A 1 534 ? 36.728 -9.606 -36.795 1.00 97.25 534 CYS A CA 1
ATOM 4195 C C . CYS A 1 534 ? 36.931 -10.960 -37.498 1.00 97.25 534 CYS A C 1
ATOM 4197 O O . CYS A 1 534 ? 36.765 -11.985 -36.841 1.00 97.25 534 CYS A O 1
ATOM 4199 N N . PRO A 1 535 ? 37.316 -10.990 -38.789 1.00 96.69 535 PRO A N 1
ATOM 4200 C CA . PRO A 1 535 ? 37.433 -12.244 -39.537 1.00 96.69 535 PRO A CA 1
ATOM 4201 C C . PRO A 1 535 ? 38.597 -13.124 -39.061 1.00 96.69 535 PRO A C 1
ATOM 4203 O O . PRO A 1 535 ? 38.546 -14.332 -39.233 1.00 96.69 535 PRO A O 1
ATOM 4206 N N . ASN A 1 536 ? 39.617 -12.529 -38.434 1.00 95.75 536 ASN A N 1
ATOM 4207 C CA . ASN A 1 536 ? 40.799 -13.249 -37.946 1.00 95.75 536 ASN A CA 1
ATOM 4208 C C . ASN A 1 536 ? 40.743 -13.526 -36.437 1.00 95.75 536 ASN A C 1
ATOM 4210 O O . ASN A 1 536 ? 41.761 -13.864 -35.842 1.00 95.75 536 ASN A O 1
ATOM 4214 N N . GLU A 1 537 ? 39.607 -13.249 -35.782 1.00 96.38 537 GLU A N 1
ATOM 4215 C CA . GLU A 1 537 ? 39.461 -13.359 -34.319 1.00 96.38 537 GLU A CA 1
ATOM 4216 C C . GLU A 1 537 ? 40.517 -12.562 -33.524 1.00 96.38 537 GLU A C 1
ATOM 4218 O O . GLU A 1 537 ? 40.803 -12.836 -32.361 1.00 96.38 537 GLU A O 1
ATOM 4223 N N . ALA A 1 538 ? 41.095 -11.533 -34.149 1.00 97.31 538 ALA A N 1
ATOM 4224 C CA . ALA A 1 538 ? 42.136 -10.692 -33.568 1.00 97.31 538 ALA A CA 1
ATOM 4225 C C . ALA A 1 538 ? 41.589 -9.629 -32.608 1.00 97.31 538 ALA A C 1
ATOM 4227 O O . ALA A 1 538 ? 42.350 -8.937 -31.939 1.00 97.31 538 ALA A O 1
ATOM 4228 N N . ARG A 1 539 ? 40.271 -9.425 -32.562 1.00 96.81 539 ARG A N 1
ATOM 4229 C CA . ARG A 1 539 ? 39.625 -8.511 -31.616 1.00 96.81 539 ARG A CA 1
ATOM 4230 C C . ARG A 1 539 ? 39.029 -9.330 -30.485 1.00 96.81 539 ARG A C 1
ATOM 4232 O O . ARG A 1 539 ? 37.955 -9.897 -30.637 1.00 96.81 539 ARG A O 1
ATOM 4239 N N . GLU A 1 540 ? 39.713 -9.349 -29.352 1.00 96.88 540 GLU A N 1
ATOM 4240 C CA . GLU A 1 540 ? 39.309 -10.087 -28.157 1.00 96.88 540 GLU A CA 1
ATOM 4241 C C . GLU A 1 540 ? 38.585 -9.175 -27.160 1.00 96.88 540 GLU A C 1
ATOM 4243 O O . GLU A 1 540 ? 38.658 -7.944 -27.232 1.00 96.88 540 GLU A O 1
ATOM 4248 N N . VAL A 1 541 ? 37.898 -9.773 -26.187 1.00 96.94 541 VAL A N 1
ATOM 4249 C CA . VAL A 1 541 ? 37.309 -9.027 -25.071 1.00 96.94 541 VAL A CA 1
ATOM 4250 C C . VAL A 1 541 ? 38.428 -8.571 -24.140 1.00 96.94 541 VAL A C 1
ATOM 4252 O O . VAL A 1 541 ? 39.142 -9.387 -23.564 1.00 96.94 541 VAL A O 1
ATOM 4255 N N . LYS A 1 542 ? 38.585 -7.254 -23.993 1.00 95.56 542 LYS A N 1
ATOM 4256 C CA . LYS A 1 542 ? 39.423 -6.668 -22.941 1.00 95.56 542 LYS A CA 1
ATOM 4257 C C . LYS A 1 542 ? 38.689 -6.692 -21.609 1.00 95.56 542 LYS A C 1
ATOM 4259 O O . LYS A 1 542 ? 39.264 -7.034 -20.587 1.00 95.56 542 LYS A O 1
ATOM 4264 N N . GLU A 1 543 ? 37.436 -6.254 -21.645 1.00 94.38 543 GLU A N 1
ATOM 4265 C CA . GLU A 1 543 ? 36.605 -6.058 -20.468 1.00 94.38 543 GLU A CA 1
ATOM 4266 C C . GLU A 1 543 ? 35.133 -6.025 -20.890 1.00 94.38 543 GLU A C 1
ATOM 4268 O O . GLU A 1 543 ? 34.772 -5.365 -21.872 1.00 94.38 543 GLU A O 1
ATOM 4273 N N . GLU A 1 544 ? 34.278 -6.710 -20.143 1.00 95.56 544 GLU A N 1
ATOM 4274 C CA . GLU A 1 544 ? 32.827 -6.694 -20.312 1.00 95.56 544 GLU A CA 1
ATOM 4275 C C . GLU A 1 544 ? 32.140 -6.430 -18.973 1.00 95.56 544 GLU A C 1
ATOM 4277 O O . GLU A 1 544 ? 32.751 -6.568 -17.917 1.00 95.56 544 GLU A O 1
ATOM 4282 N N . GLY A 1 545 ? 30.895 -5.970 -19.025 1.00 96.19 545 GLY A N 1
ATOM 4283 C CA . GLY A 1 545 ? 30.128 -5.604 -17.841 1.00 96.19 545 GLY A CA 1
ATOM 4284 C C . GLY A 1 545 ? 29.012 -4.639 -18.205 1.00 96.19 545 GLY A C 1
ATOM 4285 O O . GLY A 1 545 ? 28.397 -4.743 -19.271 1.00 96.19 545 GLY A O 1
ATOM 4286 N N . TYR A 1 546 ? 28.781 -3.657 -17.340 1.00 98.12 546 TYR A N 1
ATOM 4287 C CA . TYR A 1 546 ? 27.648 -2.750 -17.438 1.00 98.12 546 TYR A CA 1
ATOM 4288 C C . TYR A 1 546 ? 28.075 -1.298 -17.233 1.00 98.12 546 TYR A C 1
ATOM 4290 O O . TYR A 1 546 ? 28.733 -0.947 -16.255 1.00 98.12 546 TYR A O 1
ATOM 4298 N N . LEU A 1 547 ? 27.650 -0.425 -18.144 1.00 97.25 547 LEU A N 1
ATOM 4299 C CA . LEU A 1 547 ? 27.572 1.005 -17.874 1.00 97.25 547 LEU A CA 1
ATOM 4300 C C . LEU A 1 547 ? 26.284 1.281 -17.107 1.00 97.25 547 LEU A C 1
ATOM 4302 O O . LEU A 1 547 ? 25.190 0.987 -17.592 1.00 97.25 547 LEU A O 1
ATOM 4306 N N . VAL A 1 548 ? 26.423 1.868 -15.925 1.00 98.25 548 VAL A N 1
ATOM 4307 C CA . VAL A 1 548 ? 25.310 2.265 -15.067 1.00 98.25 548 VAL A CA 1
ATOM 4308 C C . VAL A 1 548 ? 25.238 3.783 -15.001 1.00 98.25 548 VAL A C 1
ATOM 4310 O O . VAL A 1 548 ? 26.250 4.464 -14.867 1.00 98.25 548 VAL A O 1
ATOM 4313 N N . TYR A 1 549 ? 24.029 4.315 -15.112 1.00 98.44 549 TYR A N 1
ATOM 4314 C CA . TYR A 1 549 ? 23.704 5.728 -14.990 1.00 98.44 549 TYR A CA 1
ATOM 4315 C C . TYR A 1 549 ? 22.822 5.901 -13.761 1.00 98.44 549 TYR A C 1
ATOM 4317 O O . TYR A 1 549 ? 21.826 5.195 -13.629 1.00 98.44 549 TYR A O 1
ATOM 4325 N N . VAL A 1 550 ? 23.157 6.832 -12.873 1.00 98.50 550 VAL A N 1
ATOM 4326 C CA . VAL A 1 550 ? 22.399 7.071 -11.636 1.00 98.50 550 VAL A CA 1
ATOM 4327 C C . VAL A 1 550 ? 21.973 8.528 -11.523 1.00 98.50 550 VAL A C 1
ATOM 4329 O O . VAL A 1 550 ? 22.748 9.441 -11.800 1.00 98.50 550 VAL A O 1
ATOM 4332 N N . GLY A 1 551 ? 20.720 8.757 -11.132 1.00 98.00 551 GLY A N 1
ATOM 4333 C CA . GLY A 1 551 ? 20.163 10.103 -10.986 1.00 98.00 551 GLY A CA 1
ATOM 4334 C C . GLY A 1 551 ? 19.658 10.726 -12.286 1.00 98.00 551 GLY A C 1
ATOM 4335 O O . GLY A 1 551 ? 19.469 11.939 -12.336 1.00 98.00 551 GLY A O 1
ATOM 4336 N N . GLY A 1 552 ? 19.410 9.928 -13.327 1.00 97.75 552 GLY A N 1
ATOM 4337 C CA . GLY A 1 552 ? 18.783 10.408 -14.555 1.00 97.75 552 GLY A CA 1
ATOM 4338 C C . GLY A 1 552 ? 17.291 10.705 -14.371 1.00 97.75 552 GLY A C 1
ATOM 4339 O O . GLY A 1 552 ? 16.597 10.130 -13.524 1.00 97.75 552 GLY A O 1
ATOM 4340 N N . LYS A 1 553 ? 16.754 11.628 -15.170 1.00 95.81 553 LYS A N 1
ATOM 4341 C CA . LYS A 1 553 ? 15.330 11.985 -15.130 1.00 95.81 553 LYS A CA 1
ATOM 4342 C C . LYS A 1 553 ? 14.865 12.593 -16.448 1.00 95.81 553 LYS A C 1
ATOM 4344 O O . LYS A 1 553 ? 15.505 13.480 -16.994 1.00 95.81 553 LYS A O 1
ATOM 4349 N N . THR A 1 554 ? 13.662 12.211 -16.868 1.00 93.12 554 THR A N 1
ATOM 4350 C CA . THR A 1 554 ? 12.848 12.952 -17.842 1.00 93.12 554 THR A CA 1
ATOM 4351 C C . THR A 1 554 ? 11.707 13.727 -17.172 1.00 93.12 554 THR A C 1
ATOM 4353 O O . THR A 1 554 ? 11.341 13.481 -16.013 1.00 93.12 554 THR A O 1
ATOM 4356 N N . GLY A 1 555 ? 11.098 14.653 -17.918 1.00 88.69 555 GLY A N 1
ATOM 4357 C CA . GLY A 1 555 ? 9.931 15.432 -17.507 1.00 88.69 555 GLY A CA 1
ATOM 4358 C C . GLY A 1 555 ? 10.142 16.920 -17.766 1.00 88.69 555 GLY A C 1
ATOM 4359 O O . GLY A 1 555 ? 10.699 17.287 -18.790 1.00 88.69 555 GLY A O 1
ATOM 4360 N N . ARG A 1 556 ? 9.719 17.767 -16.817 1.00 88.56 556 ARG A N 1
ATOM 4361 C CA . ARG A 1 556 ? 9.893 19.235 -16.890 1.00 88.56 556 ARG A CA 1
ATOM 4362 C C . ARG A 1 556 ? 11.357 19.675 -17.003 1.00 88.56 556 ARG A C 1
ATOM 4364 O O . ARG A 1 556 ? 11.632 20.746 -17.514 1.00 88.56 556 ARG A O 1
ATOM 4371 N N . GLU A 1 557 ? 12.261 18.857 -16.484 1.00 91.81 557 GLU A N 1
ATOM 4372 C CA . GLU A 1 557 ? 13.707 19.042 -16.539 1.00 91.81 557 GLU A CA 1
ATOM 4373 C C . GLU A 1 557 ? 14.301 17.688 -16.926 1.00 91.81 557 GLU A C 1
ATOM 4375 O O . GLU A 1 557 ? 13.935 16.667 -16.321 1.00 91.81 557 GLU A O 1
ATOM 4380 N N . VAL A 1 558 ? 15.169 17.692 -17.936 1.00 96.00 558 VAL A N 1
ATOM 4381 C CA . VAL A 1 558 ? 15.925 16.518 -18.372 1.00 96.00 558 VAL A CA 1
ATOM 4382 C C . VAL A 1 558 ? 17.274 16.539 -17.668 1.00 96.00 558 VAL A C 1
ATOM 4384 O O . VAL A 1 558 ? 17.991 17.532 -17.733 1.00 96.00 558 VAL A O 1
ATOM 4387 N N . VAL A 1 559 ? 17.600 15.447 -16.982 1.00 97.50 559 VAL A N 1
ATOM 4388 C CA . VAL A 1 559 ? 18.870 15.261 -16.279 1.00 97.50 559 VAL A CA 1
ATOM 4389 C C . VAL A 1 559 ? 19.490 13.962 -16.770 1.00 97.50 559 VAL A C 1
ATOM 4391 O O . VAL A 1 559 ? 18.835 12.916 -16.733 1.00 97.50 559 VAL A O 1
ATOM 4394 N N . GLU A 1 560 ? 20.734 14.039 -17.234 1.00 97.38 560 GLU A N 1
ATOM 4395 C CA . GLU A 1 560 ? 21.544 12.863 -17.541 1.00 97.38 560 GLU A CA 1
ATOM 4396 C C . GLU A 1 560 ? 22.124 12.288 -16.244 1.00 97.38 560 GLU A C 1
ATOM 4398 O O . GLU A 1 560 ? 22.647 13.023 -15.405 1.00 97.38 560 GLU A O 1
ATOM 4403 N N . GLY A 1 561 ? 21.999 10.976 -16.059 1.00 97.69 561 GLY A N 1
ATOM 4404 C CA . GLY A 1 561 ? 22.540 10.286 -14.896 1.00 97.69 561 GLY A CA 1
ATOM 4405 C C . GLY A 1 561 ? 24.068 10.257 -14.893 1.00 97.69 561 GLY A C 1
ATOM 4406 O O . GLY A 1 561 ? 24.712 10.179 -15.940 1.00 97.69 561 GLY A O 1
ATOM 4407 N N . VAL A 1 562 ? 24.657 10.252 -13.698 1.00 97.81 562 VAL A N 1
ATOM 4408 C CA . VAL A 1 562 ? 26.102 10.092 -13.518 1.00 97.81 562 VAL A CA 1
ATOM 4409 C C . VAL A 1 562 ? 26.502 8.696 -13.983 1.00 97.81 562 VAL A C 1
ATOM 4411 O O . VAL A 1 562 ? 25.964 7.700 -13.503 1.00 97.81 562 VAL A O 1
ATOM 4414 N N . LYS A 1 563 ? 27.437 8.637 -14.931 1.00 96.56 563 LYS A N 1
ATOM 4415 C CA . LYS A 1 563 ? 27.917 7.394 -15.539 1.00 96.56 563 LYS A CA 1
ATOM 4416 C C . LYS A 1 563 ? 28.977 6.728 -14.660 1.00 96.56 563 LYS A C 1
ATOM 4418 O O . LYS A 1 563 ? 29.951 7.365 -14.269 1.00 96.56 563 LYS A O 1
ATOM 4423 N N . MET A 1 564 ? 28.830 5.431 -14.436 1.00 95.69 564 MET A N 1
ATOM 4424 C CA . MET A 1 564 ? 29.800 4.563 -13.774 1.00 95.69 564 MET A CA 1
ATOM 4425 C C . MET A 1 564 ? 29.807 3.171 -14.409 1.00 95.69 564 MET A C 1
ATOM 4427 O O . MET A 1 564 ? 29.003 2.877 -15.295 1.00 95.69 564 MET A O 1
ATOM 4431 N N . LYS A 1 565 ? 30.741 2.325 -13.980 1.00 95.38 565 LYS A N 1
ATOM 4432 C CA . LYS A 1 565 ? 30.891 0.956 -14.468 1.00 95.38 565 LYS A CA 1
ATOM 4433 C C . LYS A 1 565 ? 30.702 -0.022 -13.318 1.00 95.38 565 LYS A C 1
ATOM 4435 O O . LYS A 1 565 ? 31.245 0.229 -12.247 1.00 95.38 565 LYS A O 1
ATOM 4440 N N . LEU A 1 566 ? 29.948 -1.088 -13.569 1.00 96.38 566 LEU A N 1
ATOM 4441 C CA . LEU A 1 566 ? 29.808 -2.251 -12.692 1.00 96.38 566 LEU A CA 1
ATOM 4442 C C . LEU A 1 566 ? 30.049 -3.519 -13.514 1.00 96.38 566 LEU A C 1
ATOM 4444 O O . LEU A 1 566 ? 29.788 -3.544 -14.720 1.00 96.38 566 LEU A O 1
ATOM 4448 N N . MET A 1 567 ? 30.576 -4.553 -12.875 1.00 95.12 567 MET A N 1
ATOM 4449 C CA . MET A 1 567 ? 31.108 -5.742 -13.540 1.00 95.12 567 MET A CA 1
ATOM 4450 C C . MET A 1 567 ? 30.136 -6.919 -13.518 1.00 95.12 567 MET A C 1
ATOM 4452 O O . MET A 1 567 ? 30.154 -7.735 -14.437 1.00 95.12 567 MET A O 1
ATOM 4456 N N . SER A 1 568 ? 29.257 -7.000 -12.517 1.00 96.25 568 SER A N 1
ATOM 4457 C CA . SER A 1 568 ? 28.336 -8.128 -12.344 1.00 96.25 568 SER A CA 1
ATOM 4458 C C . SER A 1 568 ? 26.897 -7.692 -12.065 1.00 96.25 568 SER A C 1
ATOM 4460 O O . SER A 1 568 ? 26.615 -6.535 -11.744 1.00 96.25 568 SER A O 1
ATOM 4462 N N . VAL A 1 569 ? 25.968 -8.643 -12.195 1.00 97.19 569 VAL A N 1
ATOM 4463 C CA . VAL A 1 569 ? 24.559 -8.443 -11.828 1.00 97.19 569 VAL A CA 1
ATOM 4464 C C . VAL A 1 569 ? 24.419 -8.231 -10.321 1.00 97.19 569 VAL A C 1
ATOM 4466 O O . VAL A 1 569 ? 23.714 -7.312 -9.915 1.00 97.19 569 VAL A O 1
ATOM 4469 N N . ASP A 1 570 ? 25.135 -8.994 -9.495 1.00 97.00 570 ASP A N 1
ATOM 4470 C CA . ASP A 1 570 ? 25.088 -8.844 -8.034 1.00 97.00 570 ASP A CA 1
ATOM 4471 C C . ASP A 1 570 ? 25.547 -7.452 -7.589 1.00 97.00 570 ASP A C 1
ATOM 4473 O O . ASP A 1 570 ? 24.927 -6.829 -6.726 1.00 97.00 570 ASP A O 1
ATOM 4477 N N . GLU A 1 571 ? 26.579 -6.909 -8.242 1.00 97.00 571 GLU A N 1
ATOM 4478 C CA . GLU A 1 571 ? 27.043 -5.547 -7.986 1.00 97.00 571 GLU A CA 1
ATOM 4479 C C . GLU A 1 571 ? 25.974 -4.506 -8.358 1.00 97.00 571 GLU A C 1
ATOM 4481 O O . GLU A 1 571 ? 25.779 -3.539 -7.622 1.00 97.00 571 GLU A O 1
ATOM 4486 N N . ILE A 1 572 ? 25.225 -4.719 -9.449 1.00 98.19 572 ILE A N 1
ATOM 4487 C CA . ILE A 1 572 ? 24.085 -3.869 -9.832 1.00 98.19 572 ILE A CA 1
ATOM 4488 C C . ILE A 1 572 ? 22.978 -3.921 -8.778 1.00 98.19 572 ILE A C 1
ATOM 4490 O O . ILE A 1 572 ? 22.448 -2.871 -8.408 1.00 98.19 572 ILE A O 1
ATOM 4494 N N . ILE A 1 573 ? 22.608 -5.114 -8.308 1.00 98.31 573 ILE A N 1
ATOM 4495 C CA . ILE A 1 573 ? 21.552 -5.279 -7.303 1.00 98.31 573 ILE A CA 1
ATOM 4496 C C . ILE A 1 573 ? 21.962 -4.588 -6.001 1.00 98.31 573 ILE A C 1
ATOM 4498 O O . ILE A 1 573 ? 21.219 -3.737 -5.508 1.00 98.31 573 ILE A O 1
ATOM 4502 N N . ASN A 1 574 ? 23.173 -4.849 -5.505 1.00 97.75 574 ASN A N 1
ATOM 4503 C CA . ASN A 1 574 ? 23.700 -4.176 -4.320 1.00 97.75 574 ASN A CA 1
ATOM 4504 C C . ASN A 1 574 ? 23.728 -2.644 -4.507 1.00 97.75 574 ASN A C 1
ATOM 4506 O O . ASN A 1 574 ? 23.252 -1.887 -3.661 1.00 97.75 574 ASN A O 1
ATOM 4510 N N . PHE A 1 575 ? 24.181 -2.162 -5.667 1.00 98.38 575 PHE A N 1
ATOM 4511 C CA . PHE A 1 575 ? 24.206 -0.731 -5.964 1.00 98.38 575 PHE A CA 1
ATOM 4512 C C . PHE A 1 575 ? 22.809 -0.090 -5.929 1.00 98.38 575 PHE A C 1
ATOM 4514 O O . PHE A 1 575 ? 22.630 0.957 -5.304 1.00 98.38 575 PHE A O 1
ATOM 4521 N N . ILE A 1 576 ? 21.801 -0.708 -6.556 1.00 98.62 576 ILE A N 1
ATOM 4522 C CA . ILE A 1 576 ? 20.415 -0.205 -6.537 1.00 98.62 576 ILE A CA 1
ATOM 4523 C C . ILE A 1 576 ? 19.876 -0.158 -5.103 1.00 98.62 576 ILE A C 1
ATOM 4525 O O . ILE A 1 576 ? 19.254 0.839 -4.719 1.00 98.62 576 ILE A O 1
ATOM 4529 N N . ASP A 1 577 ? 20.131 -1.203 -4.310 1.00 98.38 577 ASP A N 1
ATOM 4530 C CA . ASP A 1 577 ? 19.738 -1.268 -2.903 1.00 98.38 577 ASP A CA 1
ATOM 4531 C C . ASP A 1 577 ? 20.307 -0.082 -2.113 1.00 98.38 577 ASP A C 1
ATOM 4533 O O . ASP A 1 577 ? 19.548 0.678 -1.499 1.00 98.38 577 ASP A O 1
ATOM 4537 N N . LYS A 1 578 ? 21.622 0.149 -2.209 1.00 98.25 578 LYS A N 1
ATOM 4538 C CA . LYS A 1 578 ? 22.285 1.236 -1.477 1.00 98.25 578 LYS A CA 1
ATOM 4539 C C . LYS A 1 578 ? 21.872 2.614 -1.981 1.00 98.25 578 LYS A C 1
ATOM 4541 O O . LYS A 1 578 ? 21.659 3.511 -1.165 1.00 98.25 578 LYS A O 1
ATOM 4546 N N . VAL A 1 579 ? 21.652 2.795 -3.286 1.00 98.69 579 VAL A N 1
ATOM 4547 C CA . VAL A 1 579 ? 21.089 4.048 -3.823 1.00 98.69 579 VAL A CA 1
ATOM 4548 C C . VAL A 1 579 ? 19.718 4.336 -3.213 1.00 98.69 579 VAL A C 1
ATOM 4550 O O . VAL A 1 579 ? 19.459 5.476 -2.829 1.00 98.69 579 VAL A O 1
ATOM 4553 N N . LEU A 1 580 ? 18.841 3.336 -3.088 1.00 98.38 580 LEU A N 1
ATOM 4554 C CA . LEU A 1 580 ? 17.521 3.516 -2.476 1.00 98.38 580 LEU A CA 1
ATOM 4555 C C . LEU A 1 580 ? 17.614 3.861 -0.984 1.00 98.38 580 LEU A C 1
ATOM 4557 O O . LEU A 1 580 ? 16.854 4.716 -0.525 1.00 98.38 580 LEU A O 1
ATOM 4561 N N . VAL A 1 581 ? 18.550 3.254 -0.244 1.00 98.00 581 VAL A N 1
ATOM 4562 C CA . VAL A 1 581 ? 18.815 3.583 1.170 1.00 98.00 581 VAL A CA 1
ATOM 4563 C C . VAL A 1 581 ? 19.277 5.035 1.317 1.00 98.00 581 VAL A C 1
ATOM 4565 O O . VAL A 1 581 ? 18.664 5.808 2.056 1.00 98.00 581 VAL A O 1
ATOM 4568 N N . VAL A 1 582 ? 20.304 5.441 0.566 1.00 98.31 582 VAL A N 1
ATOM 4569 C CA . VAL A 1 582 ? 20.869 6.800 0.636 1.00 98.31 582 VAL A CA 1
ATOM 4570 C C . VAL A 1 582 ? 19.865 7.845 0.135 1.00 98.31 582 VAL A C 1
ATOM 4572 O O . VAL A 1 582 ? 19.731 8.922 0.718 1.00 98.31 582 VAL A O 1
ATOM 4575 N N . TYR A 1 583 ? 19.075 7.517 -0.890 1.00 98.25 583 TYR A N 1
ATOM 4576 C CA . TYR A 1 583 ? 17.969 8.361 -1.343 1.00 98.25 583 TYR A CA 1
ATOM 4577 C C . TYR A 1 583 ? 16.908 8.532 -0.249 1.00 98.25 583 TYR A C 1
ATOM 4579 O O . TYR A 1 583 ? 16.465 9.654 -0.008 1.00 98.25 583 TYR A O 1
ATOM 4587 N N . GLY A 1 584 ? 16.540 7.446 0.439 1.00 96.25 584 GLY A N 1
ATOM 4588 C CA . GLY A 1 584 ? 15.646 7.463 1.597 1.00 96.25 584 GLY A CA 1
ATOM 4589 C C . GLY A 1 584 ? 16.129 8.384 2.714 1.00 96.25 584 GLY A C 1
ATOM 4590 O O . GLY A 1 584 ? 15.343 9.172 3.232 1.00 96.25 584 GLY A O 1
ATOM 4591 N N . LYS A 1 585 ? 17.427 8.324 3.032 1.00 96.88 585 LYS A N 1
ATOM 4592 C CA . LYS A 1 585 ? 18.067 9.144 4.069 1.00 96.88 585 LYS A CA 1
ATOM 4593 C C . LYS A 1 585 ? 18.050 10.637 3.742 1.00 96.88 585 LYS A C 1
ATOM 4595 O O . LYS A 1 585 ? 17.786 11.450 4.621 1.00 96.88 585 LYS A O 1
ATOM 4600 N N . TYR A 1 586 ? 18.376 11.005 2.502 1.00 97.62 586 TYR A N 1
ATOM 4601 C CA . TYR A 1 586 ? 18.582 12.411 2.144 1.00 97.62 586 TYR A CA 1
ATOM 4602 C C . TYR A 1 586 ? 17.351 13.127 1.600 1.00 97.62 586 TYR A C 1
ATOM 4604 O O . TYR A 1 586 ? 17.373 14.355 1.517 1.00 97.62 586 TYR A O 1
ATOM 4612 N N . ALA A 1 587 ? 16.309 12.413 1.176 1.00 95.56 587 ALA A N 1
ATOM 4613 C CA . ALA A 1 587 ? 15.116 13.052 0.639 1.00 95.56 587 ALA A CA 1
ATOM 4614 C C . ALA A 1 587 ? 14.380 13.856 1.720 1.00 95.56 587 ALA A C 1
ATOM 4616 O O . ALA A 1 587 ? 13.968 13.321 2.743 1.00 95.56 587 ALA A O 1
ATOM 4617 N N . GLU A 1 588 ? 14.152 15.138 1.449 1.00 92.88 588 GLU A N 1
ATOM 4618 C CA . GLU A 1 588 ? 13.468 16.047 2.377 1.00 92.88 588 GLU A CA 1
ATOM 4619 C C . GLU A 1 588 ? 11.983 16.192 2.033 1.00 92.88 588 GLU A C 1
ATOM 4621 O O . GLU A 1 588 ? 11.160 16.506 2.891 1.00 92.88 588 GLU A O 1
ATOM 4626 N N . LYS A 1 589 ? 11.617 15.971 0.761 1.00 90.38 589 LYS A N 1
ATOM 4627 C CA . LYS A 1 589 ? 10.244 16.167 0.264 1.00 90.38 589 LYS A CA 1
ATOM 4628 C C . LYS A 1 589 ? 9.711 14.896 -0.401 1.00 90.38 589 LYS A C 1
ATOM 4630 O O . LYS A 1 589 ? 9.720 14.798 -1.638 1.00 90.38 589 LYS A O 1
ATOM 4635 N N . PRO A 1 590 ? 9.211 13.925 0.386 1.00 87.50 590 PRO A N 1
ATOM 4636 C CA . PRO A 1 590 ? 8.544 12.747 -0.152 1.00 87.50 590 PRO A CA 1
ATOM 4637 C C . PRO A 1 590 ? 7.437 13.105 -1.160 1.00 87.50 590 PRO A C 1
ATOM 4639 O O . PRO A 1 590 ? 6.860 14.197 -1.134 1.00 87.50 590 PRO A O 1
ATOM 4642 N N . GLN A 1 591 ? 7.219 12.205 -2.122 1.00 89.50 591 GLN A N 1
ATOM 4643 C CA . GLN A 1 591 ? 6.367 12.361 -3.310 1.00 89.50 591 GLN A CA 1
ATOM 4644 C C . GLN A 1 591 ? 6.736 13.497 -4.281 1.00 89.50 591 GLN A C 1
ATOM 4646 O O . GLN A 1 591 ? 6.058 13.669 -5.300 1.00 89.50 591 GLN A O 1
ATOM 4651 N N . ARG A 1 592 ? 7.784 14.286 -4.013 1.00 89.12 592 ARG A N 1
ATOM 4652 C CA . ARG A 1 592 ? 8.049 15.527 -4.764 1.00 89.12 592 ARG A CA 1
ATOM 4653 C C . ARG A 1 592 ? 9.500 15.705 -5.174 1.00 89.12 592 ARG A C 1
ATOM 4655 O O . ARG A 1 592 ? 9.765 16.281 -6.227 1.00 89.12 592 ARG A O 1
ATOM 4662 N N . GLU A 1 593 ? 10.431 15.152 -4.413 1.00 92.62 593 GLU A N 1
ATOM 4663 C CA . GLU A 1 593 ? 11.853 15.190 -4.727 1.00 92.62 593 GLU A CA 1
ATOM 4664 C C . GLU A 1 593 ? 12.284 13.891 -5.413 1.00 92.62 593 GLU A C 1
ATOM 4666 O O . GLU A 1 593 ? 12.170 12.818 -4.833 1.00 92.62 593 GLU A O 1
ATOM 4671 N N . ARG A 1 594 ? 12.748 13.965 -6.668 1.00 95.69 594 ARG A N 1
ATOM 4672 C CA . ARG A 1 594 ? 13.332 12.820 -7.402 1.00 95.69 594 ARG A CA 1
ATOM 4673 C C . ARG A 1 594 ? 14.785 12.599 -6.988 1.00 95.69 594 ARG A C 1
ATOM 4675 O O . ARG A 1 594 ? 15.422 13.551 -6.546 1.00 95.69 594 ARG A O 1
ATOM 4682 N N . LEU A 1 595 ? 15.324 11.403 -7.244 1.00 97.94 595 LEU A N 1
ATOM 4683 C CA . LEU A 1 595 ? 16.730 11.071 -6.979 1.00 97.94 595 LEU A CA 1
ATOM 4684 C C . LEU A 1 595 ? 17.688 12.137 -7.535 1.00 97.94 595 LEU A C 1
ATOM 4686 O O . LEU A 1 595 ? 18.527 12.644 -6.802 1.00 97.94 595 LEU A O 1
ATOM 4690 N N . ALA A 1 596 ? 17.488 12.549 -8.791 1.00 97.62 596 ALA A N 1
ATOM 4691 C CA . ALA A 1 596 ? 18.271 13.601 -9.446 1.00 97.62 596 ALA A CA 1
ATOM 4692 C C . ALA A 1 596 ? 18.364 14.903 -8.622 1.00 97.62 596 ALA A C 1
ATOM 4694 O O . ALA A 1 596 ? 19.430 15.502 -8.500 1.00 97.62 596 ALA A O 1
ATOM 4695 N N . ALA A 1 597 ? 17.243 15.334 -8.032 1.00 96.69 597 ALA A N 1
ATOM 4696 C CA . ALA A 1 597 ? 17.185 16.559 -7.238 1.00 96.69 597 ALA A CA 1
ATOM 4697 C C . ALA A 1 597 ? 17.899 16.393 -5.887 1.00 96.69 597 ALA A C 1
ATOM 4699 O O . ALA A 1 597 ? 18.629 17.295 -5.482 1.00 96.69 597 ALA A O 1
ATOM 4700 N N . VAL A 1 598 ? 17.755 15.225 -5.247 1.00 97.88 598 VAL A N 1
ATOM 4701 C CA . VAL A 1 598 ? 18.487 14.891 -4.014 1.00 97.88 598 VAL A CA 1
ATOM 4702 C C . VAL A 1 598 ? 19.990 14.884 -4.270 1.00 97.88 598 VAL A C 1
ATOM 4704 O O . VAL A 1 598 ? 20.728 15.561 -3.561 1.00 97.88 598 VAL A O 1
ATOM 4707 N N . MET A 1 599 ? 20.450 14.181 -5.308 1.00 98.12 599 MET A N 1
ATOM 4708 C CA . MET A 1 599 ? 21.875 14.105 -5.650 1.00 98.12 599 MET A CA 1
ATOM 4709 C C . MET A 1 599 ? 22.466 15.485 -5.947 1.00 98.12 599 MET A C 1
ATOM 4711 O O . MET A 1 599 ? 23.556 15.799 -5.477 1.00 98.12 599 MET A O 1
ATOM 4715 N N . LYS A 1 600 ? 21.733 16.339 -6.672 1.00 96.88 600 LYS A N 1
ATOM 4716 C CA . LYS A 1 600 ? 22.154 17.718 -6.948 1.00 96.88 600 LYS A CA 1
ATOM 4717 C C . LYS A 1 600 ? 22.268 18.558 -5.671 1.00 96.88 600 LYS A C 1
ATOM 4719 O O . LYS A 1 600 ? 23.234 19.298 -5.539 1.00 96.88 600 LYS A O 1
ATOM 4724 N N . ARG A 1 601 ? 21.307 18.445 -4.744 1.00 97.38 601 ARG A N 1
ATOM 4725 C CA . ARG A 1 601 ? 21.288 19.202 -3.478 1.00 97.38 601 ARG A CA 1
ATOM 4726 C C . ARG A 1 601 ? 22.369 18.741 -2.500 1.00 97.38 601 ARG A C 1
ATOM 4728 O O . ARG A 1 601 ? 23.036 19.573 -1.901 1.00 97.38 601 ARG A O 1
ATOM 4735 N N . VAL A 1 602 ? 22.535 17.430 -2.337 1.00 97.38 602 VAL A N 1
ATOM 4736 C CA . VAL A 1 602 ? 23.536 16.832 -1.434 1.00 97.38 602 VAL A CA 1
ATOM 4737 C C . VAL A 1 602 ? 24.955 16.967 -1.999 1.00 97.38 602 VAL A C 1
ATOM 4739 O O . VAL A 1 602 ? 25.920 17.027 -1.239 1.00 97.38 602 VAL A O 1
ATOM 4742 N N . GLY A 1 603 ? 25.075 17.024 -3.326 1.00 97.50 603 GLY A N 1
ATOM 4743 C CA . GLY A 1 603 ? 26.327 16.931 -4.064 1.00 97.50 603 GLY A CA 1
ATOM 4744 C C . GLY A 1 603 ? 26.560 15.502 -4.558 1.00 97.50 603 GLY A C 1
ATOM 4745 O O . GLY A 1 603 ? 26.579 14.553 -3.772 1.00 97.50 603 GLY A O 1
ATOM 4746 N N . TYR A 1 604 ? 26.767 15.346 -5.871 1.00 96.88 604 TYR A N 1
ATOM 4747 C CA . TYR A 1 604 ? 26.898 14.035 -6.521 1.00 96.88 604 TYR A CA 1
ATOM 4748 C C . TYR A 1 604 ? 28.020 13.177 -5.921 1.00 96.88 604 TYR A C 1
ATOM 4750 O O . TYR A 1 604 ? 27.817 11.987 -5.699 1.00 96.88 604 TYR A O 1
ATOM 4758 N N . GLY A 1 605 ? 29.180 13.783 -5.632 1.00 96.56 605 GLY A N 1
ATOM 4759 C CA . GLY A 1 605 ? 30.326 13.093 -5.032 1.00 96.56 605 GLY A CA 1
ATOM 4760 C C . GLY A 1 605 ? 29.986 12.508 -3.664 1.00 96.56 605 GLY A C 1
ATOM 4761 O O . GLY A 1 605 ? 30.074 11.298 -3.492 1.00 96.56 605 GLY A O 1
ATOM 4762 N N . LYS A 1 606 ? 29.482 13.348 -2.749 1.00 97.75 606 LYS A N 1
ATOM 4763 C CA . LYS A 1 606 ? 29.064 12.939 -1.400 1.00 97.75 606 LYS A CA 1
ATOM 4764 C C . LYS A 1 606 ? 28.005 11.837 -1.433 1.00 97.75 606 LYS A C 1
ATOM 4766 O O . LYS A 1 606 ? 28.109 10.859 -0.702 1.00 97.75 606 LYS A O 1
ATOM 4771 N N . PHE A 1 607 ? 26.992 11.981 -2.291 1.00 98.50 607 PHE A N 1
ATOM 4772 C CA . PHE A 1 607 ? 25.943 10.970 -2.419 1.00 98.50 607 PHE A CA 1
ATOM 4773 C C . PHE A 1 607 ? 26.522 9.615 -2.854 1.00 98.50 607 PHE A C 1
ATOM 4775 O O . PHE A 1 607 ? 26.207 8.588 -2.260 1.00 98.50 607 PHE A O 1
ATOM 4782 N N . LEU A 1 608 ? 27.370 9.600 -3.889 1.00 97.88 608 LEU A N 1
ATOM 4783 C CA . LEU A 1 608 ? 27.937 8.361 -4.428 1.00 97.88 608 LEU A CA 1
ATOM 4784 C C . LEU A 1 608 ? 29.018 7.751 -3.535 1.00 97.88 608 LEU A C 1
ATOM 4786 O O . LEU A 1 608 ? 29.186 6.534 -3.548 1.00 97.88 608 LEU A O 1
ATOM 4790 N N . GLU A 1 609 ? 29.748 8.563 -2.779 1.00 97.44 609 GLU A N 1
ATOM 4791 C CA . GLU A 1 609 ? 30.696 8.092 -1.772 1.00 97.44 609 GLU A CA 1
ATOM 4792 C C . GLU A 1 609 ? 29.977 7.297 -0.682 1.00 97.44 609 GLU A C 1
ATOM 4794 O O . GLU A 1 609 ? 30.330 6.144 -0.449 1.00 97.44 609 GLU A O 1
ATOM 4799 N N . GLU A 1 610 ? 28.884 7.830 -0.130 1.00 97.81 610 GLU A N 1
ATOM 4800 C CA . GLU A 1 610 ? 28.096 7.119 0.882 1.00 97.81 610 GLU A CA 1
ATOM 4801 C C . GLU A 1 610 ? 27.480 5.820 0.335 1.00 97.81 610 GLU A C 1
ATOM 4803 O O . GLU A 1 610 ? 27.482 4.790 1.009 1.00 97.81 610 GLU A O 1
ATOM 4808 N N . VAL A 1 611 ? 27.008 5.823 -0.919 1.00 97.88 611 VAL A N 1
ATOM 4809 C CA . VAL A 1 611 ? 26.545 4.592 -1.586 1.00 97.88 611 VAL A CA 1
ATOM 4810 C C . VAL A 1 611 ? 27.669 3.551 -1.650 1.00 97.88 611 VAL A C 1
ATOM 4812 O O . VAL A 1 611 ? 27.449 2.393 -1.297 1.00 97.88 611 VAL A O 1
ATOM 4815 N N . LYS A 1 612 ? 28.882 3.948 -2.057 1.00 95.94 612 LYS A N 1
ATOM 4816 C CA . LYS A 1 612 ? 30.043 3.045 -2.143 1.00 95.94 612 LYS A CA 1
ATOM 4817 C C . LYS A 1 612 ? 30.483 2.524 -0.777 1.00 95.94 612 LYS A C 1
ATOM 4819 O O . LYS A 1 612 ? 30.884 1.368 -0.679 1.00 95.94 612 LYS A O 1
ATOM 4824 N N . GLU A 1 613 ? 30.426 3.346 0.267 1.00 96.62 613 GLU A N 1
ATOM 4825 C CA . GLU A 1 613 ? 30.723 2.913 1.636 1.00 96.62 613 GLU A CA 1
ATOM 4826 C C . GLU A 1 613 ? 29.754 1.825 2.104 1.00 96.62 613 GLU A C 1
ATOM 4828 O O . GLU A 1 613 ? 30.186 0.815 2.659 1.00 96.62 613 GLU A O 1
ATOM 4833 N N . LEU A 1 614 ? 28.455 1.990 1.835 1.00 95.69 614 LEU A N 1
ATOM 4834 C CA . LEU A 1 614 ? 27.451 0.986 2.183 1.00 95.69 614 LEU A CA 1
ATOM 4835 C C . LEU A 1 614 ? 27.625 -0.319 1.401 1.00 95.69 614 LEU A C 1
ATOM 4837 O O . LEU A 1 614 ? 27.415 -1.383 1.972 1.00 95.69 614 LEU A O 1
ATOM 4841 N N . MET A 1 615 ? 28.040 -0.257 0.133 1.00 93.62 615 MET A N 1
ATOM 4842 C CA . MET A 1 615 ? 28.303 -1.466 -0.659 1.00 93.62 615 MET A CA 1
ATOM 4843 C C . MET A 1 615 ? 29.470 -2.294 -0.102 1.00 93.62 615 MET A C 1
ATOM 4845 O O . MET A 1 615 ? 29.452 -3.514 -0.219 1.00 93.62 615 MET A O 1
ATOM 4849 N N . LYS A 1 616 ? 30.476 -1.650 0.508 1.00 89.94 616 LYS A N 1
ATOM 4850 C CA . LYS A 1 616 ? 31.643 -2.338 1.091 1.00 89.94 616 LYS A CA 1
ATOM 4851 C C . LYS A 1 616 ? 31.336 -3.019 2.426 1.00 89.94 616 LYS A C 1
ATOM 4853 O O . LYS A 1 616 ? 31.939 -4.042 2.723 1.00 89.94 616 LYS A O 1
ATOM 4858 N N . LYS A 1 617 ? 30.422 -2.460 3.228 1.00 78.31 617 LYS A N 1
ATOM 4859 C CA . LYS A 1 617 ? 30.107 -2.956 4.583 1.00 78.31 617 LYS A CA 1
ATOM 4860 C C . LYS A 1 617 ? 29.442 -4.334 4.622 1.00 78.31 617 LYS A C 1
ATOM 4862 O O . LYS A 1 617 ? 29.439 -4.931 5.682 1.00 78.31 617 LYS A O 1
ATOM 4867 N N . GLU A 1 618 ? 28.889 -4.823 3.514 1.00 61.19 618 GLU A N 1
ATOM 4868 C CA . GLU A 1 618 ? 28.278 -6.164 3.437 1.00 61.19 618 GLU A CA 1
ATOM 4869 C C . GLU A 1 618 ? 29.251 -7.263 2.987 1.00 61.19 618 GLU A C 1
ATOM 4871 O O . GLU A 1 618 ? 28.874 -8.428 2.942 1.00 61.19 618 GLU A O 1
ATOM 4876 N N . ILE A 1 619 ? 30.491 -6.905 2.635 1.00 53.56 619 ILE A N 1
ATOM 4877 C CA . ILE A 1 619 ? 31.523 -7.861 2.198 1.00 53.56 619 ILE A CA 1
ATOM 4878 C C . ILE A 1 619 ? 32.458 -8.246 3.367 1.00 53.56 619 ILE A C 1
ATOM 4880 O O . ILE A 1 619 ? 33.214 -9.210 3.254 1.00 53.56 619 ILE A O 1
ATOM 4884 N N . CYS A 1 620 ? 32.384 -7.528 4.493 1.00 36.97 620 CYS A N 1
ATOM 4885 C CA . CYS A 1 620 ? 33.055 -7.856 5.754 1.00 36.97 620 CYS A CA 1
ATOM 4886 C C . CYS A 1 620 ? 32.044 -8.420 6.749 1.00 36.97 620 CYS A C 1
ATOM 4888 O O . CYS A 1 620 ? 32.452 -9.304 7.534 1.00 36.97 620 CYS A O 1
#

Sequence (620 aa):
MYEWKLNEIVDSGVCARCGTCTIVCPNGILTFDERPKLIDECLRKGHGMCFEVCPRVSSAKYQIKIREKFYEKYYYAKSDIEGQDGGVVTAFLKYLLENGKIDGAIVVGDECWKPVSLVVQNAEDLLKTAKSKYAISTLDALRKAGEMGLEKVAVVGLPCQINGLRKLQYFPYHAKHDLELGRNGKPVKLPKIEYLIGLFCTEKFRYDNMKEVLSKHGIDIEKVEKFDIKKGKLLVYVNGEKKEFDLKEFEICSGCKMCRDFDAEMADVSVGCVGSPDGYSTIIIRTEKGEEIKNAVELKEGVNLEEIEKLRQLKLKRFKKEVERRRENNEYVSFYWTADYGGIGKRADGTYFIRVRAKPGGWYKPEEIKEILDIAEEYNAKIKVTDRAGYELHGISGFDVEDIVLRLREKGLLTGSEGPLVRATLACPGGGNCSSGLVDTTELARIIEDNFKERPAPYKFKIAISGCPNGCVRPQVHDIGIAGVKYPKVNEEKCNGCGRCAEVCKVEAIDIRGETSYTNYNVCVGCGKCIKNCPNEAREVKEEGYLVYVGGKTGREVVEGVKMKLMSVDEIINFIDKVLVVYGKYAEKPQRERLAAVMKRVGYGKFLEEVKELMKKEIC

pLDDT: mean 93.87, std 6.43, range [36.97, 98.69]

Foldseek 3Di:
DAQAPCCQCQVLLQQQLAALLQLFDQANQWDHDVTIDGPDHDPCSNPALSQQLQLLAQWDPQVLCQVQVWDWDKWKFFAPQDAALLRVVLLLQQVCLVVVVWQWEWAWADDLLNTDTDTGRHSVVSSNRRADRQARDYRSVQLVCQVVPTAEYEYEGELRNLSSVSSVLCVLFIDLDDADAYPVRHGRGGHRHRFYEYEFDLFHFHPVLVCVLCVVVVHHSSQFPHWDDDPQWIWTQGPNDTDTDGVVSTHTSSSSLQDLDGFNSNGQKTWDCWQDPPNMIMIIGIGPSSVVSPVSTDIHDRRRVVRVVVSSVVSVVSNVVVVVVCVVVVGDRNLNCLSSAAQWDQDPVRAIKWKFAAAQQLDDDPVLVVLVVVVCVVQVWDWDQDLQNTIMTHPGHSVCSVVSQVSCVVVVGGTHQDTQFEGQEHEHCAPVPDPQFQDRRSVLSVVCCVQGVRNGFLTYAYEYEYRALVCPVVQQAGQKRKHKFFDWDFQQVQFQQPCQLQVQDPQNQWDGDGGHIDGNPVRDRRSCRSCVRPPSNRIDTPAIFIWMFHLHHDDPDGDGGDTDTDRDSVRVSLLVVLLRVLSRVQDPRGNPDGSNNSCVVCPVVVSVVSSVVSSVVVVD

GO terms:
  GO:0052806 sulfite reductase (coenzyme F420) activity (F, EXP)

Secondary structure (DSSP, 8-state):
----TTHHHHHTT------HHHHT-TT--EEEESEEEESS--TTTT-SHHHHT-TTSS-SHHHHHHHHT---EEEEE--SS-STTHHHHHHHHHHHHHTTS-SEEEEEEEETTEEEEEEE-SHHHHHTT-S---B----THHHHHHHHT--EEEEEE-HHHHHHHHHHHTHHHH-SSPPPP-TTS------EEEEEEEE--S--B-HHHHHHHHHHTT--GGGEEEEEEETTEEEEEETTEEEEEEGGGS-B-GGGTT---SS-TTSSEEEESTTS-TT-EEEEE-SHHHHHTGGGS--B----HHHHHHHHHHHHHHHHHHHHHHHHTT-----GGGGGSTTEEE-TTS-EEEEEPPPGGG---HHHHHHHHHHHHHTTPEEEE-TTS-EEEEEE-TTTHHHHHHHHHHTT--B---SSBBPPPEE---TTT-TT-SS-HHHHHHHHHHHHTT-B-SS-B-EEEESSTT-TT-GGGSSEEEEEEEEEEE-TTT----SHHHHT-TT--EEEETTEEEE-TTT---B-HHHHT-TTS-EEEEEEEEEEEES-B-SSS-BPPEEEEE-SHHHHHHHHHHHHHHHHHH-SSTTT--HHHHHHHH-HHHHHHHHHHHHHTT--

Organism: Methanocaldococcus jannaschii (strain ATCC 43067 / DSM 2661 / JAL-1 / JCM 10045 / NBRC 100440) (NCBI:txid243232)